Protein AF-0000000072196591 (afdb_homodimer)

Nearest PDB structures (foldseek):
  3t1b-assembly1_C  TM=6.528E-01  e=2.294E-26  Vibrio cholerae
  3t1b-assembly1_B  TM=6.126E-01  e=3.280E-25  Vibrio cholerae
  3t1b-assembly1_D  TM=6.191E-01  e=1.240E-24  Vibrio cholerae
  3hhg-assembly1_D  TM=6.140E-01  e=3.396E-20  Neisseria meningitidis serogroup B
  7d98-assembly1_Q  TM=4.377E-01  e=1.265E-16  Cupriavidus necator

pLDDT: mean 84.0, std 13.73, range [34.97, 97.5]

InterPro domains:
  IPR000847 LysR, HTH, N-terminal domain [PF00126] (5-63)
  IPR000847 LysR, HTH, N-terminal domain [PS50931] (1-59)
  IPR005119 LysR, substrate-binding [PF03466] (88-292)
  IPR036388 Winged helix-like DNA-binding domain superfamily [G3DSA:1.10.10.10] (1-88)
  IPR036390 Winged helix DNA-binding domain superfamily [SSF46785] (3-88)
  IPR058163 LysR-type transcriptional regulator, proteobacterial-type [PTHR30537] (1-292)

Radius of gyration: 26.69 Å; Cα contacts (8 Å, |Δi|>4): 1081; chains: 2; bounding box: 66×77×74 Å

Foldseek 3Di:
DPDLVLLQLLLLCVQQQDLVLSCVLVVHDSVVSVVSPVVVCVVVVHRQWDDDDPTIDGDPVVVVVNVVSLAVVQVVLVVVLVVVVVVVQDAEEFEEEEAQQCVPDQVVVLCVVLCVVRVRYHYHYHHPDDLVPVSDPGQKYKDWADDDRPQKDKDFLFWFKKFKKAAPVLCVVDPADADLVCLQVKAEAEEQVPAPAWWWKAAPVPGIDTDGHHDHPHYHNHQVVSLVCRLVNVIMYMDGPVVNVVVCVVPPRRMDGRHPRIITDIITIMMIGGPHHHRPSSVSSVVSSNVRDDPSRD/DPDLVLLQLLLLCVVVQDLVRSCVVVVHDSVVSVVSPVVVCVVVVHRQWDDDDPTIDGDPVVVVVNVVSVVVVVVVVQVVLVVCVVVVQRAEEFEEEEAQQCVPDQVVVLCVVLCVVRVRYHYHYHHPDDLVVPPDPGQKYKDWADDDDPQKDKDFLFWFKKFKKAAPVLCVVDPADADLVCLLVKAEAEEQVPAPAWWWKAAPVPGIDTDGHHDHPHYHNHQVVSLVCRLVNVIMYMDGPVVNVVVCVVPPRRMDGRHPRIITDIITIMMIGGPDDDRPSSVSSVVSSNVRDDPSRD

Solvent-accessible surface area (backbone atoms only — not comparable to full-atom values): 32063 Å² total; per-residue (Å²): 129,87,48,70,63,25,47,48,41,45,49,34,28,68,72,52,52,29,63,64,53,20,13,58,72,68,71,42,56,48,66,56,39,51,50,31,38,50,49,43,24,60,70,66,73,41,66,36,66,37,76,58,84,97,40,63,37,71,32,75,57,21,56,56,42,53,56,49,42,42,43,49,54,6,50,52,40,31,53,53,31,54,56,44,54,68,61,70,67,69,63,50,76,45,35,36,36,38,36,58,80,43,44,68,67,62,45,42,50,45,49,50,55,49,45,70,76,35,74,57,40,22,39,33,43,39,41,79,73,52,81,90,56,69,72,64,87,49,57,30,36,38,37,71,49,92,79,79,66,82,70,43,40,80,43,79,75,30,35,43,41,26,32,41,32,24,9,60,68,39,49,73,76,43,81,84,55,85,50,77,78,58,54,77,80,44,53,26,38,37,46,46,89,62,46,93,44,66,44,52,33,37,27,95,84,81,39,75,44,76,41,66,72,67,74,48,46,33,31,24,71,42,62,68,51,45,51,50,41,19,40,71,41,69,24,34,29,71,37,43,49,63,58,52,51,52,48,26,72,77,38,72,82,26,62,40,75,50,40,84,72,38,29,37,73,61,39,44,29,31,36,31,31,56,48,57,46,62,46,61,68,55,52,53,50,52,49,46,51,65,71,62,53,60,74,72,29,106,128,87,46,69,61,26,44,50,43,45,45,35,28,68,73,51,55,30,65,64,54,19,14,59,72,68,71,44,55,50,68,56,39,52,49,32,39,49,50,46,22,60,70,66,73,41,65,36,65,38,76,57,84,96,40,66,38,69,30,74,57,20,55,56,42,51,56,48,36,52,48,49,54,47,49,54,50,44,52,54,43,54,56,37,52,69,44,86,66,62,62,50,78,46,36,34,36,37,36,58,81,44,45,68,68,60,45,44,49,45,50,48,54,47,45,69,76,36,72,58,38,24,39,35,43,40,42,80,72,54,80,88,58,67,72,66,88,51,57,30,36,39,37,72,52,91,80,81,67,81,70,43,40,79,43,79,76,32,36,42,43,26,31,41,31,25,8,59,68,42,50,74,75,43,79,84,54,86,51,78,81,56,52,76,80,45,54,26,39,37,45,45,91,60,47,92,44,67,44,53,33,36,26,93,84,80,40,73,44,74,41,66,71,68,73,48,46,31,31,24,70,42,62,65,53,45,50,52,41,20,39,70,41,68,25,33,28,73,38,43,48,63,58,52,52,51,48,26,71,77,38,72,81,26,60,39,76,48,41,86,71,40,29,36,74,60,40,44,29,31,36,33,30,59,60,77,89,73,56,65,66,56,53,54,50,52,50,47,51,66,72,62,53,60,75,72,27,107

Structure (mmCIF, N/CA/C/O backbone):
data_AF-0000000072196591-model_v1
#
loop_
_entity.id
_entity.type
_entity.pdbx_description
1 polymer 'LysR family transcriptional regulator'
#
loop_
_atom_site.group_PDB
_atom_site.id
_atom_site.type_symbol
_atom_site.label_atom_id
_atom_site.label_alt_id
_atom_site.label_comp_id
_atom_site.label_asym_id
_atom_site.label_entity_id
_atom_site.label_seq_id
_atom_site.pdbx_PDB_ins_code
_atom_site.Cartn_x
_atom_site.Cartn_y
_atom_site.Cartn_z
_atom_site.occupancy
_atom_site.B_iso_or_equiv
_atom_site.auth_seq_id
_atom_site.auth_comp_id
_atom_site.auth_asym_id
_atom_site.auth_atom_id
_atom_site.pdbx_PDB_model_num
ATOM 1 N N . MET A 1 1 ? 6.707 43.156 -11.945 1 34.97 1 MET A N 1
ATOM 2 C CA . MET A 1 1 ? 6.258 41.781 -11.664 1 34.97 1 MET A CA 1
ATOM 3 C C . MET A 1 1 ? 5.406 41.75 -10.398 1 34.97 1 MET A C 1
ATOM 5 O O . MET A 1 1 ? 5.934 41.781 -9.281 1 34.97 1 MET A O 1
ATOM 9 N N . GLN A 1 2 ? 4.418 42.469 -10.32 1 46.88 2 GLN A N 1
ATOM 10 C CA . GLN A 1 2 ? 3.748 42.906 -9.102 1 46.88 2 GLN A CA 1
ATOM 11 C C . GLN A 1 2 ? 3.045 41.719 -8.422 1 46.88 2 GLN A C 1
ATOM 13 O O . GLN A 1 2 ? 2.83 41.75 -7.207 1 46.88 2 GLN A O 1
ATOM 18 N N . ASP A 1 3 ? 2.658 40.75 -9.055 1 58.03 3 ASP A N 1
ATOM 19 C CA . ASP A 1 3 ? 1.762 39.844 -8.359 1 58.03 3 ASP A CA 1
ATOM 20 C C . ASP A 1 3 ? 2.279 38.406 -8.422 1 58.03 3 ASP A C 1
ATOM 22 O O . ASP A 1 3 ? 2.465 37.844 -9.516 1 58.03 3 ASP A O 1
ATOM 26 N N . LEU A 1 4 ? 2.805 37.969 -7.355 1 68.25 4 LEU A N 1
ATOM 27 C CA . LEU A 1 4 ? 3.27 36.594 -7.23 1 68.25 4 LEU A CA 1
ATOM 28 C C . LEU A 1 4 ? 2.236 35.625 -7.785 1 68.25 4 LEU A C 1
ATOM 30 O O . LEU A 1 4 ? 2.584 34.531 -8.203 1 68.25 4 LEU A O 1
ATOM 34 N N . SER A 1 5 ? 1.119 36.156 -7.914 1 75 5 SER A N 1
ATOM 35 C CA . SER A 1 5 ? 0.05 35.312 -8.445 1 75 5 SER A CA 1
ATOM 36 C C . SER A 1 5 ? 0.283 34.969 -9.914 1 75 5 SER A C 1
ATOM 38 O O . SER A 1 5 ? -0.014 33.875 -10.359 1 75 5 SER A O 1
ATOM 40 N N . ALA A 1 6 ? 0.845 35.969 -10.633 1 80.5 6 ALA A N 1
ATOM 41 C CA . ALA A 1 6 ? 1.129 35.75 -12.047 1 80.5 6 ALA A CA 1
ATOM 42 C C . ALA A 1 6 ? 2.27 34.75 -12.227 1 80.5 6 ALA A C 1
ATOM 44 O O . ALA A 1 6 ? 2.234 33.906 -13.133 1 80.5 6 ALA A O 1
ATOM 45 N N . VAL A 1 7 ? 3.211 34.844 -11.344 1 80.5 7 VAL A N 1
ATOM 46 C CA . VAL A 1 7 ? 4.328 33.906 -11.391 1 80.5 7 VAL A CA 1
ATOM 47 C C . VAL A 1 7 ? 3.836 32.5 -11.055 1 80.5 7 VAL A C 1
ATOM 49 O O . VAL A 1 7 ? 4.246 31.531 -11.695 1 80.5 7 VAL A O 1
ATOM 52 N N . ARG A 1 8 ? 2.949 32.406 -10.133 1 81.44 8 ARG A N 1
ATOM 53 C CA . ARG A 1 8 ? 2.344 31.141 -9.758 1 81.44 8 ARG A CA 1
ATOM 54 C C . ARG A 1 8 ? 1.562 30.547 -10.93 1 81.44 8 ARG A C 1
ATOM 56 O O . ARG A 1 8 ? 1.607 29.328 -11.156 1 81.44 8 ARG A O 1
ATOM 63 N N . ALA A 1 9 ? 0.85 31.359 -11.562 1 83.44 9 ALA A N 1
ATOM 64 C CA . ALA A 1 9 ? 0.088 30.938 -12.734 1 83.44 9 ALA A CA 1
ATOM 65 C C . ALA A 1 9 ? 1.006 30.328 -13.797 1 83.44 9 ALA A C 1
ATOM 67 O O . ALA A 1 9 ? 0.709 29.281 -14.359 1 83.44 9 ALA A O 1
ATOM 68 N N . PHE A 1 10 ? 2.148 31.016 -14.055 1 86.12 10 PHE A N 1
ATOM 69 C CA . PHE A 1 10 ? 3.115 30.547 -15.039 1 86.12 10 PHE A CA 1
ATOM 70 C C . PHE A 1 10 ? 3.742 29.234 -14.594 1 86.12 10 PHE A C 1
ATOM 72 O O . PHE A 1 10 ? 3.885 28.297 -15.391 1 86.12 10 PHE A O 1
ATOM 79 N N . HIS A 1 11 ? 4.039 29.266 -13.422 1 82.62 11 HIS A N 1
ATOM 80 C CA . HIS A 1 11 ? 4.637 28.062 -12.875 1 82.62 11 HIS A CA 1
ATOM 81 C C . HIS A 1 11 ? 3.695 26.859 -13.016 1 82.62 11 HIS A C 1
ATOM 83 O O . HIS A 1 11 ? 4.121 25.766 -13.391 1 82.62 11 HIS A O 1
ATOM 89 N N . ALA A 1 12 ? 2.453 27.062 -12.68 1 81.94 12 ALA A N 1
ATOM 90 C CA . ALA A 1 12 ? 1.438 26.016 -12.828 1 81.94 12 ALA A CA 1
ATOM 91 C C . ALA A 1 12 ? 1.329 25.562 -14.281 1 81.94 12 ALA A C 1
ATOM 93 O O . ALA A 1 12 ? 1.189 24.359 -14.547 1 81.94 12 ALA A O 1
ATOM 94 N N . LEU A 1 13 ? 1.396 26.469 -15.133 1 85.06 13 LEU A N 1
ATOM 95 C CA . LEU A 1 13 ? 1.338 26.141 -16.547 1 85.06 13 LEU A CA 1
ATOM 96 C C . LEU A 1 13 ? 2.531 25.281 -16.969 1 85.06 13 LEU A C 1
ATOM 98 O O . LEU A 1 13 ? 2.387 24.359 -17.766 1 85.06 13 LEU A O 1
ATOM 102 N N . CYS A 1 14 ? 3.648 25.609 -16.484 1 79.69 14 CYS A N 1
ATOM 103 C CA . CYS A 1 14 ? 4.852 24.844 -16.797 1 79.69 14 CYS A CA 1
ATOM 104 C C . CYS A 1 14 ? 4.719 23.406 -16.312 1 79.69 14 CYS A C 1
ATOM 106 O O . CYS A 1 14 ? 5.188 22.484 -16.969 1 79.69 14 CYS A O 1
ATOM 108 N N . GLN A 1 15 ? 4.113 23.359 -15.266 1 74.81 15 GLN A N 1
ATOM 109 C CA . GLN A 1 15 ? 3.979 22.047 -14.625 1 74.81 15 GLN A CA 1
ATOM 110 C C . GLN A 1 15 ? 2.939 21.203 -15.344 1 74.81 15 GLN A C 1
ATOM 112 O O . GLN A 1 15 ? 3.133 19.984 -15.516 1 74.81 15 GLN A O 1
ATOM 117 N N . HIS A 1 16 ? 1.849 21.828 -15.719 1 73.94 16 HIS A N 1
ATOM 118 C CA . HIS A 1 16 ? 0.695 21.078 -16.203 1 73.94 16 HIS A CA 1
ATOM 119 C C . HIS A 1 16 ? 0.606 21.109 -17.719 1 73.94 16 HIS A C 1
ATOM 121 O O . HIS A 1 16 ? -0.128 20.312 -18.312 1 73.94 16 HIS A O 1
ATOM 127 N N . LYS A 1 17 ? 1.315 21.891 -18.328 1 73.75 17 LYS A N 1
ATOM 128 C CA . LYS A 1 17 ? 1.45 22.062 -19.781 1 73.75 17 LYS A CA 1
ATOM 129 C C . LYS A 1 17 ? 0.085 22.203 -20.453 1 73.75 17 LYS A C 1
ATOM 131 O O . LYS A 1 17 ? -0.077 21.875 -21.625 1 73.75 17 LYS A O 1
ATOM 136 N N . SER A 1 18 ? -0.97 22.438 -19.656 1 80.62 18 SER A N 1
ATOM 137 C CA . SER A 1 18 ? -2.322 22.75 -20.109 1 80.62 18 SER A CA 1
ATOM 138 C C . SER A 1 18 ? -2.93 23.891 -19.281 1 80.62 18 SER A C 1
ATOM 140 O O . SER A 1 18 ? -2.801 23.906 -18.062 1 80.62 18 SER A O 1
ATOM 142 N N . LEU A 1 19 ? -3.533 24.797 -20.016 1 84.56 19 LEU A N 1
ATOM 143 C CA . LEU A 1 19 ? -4.152 25.922 -19.344 1 84.56 19 LEU A CA 1
ATOM 144 C C . LEU A 1 19 ? -5.281 25.453 -18.422 1 84.56 19 LEU A C 1
ATOM 146 O O . LEU A 1 19 ? -5.426 25.938 -17.297 1 84.56 19 LEU A O 1
ATOM 150 N N . THR A 1 20 ? -5.953 24.484 -18.969 1 82.31 20 THR A N 1
ATOM 151 C CA . THR A 1 20 ? -7.086 23.969 -18.203 1 82.31 20 THR A CA 1
ATOM 152 C C . THR A 1 20 ? -6.609 23.234 -16.953 1 82.31 20 THR A C 1
ATOM 154 O O . THR A 1 20 ? -7.141 23.453 -15.867 1 82.31 20 THR A O 1
ATOM 157 N N . ALA A 1 21 ? -5.629 22.547 -17.156 1 80.62 21 ALA A N 1
ATOM 158 C CA . ALA A 1 21 ? -5.094 21.781 -16.047 1 80.62 21 ALA A CA 1
ATOM 159 C C . ALA A 1 21 ? -4.422 22.688 -15.016 1 80.62 21 ALA A C 1
ATOM 161 O O . ALA A 1 21 ? -4.559 22.484 -13.812 1 80.62 21 ALA A O 1
ATOM 162 N N . ALA A 1 22 ? -3.768 23.625 -15.508 1 83.75 22 ALA A N 1
ATOM 163 C CA . ALA A 1 22 ? -3.096 24.594 -14.641 1 83.75 22 ALA A CA 1
ATOM 164 C C . ALA A 1 22 ? -4.109 25.391 -13.828 1 83.75 22 ALA A C 1
ATOM 166 O O . ALA A 1 22 ? -3.926 25.609 -12.625 1 83.75 22 ALA A O 1
ATOM 167 N N . ALA A 1 23 ? -5.125 25.734 -14.43 1 86.12 23 ALA A N 1
ATOM 168 C CA . ALA A 1 23 ? -6.176 26.5 -13.758 1 86.12 23 ALA A CA 1
ATOM 169 C C . ALA A 1 23 ? -6.832 25.672 -12.648 1 86.12 23 ALA A C 1
ATOM 171 O O . ALA A 1 23 ? -7.055 26.172 -11.547 1 86.12 23 ALA A O 1
ATOM 172 N N . LYS A 1 24 ? -7.07 24.516 -13 1 78.19 24 LYS A N 1
ATOM 173 C CA . LYS A 1 24 ? -7.68 23.609 -12.039 1 78.19 24 LYS A CA 1
ATOM 174 C C . LYS A 1 24 ? -6.773 23.391 -10.828 1 78.19 24 LYS A C 1
ATOM 176 O O . LYS A 1 24 ? -7.242 23.391 -9.688 1 78.19 24 LYS A O 1
ATOM 181 N N . SER A 1 25 ? -5.57 23.438 -11.156 1 74.94 25 SER A N 1
ATOM 182 C CA . SER A 1 25 ? -4.609 23.188 -10.086 1 74.94 25 SER A CA 1
ATOM 183 C C . SER A 1 25 ? -4.52 24.391 -9.141 1 74.94 25 SER A C 1
ATOM 185 O O . SER A 1 25 ? -4.215 24.219 -7.953 1 74.94 25 SER A O 1
ATOM 187 N N . LEU A 1 26 ? -4.809 25.453 -9.578 1 73.88 26 LEU A N 1
ATOM 188 C CA . LEU A 1 26 ? -4.707 26.688 -8.789 1 73.88 26 LEU A CA 1
ATOM 189 C C . LEU A 1 26 ? -6.074 27.094 -8.258 1 73.88 26 LEU A C 1
ATOM 191 O O . LEU A 1 26 ? -6.191 28.094 -7.543 1 73.88 26 LEU A O 1
ATOM 195 N N . GLY A 1 27 ? -7.035 26.266 -8.625 1 74.62 27 GLY A N 1
ATOM 196 C CA . GLY A 1 27 ? -8.383 26.578 -8.18 1 74.62 27 GLY A CA 1
ATOM 197 C C . GLY A 1 27 ? -8.906 27.891 -8.727 1 74.62 27 GLY A C 1
ATOM 198 O O . GLY A 1 27 ? -9.578 28.641 -8.023 1 74.62 27 GLY A O 1
ATOM 199 N N . GLN A 1 28 ? -8.57 28.156 -9.906 1 78.62 28 GLN A N 1
ATOM 200 C CA . GLN A 1 28 ? -9.008 29.406 -10.516 1 78.62 28 GLN A CA 1
ATOM 201 C C . GLN A 1 28 ? -9.523 29.188 -11.93 1 78.62 28 GLN A C 1
ATOM 203 O O . GLN A 1 28 ? -9.18 28.188 -12.578 1 78.62 28 GLN A O 1
ATOM 208 N N . PRO A 1 29 ? -10.469 30.047 -12.305 1 81.19 29 PRO A N 1
ATOM 209 C CA . PRO A 1 29 ? -10.945 29.938 -13.688 1 81.19 29 PRO A CA 1
ATOM 210 C C . PRO A 1 29 ? -9.828 30.078 -14.711 1 81.19 29 PRO A C 1
ATOM 212 O O . PRO A 1 29 ? -8.875 30.828 -14.484 1 81.19 29 PRO A O 1
ATOM 215 N N . LYS A 1 30 ? -10.016 29.375 -15.82 1 88.62 30 LYS A N 1
ATOM 216 C CA . LYS A 1 30 ? -9.055 29.406 -16.922 1 88.62 30 LYS A CA 1
ATOM 217 C C . LYS A 1 30 ? -8.852 30.844 -17.422 1 88.62 30 LYS A C 1
ATOM 219 O O . LYS A 1 30 ? -7.734 31.219 -17.766 1 88.62 30 LYS A O 1
ATOM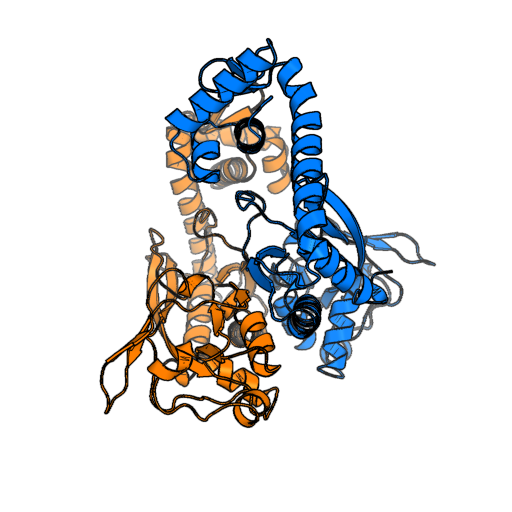 224 N N . SER A 1 31 ? -9.922 31.547 -17.375 1 88.94 31 SER A N 1
ATOM 225 C CA . SER A 1 31 ? -9.859 32.938 -17.844 1 88.94 31 SER A CA 1
ATOM 226 C C . SER A 1 31 ? -8.945 33.781 -16.969 1 88.94 31 SER A C 1
ATOM 228 O O . SER A 1 31 ? -8.195 34.625 -17.469 1 88.94 31 SER A O 1
ATOM 230 N N . THR A 1 32 ? -9.047 33.531 -15.734 1 84.06 32 THR A N 1
ATOM 231 C CA . THR A 1 32 ? -8.219 34.25 -14.773 1 84.06 32 THR A CA 1
ATOM 232 C C . THR A 1 32 ? -6.746 33.875 -14.938 1 84.06 32 THR A C 1
ATOM 234 O O . THR A 1 32 ? -5.871 34.75 -14.938 1 84.06 32 THR A O 1
ATOM 237 N N . LEU A 1 33 ? -6.555 32.625 -15.117 1 87.94 33 LEU A N 1
ATOM 238 C CA . LEU A 1 33 ? -5.184 32.156 -15.305 1 87.94 33 LEU A CA 1
ATOM 239 C C . LEU A 1 33 ? -4.578 32.75 -16.578 1 87.94 33 LEU A C 1
ATOM 241 O O . LEU A 1 33 ? -3.432 33.219 -16.562 1 87.94 33 LEU A O 1
ATOM 245 N N . SER A 1 34 ? -5.375 32.719 -17.594 1 88.25 34 SER A N 1
ATOM 246 C CA . SER A 1 34 ? -4.922 33.25 -18.875 1 88.25 34 SER A CA 1
ATOM 247 C C . SER A 1 34 ? -4.594 34.719 -18.781 1 88.25 34 SER A C 1
ATOM 249 O O . SER A 1 34 ? -3.58 35.188 -19.312 1 88.25 34 SER A O 1
ATOM 251 N N . ARG A 1 35 ? -5.363 35.406 -18.109 1 86.06 35 ARG A N 1
ATOM 252 C CA . ARG A 1 35 ? -5.152 36.844 -17.938 1 86.06 35 ARG A CA 1
ATOM 253 C C . ARG A 1 35 ? -3.875 37.094 -17.141 1 86.06 35 ARG A C 1
ATOM 255 O O . ARG A 1 35 ? -3.102 38 -17.484 1 86.06 35 ARG A O 1
ATOM 262 N N . ARG A 1 36 ? -3.705 36.312 -16.141 1 85.5 36 ARG A N 1
ATOM 263 C CA . ARG A 1 36 ? -2.514 36.469 -15.305 1 85.5 36 ARG A CA 1
ATOM 264 C C . ARG A 1 36 ? -1.25 36.156 -16.109 1 85.5 36 ARG A C 1
ATOM 266 O O . ARG A 1 36 ? -0.239 36.844 -15.953 1 85.5 36 ARG A O 1
ATOM 273 N N . LEU A 1 37 ? -1.387 35.219 -16.938 1 87.31 37 LEU A N 1
ATOM 274 C CA . LEU A 1 37 ? -0.254 34.844 -17.781 1 87.31 37 LEU A CA 1
ATOM 275 C C . LEU A 1 37 ? 0.065 35.969 -18.766 1 87.31 37 LEU A C 1
ATOM 277 O O . LEU A 1 37 ? 1.231 36.312 -18.969 1 87.31 37 LEU A O 1
ATOM 281 N N . SER A 1 38 ? -0.979 36.469 -19.312 1 87.69 38 SER A N 1
ATOM 282 C CA . SER A 1 38 ? -0.815 37.562 -20.266 1 87.69 38 SER A CA 1
ATOM 283 C C . SER A 1 38 ? -0.205 38.781 -19.594 1 87.69 38 SER A C 1
ATOM 285 O O . SER A 1 38 ? 0.669 39.438 -20.156 1 87.69 38 SER A O 1
ATOM 287 N N . GLN A 1 39 ? -0.671 39.031 -18.453 1 80.88 39 GLN A N 1
ATOM 288 C CA . GLN A 1 39 ? -0.137 40.156 -17.703 1 80.88 39 GLN A CA 1
ATOM 289 C C . GLN A 1 39 ? 1.342 39.969 -17.375 1 80.88 39 GLN A C 1
ATOM 291 O O . GLN A 1 39 ? 2.135 40.906 -17.469 1 80.88 39 GLN A O 1
ATOM 296 N N . LEU A 1 40 ? 1.663 38.781 -17.031 1 84.94 40 LEU A N 1
ATOM 297 C CA . LEU A 1 40 ? 3.053 38.438 -16.719 1 84.94 40 LEU A CA 1
ATOM 298 C C . LEU A 1 40 ? 3.941 38.688 -17.938 1 84.94 40 LEU A C 1
ATOM 300 O O . LEU A 1 40 ? 5.016 39.281 -17.828 1 84.94 40 LEU A O 1
ATOM 304 N N . GLU A 1 41 ? 3.465 38.219 -19.062 1 86.06 41 GLU A N 1
ATOM 305 C CA . GLU A 1 41 ? 4.219 38.406 -20.297 1 86.06 41 GLU A CA 1
ATOM 306 C C . GLU A 1 41 ? 4.359 39.875 -20.672 1 86.06 41 GLU A C 1
ATOM 308 O O . GLU A 1 41 ? 5.422 40.312 -21.125 1 86.06 41 GLU A O 1
ATOM 313 N N . GLU A 1 42 ? 3.328 40.625 -20.453 1 80.69 42 GLU A N 1
ATOM 314 C CA . GLU A 1 42 ? 3.35 42.062 -20.703 1 80.69 42 GLU A CA 1
ATOM 315 C C . GLU A 1 42 ? 4.352 42.781 -19.781 1 80.69 42 GLU A C 1
ATOM 317 O O . GLU A 1 42 ? 5.121 43.625 -20.234 1 80.69 42 GLU A O 1
ATOM 322 N N . ASP A 1 43 ? 4.332 42.438 -18.5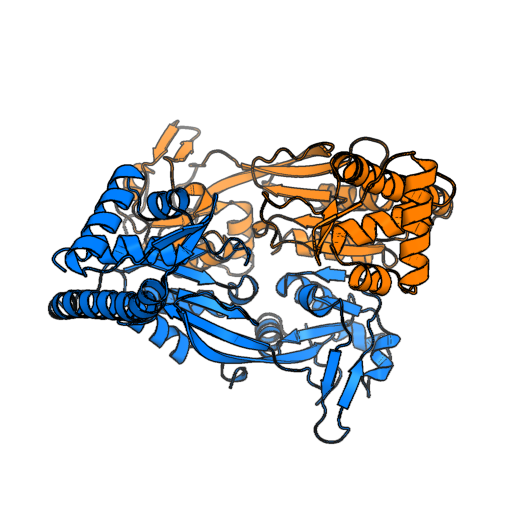62 1 77.38 43 ASP A N 1
ATOM 323 C CA . ASP A 1 43 ? 5.242 43.031 -17.594 1 77.38 43 ASP A CA 1
ATOM 324 C C . ASP A 1 43 ? 6.699 42.719 -17.938 1 77.38 43 ASP A C 1
ATOM 326 O O . ASP A 1 43 ? 7.578 43.562 -17.75 1 77.38 43 ASP A O 1
ATOM 330 N N . LEU A 1 44 ? 6.848 41.469 -18.453 1 78.75 44 LEU A N 1
ATOM 331 C CA . LEU A 1 44 ? 8.203 41.031 -18.75 1 78.75 44 LEU A CA 1
ATOM 332 C C . LEU A 1 44 ? 8.617 41.469 -20.156 1 78.75 44 LEU A C 1
ATOM 334 O O . LEU A 1 44 ? 9.797 41.438 -20.484 1 78.75 44 LEU A O 1
ATOM 338 N N . GLY A 1 45 ? 7.699 41.875 -20.938 1 78.88 45 GLY A N 1
ATOM 339 C CA . GLY A 1 45 ? 7.961 42.344 -22.297 1 78.88 45 GLY A CA 1
ATOM 340 C C . GLY A 1 45 ? 8.328 41.219 -23.234 1 78.88 45 GLY A C 1
ATOM 341 O O . GLY A 1 45 ? 8.945 41.438 -24.281 1 78.88 45 GLY A O 1
ATOM 342 N N . GLN A 1 46 ? 8.117 40 -22.734 1 81.38 46 GLN A N 1
ATOM 343 C CA . GLN A 1 46 ? 8.438 38.812 -23.531 1 81.38 46 GLN A CA 1
ATOM 344 C C . GLN A 1 46 ? 7.336 37.75 -23.422 1 81.38 46 GLN A C 1
ATOM 346 O O . GLN A 1 46 ? 6.762 37.562 -22.344 1 81.38 46 GLN A O 1
ATOM 351 N N . ALA A 1 47 ? 7.074 37.125 -24.562 1 86.88 47 ALA A N 1
ATOM 352 C CA . ALA A 1 47 ? 6.168 35.969 -24.516 1 86.88 47 ALA A CA 1
ATOM 353 C C . ALA A 1 47 ? 6.844 34.75 -23.875 1 86.88 47 ALA A C 1
ATOM 355 O O . ALA A 1 47 ? 8 34.469 -24.188 1 86.88 47 ALA A O 1
ATOM 356 N N . LEU A 1 48 ? 6.148 34.188 -22.938 1 88.25 48 LEU A N 1
ATOM 357 C CA . LEU A 1 48 ? 6.691 33.031 -22.234 1 88.25 48 LEU A CA 1
ATOM 358 C C . LEU A 1 48 ? 6.117 31.734 -22.812 1 88.25 48 LEU A C 1
ATOM 360 O O . LEU A 1 48 ? 6.727 30.656 -22.688 1 88.25 48 LEU A O 1
ATOM 364 N N . VAL A 1 49 ? 4.906 31.812 -23.422 1 86.81 49 VAL A N 1
ATOM 365 C CA . VAL A 1 49 ? 4.199 30.641 -23.922 1 86.81 49 VAL A CA 1
ATOM 366 C C . VAL A 1 49 ? 3.797 30.859 -25.375 1 86.81 49 VAL A C 1
ATOM 368 O O . VAL A 1 49 ? 3.512 31.984 -25.781 1 86.81 49 VAL A O 1
ATOM 371 N N . ALA A 1 50 ? 3.977 29.75 -26.141 1 84.06 50 ALA A N 1
ATOM 372 C CA . ALA A 1 50 ? 3.578 29.812 -27.547 1 84.06 50 ALA A CA 1
ATOM 373 C C . ALA A 1 50 ? 2.596 28.688 -27.875 1 84.06 50 ALA A C 1
ATOM 375 O O . ALA A 1 50 ? 2.627 27.625 -27.266 1 84.06 50 ALA A O 1
ATOM 376 N N . LYS A 1 51 ? 1.653 29.047 -28.625 1 75.44 51 LYS A N 1
ATOM 377 C CA . LYS A 1 51 ? 0.691 28.062 -29.109 1 75.44 51 LYS A CA 1
ATOM 378 C C . LYS A 1 51 ? 1.213 27.344 -30.344 1 75.44 51 LYS A C 1
ATOM 380 O O . LYS A 1 51 ? 1.644 27.984 -31.312 1 75.44 51 LYS A O 1
ATOM 385 N N . GLN A 1 52 ? 1.577 26.219 -30.188 1 70.19 52 GLN A N 1
ATOM 386 C CA . GLN A 1 52 ? 1.871 25.406 -31.359 1 70.19 52 GLN A CA 1
ATOM 387 C C . GLN A 1 52 ? 0.726 24.438 -31.672 1 70.19 52 GLN A C 1
ATOM 389 O O . GLN A 1 52 ? 0.671 23.344 -31.125 1 70.19 52 GLN A O 1
ATOM 394 N N . GLY A 1 53 ? -0.205 24.75 -32.5 1 65.38 53 GLY A N 1
ATOM 395 C CA . GLY A 1 53 ? -1.426 23.984 -32.719 1 65.38 53 GLY A CA 1
ATOM 396 C C . GLY A 1 53 ? -2.338 23.953 -31.516 1 65.38 53 GLY A C 1
ATOM 397 O O . GLY A 1 53 ? -2.746 25 -31 1 65.38 53 GLY A O 1
ATOM 398 N N . ASN A 1 54 ? -2.607 22.672 -30.953 1 65.62 54 ASN A N 1
ATOM 399 C CA . ASN A 1 54 ? -3.49 22.516 -29.797 1 65.62 54 ASN A CA 1
ATOM 400 C C . ASN A 1 54 ? -2.699 22.328 -28.516 1 65.62 54 ASN A C 1
ATOM 402 O O . ASN A 1 54 ? -3.271 22.016 -27.469 1 65.62 54 ASN A O 1
ATOM 406 N N . ARG A 1 55 ? -1.373 22.625 -28.688 1 70.38 55 ARG A N 1
ATOM 407 C CA . ARG A 1 55 ? -0.544 22.453 -27.5 1 70.38 55 ARG A CA 1
ATOM 408 C C . ARG A 1 55 ? 0.153 23.766 -27.125 1 70.38 55 ARG A C 1
ATOM 410 O O . ARG A 1 55 ? 0.613 24.5 -28 1 70.38 55 ARG A O 1
ATOM 417 N N . LEU A 1 56 ? 0.152 24.062 -25.781 1 76.19 56 LEU A N 1
ATOM 418 C CA . LEU A 1 56 ? 0.898 25.172 -25.219 1 76.19 56 LEU A CA 1
ATOM 419 C C . LEU A 1 56 ? 2.332 24.781 -24.906 1 76.19 56 LEU A C 1
ATOM 421 O O . LEU A 1 56 ? 2.561 23.766 -24.234 1 76.19 56 LEU A O 1
ATOM 425 N N . THR A 1 57 ? 3.266 25.453 -25.609 1 81.81 57 THR A N 1
ATOM 426 C CA . THR A 1 57 ? 4.68 25.203 -25.359 1 81.81 57 THR A CA 1
ATOM 427 C C . THR A 1 57 ? 5.367 26.453 -24.812 1 81.81 57 THR A C 1
ATOM 429 O O . THR A 1 57 ? 4.891 27.562 -25.016 1 81.81 57 THR A O 1
ATOM 432 N N . LEU A 1 58 ? 6.469 26.188 -24.078 1 84.19 58 LEU A N 1
ATOM 433 C CA . LEU A 1 58 ? 7.266 27.297 -23.578 1 84.19 58 LEU A CA 1
ATOM 434 C C . LEU A 1 58 ? 8.156 27.875 -24.672 1 84.19 58 LEU A C 1
ATOM 436 O O . LEU A 1 58 ? 8.703 27.125 -25.484 1 84.19 58 LEU A O 1
ATOM 440 N N . THR A 1 59 ? 8.211 29.219 -24.797 1 83.81 59 THR A N 1
ATOM 441 C CA . THR A 1 59 ? 9.227 29.891 -25.609 1 83.81 59 THR A CA 1
ATOM 442 C C . THR A 1 59 ? 10.602 29.75 -24.953 1 83.81 59 THR A C 1
ATOM 444 O O . THR A 1 59 ? 10.727 29.219 -23.859 1 83.81 59 THR A O 1
ATOM 447 N N . LYS A 1 60 ? 11.664 30.219 -25.656 1 78.81 60 LYS A N 1
ATOM 448 C CA . LYS A 1 60 ? 12.992 30.25 -25.062 1 78.81 60 LYS A CA 1
ATOM 449 C C . LYS A 1 60 ? 13 31.094 -23.781 1 78.81 60 LYS A C 1
ATOM 451 O O . LYS A 1 60 ? 13.617 30.703 -22.781 1 78.81 60 LYS A O 1
ATOM 456 N N . ALA A 1 61 ? 12.352 32.188 -23.844 1 80.44 61 ALA A N 1
ATOM 457 C CA . ALA A 1 61 ? 12.195 33.031 -22.672 1 80.44 61 ALA A CA 1
ATOM 458 C C . ALA A 1 61 ? 11.422 32.312 -21.562 1 80.44 61 ALA A C 1
ATOM 460 O O . ALA A 1 61 ? 11.75 32.438 -20.391 1 80.44 61 ALA A O 1
ATOM 461 N N . GLY A 1 62 ? 10.422 31.562 -21.984 1 83.94 62 GLY A N 1
ATOM 462 C CA . GLY A 1 62 ? 9.648 30.781 -21.031 1 83.94 62 GLY A CA 1
ATOM 463 C C . GLY A 1 62 ? 10.469 29.734 -20.312 1 83.94 62 GLY A C 1
ATOM 464 O O . GLY A 1 62 ? 10.312 29.531 -19.094 1 83.94 62 GLY A O 1
ATOM 465 N N . GLU A 1 63 ? 11.32 29.188 -21.031 1 79.69 63 GLU A N 1
ATOM 466 C CA . GLU A 1 63 ? 12.203 28.172 -20.453 1 79.69 63 GLU A CA 1
ATOM 467 C C . GLU A 1 63 ? 13.133 28.797 -19.406 1 79.69 63 GLU A C 1
ATOM 469 O O . GLU A 1 63 ? 13.336 28.234 -18.328 1 79.69 63 GLU A O 1
ATOM 474 N N . VAL A 1 64 ? 13.656 29.922 -19.766 1 74.44 64 VAL A N 1
ATOM 475 C CA . VAL A 1 64 ? 14.547 30.625 -18.859 1 74.44 64 VAL A CA 1
ATOM 476 C C . VAL A 1 64 ? 13.781 31.078 -17.625 1 74.44 64 VAL A C 1
ATOM 478 O O . VAL A 1 64 ? 14.234 30.875 -16.5 1 74.44 64 VAL A O 1
ATOM 481 N N . PHE A 1 65 ? 12.625 31.609 -17.859 1 80.62 65 PHE A N 1
ATOM 482 C CA . PHE A 1 65 ? 11.867 32.156 -16.75 1 80.62 65 PHE A CA 1
ATOM 483 C C . PHE A 1 65 ? 11.32 31.062 -15.859 1 80.62 65 PHE A C 1
ATOM 485 O O . PHE A 1 65 ? 11.086 31.266 -14.672 1 80.62 65 PHE A O 1
ATOM 492 N N . SER A 1 66 ? 11.133 29.906 -16.469 1 80.44 66 SER A N 1
ATOM 493 C CA . SER A 1 66 ? 10.656 28.781 -15.664 1 80.44 66 SER A CA 1
ATOM 494 C C . SER A 1 66 ? 11.594 28.5 -14.492 1 80.44 66 SER A C 1
ATOM 496 O O . SER A 1 66 ? 11.141 28.234 -13.383 1 80.44 66 SER A O 1
ATOM 498 N N . VAL A 1 67 ? 12.812 28.734 -14.695 1 68.94 67 VAL A N 1
ATOM 499 C CA . VAL A 1 67 ? 13.812 28.516 -13.656 1 68.94 67 VAL A CA 1
ATOM 500 C C . VAL A 1 67 ? 13.711 29.609 -12.594 1 68.94 67 VAL A C 1
ATOM 502 O O . VAL A 1 67 ? 13.695 29.312 -11.398 1 68.94 67 VAL A O 1
ATOM 505 N N . TYR A 1 68 ? 13.602 30.797 -13.094 1 67.94 68 TYR A N 1
ATOM 506 C CA . TYR A 1 68 ? 13.555 31.938 -12.18 1 67.94 68 TYR A CA 1
ATOM 507 C C . TYR A 1 68 ? 12.227 31.969 -11.43 1 67.94 68 TYR A C 1
ATOM 509 O O . TYR A 1 68 ? 12.18 32.375 -10.266 1 67.94 68 TYR A O 1
ATOM 517 N N . SER A 1 69 ? 11.164 31.594 -12.188 1 76.62 69 SER A N 1
ATOM 518 C CA . SER A 1 69 ? 9.859 31.578 -11.531 1 76.62 69 SER A CA 1
ATOM 519 C C . SER A 1 69 ? 9.867 30.641 -10.32 1 76.62 69 SER A C 1
ATOM 521 O O . SER A 1 69 ? 9.305 30.969 -9.273 1 76.62 69 SER A O 1
ATOM 523 N N . GLU A 1 70 ? 10.508 29.656 -10.5 1 70.56 70 GLU A N 1
ATOM 524 C CA . GLU A 1 70 ? 10.656 28.703 -9.406 1 70.56 70 GLU A CA 1
ATOM 525 C C . GLU A 1 70 ? 11.43 29.312 -8.242 1 70.56 70 GLU A C 1
ATOM 527 O O . GLU A 1 70 ? 11.031 29.172 -7.082 1 70.56 70 GLU A O 1
ATOM 532 N N . GLN A 1 71 ? 12.477 30.016 -8.531 1 63.75 71 GLN A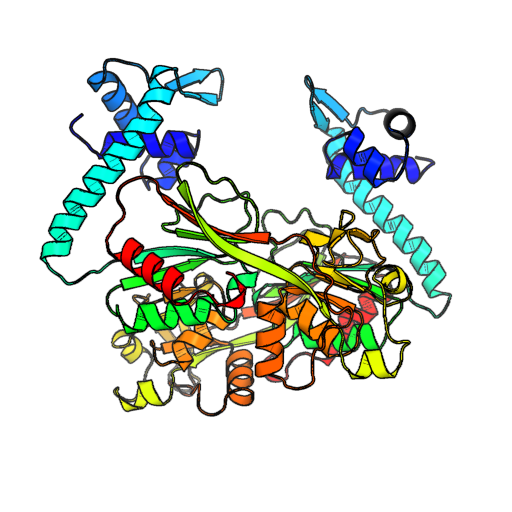 N 1
ATOM 533 C CA . GLN A 1 71 ? 13.305 30.672 -7.531 1 63.75 71 GLN A CA 1
ATOM 534 C C . GLN A 1 71 ? 12.539 31.781 -6.824 1 63.75 71 GLN A C 1
ATOM 536 O O . GLN A 1 71 ? 12.664 31.953 -5.609 1 63.75 71 GLN A O 1
ATOM 541 N N . LEU A 1 72 ? 11.805 32.531 -7.551 1 64.62 72 LEU A N 1
ATOM 542 C CA . LEU A 1 72 ? 11.031 33.656 -7.012 1 64.62 72 LEU A CA 1
ATOM 543 C C . LEU A 1 72 ? 9.961 33.156 -6.047 1 64.62 72 LEU A C 1
ATOM 545 O O . LEU A 1 72 ? 9.766 33.719 -4.973 1 64.62 72 LEU A O 1
ATOM 549 N N . LEU A 1 73 ? 9.359 32.188 -6.488 1 66.12 73 LEU A N 1
ATOM 550 C CA . LEU A 1 73 ? 8.312 31.625 -5.633 1 66.12 73 LEU A CA 1
ATOM 551 C C . LEU A 1 73 ? 8.906 31.016 -4.371 1 66.12 73 LEU A C 1
ATOM 553 O O . LEU A 1 73 ? 8.336 31.156 -3.283 1 66.12 73 LEU A O 1
ATOM 557 N N . ASP A 1 74 ? 10.07 30.594 -4.562 1 61.09 74 ASP A N 1
ATOM 558 C CA . ASP A 1 74 ? 10.805 30.062 -3.42 1 61.09 74 ASP A CA 1
ATOM 559 C C . ASP A 1 74 ? 11.188 31.172 -2.445 1 61.09 74 ASP A C 1
ATOM 561 O O . ASP A 1 74 ? 11 31.031 -1.234 1 61.09 74 ASP A O 1
ATOM 565 N N . LEU A 1 75 ? 11.656 32.281 -2.941 1 58.22 75 LEU A N 1
ATOM 566 C CA . LEU A 1 75 ? 12.07 33.406 -2.137 1 58.22 75 LEU A CA 1
ATOM 567 C C . LEU A 1 75 ? 10.867 34.062 -1.445 1 58.22 75 LEU A C 1
ATOM 569 O O . LEU A 1 75 ? 10.953 34.406 -0.271 1 58.22 75 LEU A O 1
ATOM 573 N N . ALA A 1 76 ? 9.812 34.188 -2.162 1 58.28 76 ALA A N 1
ATOM 574 C CA . ALA A 1 76 ? 8.602 34.75 -1.567 1 58.28 76 ALA A CA 1
ATOM 575 C C . ALA A 1 76 ? 8.086 33.875 -0.436 1 58.28 76 ALA A C 1
ATOM 577 O O . ALA A 1 76 ? 7.645 34.375 0.601 1 58.28 76 ALA A O 1
ATOM 578 N N . GLY A 1 77 ? 8.117 32.656 -0.688 1 55.09 77 GLY A N 1
ATOM 579 C CA . GLY A 1 77 ? 7.75 31.719 0.367 1 55.09 77 GLY A CA 1
ATOM 580 C C . GLY A 1 77 ? 8.641 31.812 1.591 1 55.09 77 GLY A C 1
ATOM 581 O O . GLY A 1 77 ? 8.148 31.844 2.721 1 55.09 77 GLY A O 1
ATOM 582 N N . ARG A 1 78 ? 9.945 32.062 1.338 1 54.03 78 ARG A N 1
ATOM 583 C CA . ARG A 1 78 ? 10.906 32.188 2.422 1 54.03 78 ARG A CA 1
ATOM 584 C C . ARG A 1 78 ? 10.656 33.469 3.213 1 54.03 78 ARG A C 1
ATOM 586 O O . ARG A 1 78 ? 10.789 33.5 4.438 1 54.03 78 ARG A O 1
ATOM 593 N N . G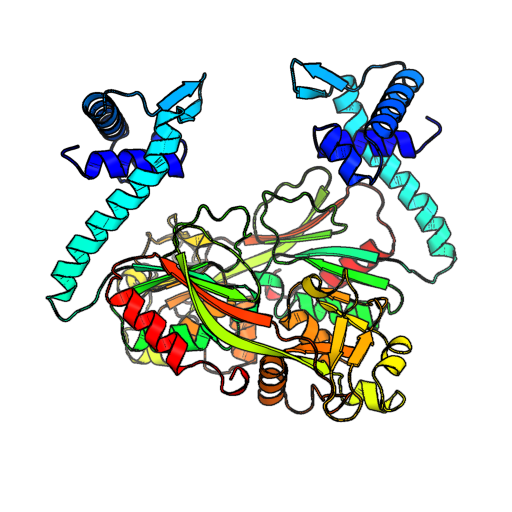LY A 1 79 ? 10.406 34.5 2.535 1 50.12 79 GLY A N 1
ATOM 594 C CA . GLY A 1 79 ? 10.102 35.75 3.223 1 50.12 79 GLY A CA 1
ATOM 595 C C . GLY A 1 79 ? 8.883 35.625 4.125 1 50.12 79 GLY A C 1
ATOM 596 O O . GLY A 1 79 ? 8.914 36.094 5.27 1 50.12 79 GLY A O 1
ATOM 597 N N . LYS A 1 80 ? 7.871 35.094 3.504 1 48 80 LYS A N 1
ATOM 598 C CA . LYS A 1 80 ? 6.676 34.906 4.328 1 48 80 LYS A CA 1
ATOM 599 C C . LYS A 1 80 ? 6.953 33.969 5.504 1 48 80 LYS A C 1
ATOM 601 O O . LYS A 1 80 ? 6.496 34.219 6.621 1 48 80 LYS A O 1
ATOM 606 N N . GLU A 1 81 ? 7.656 33.062 5.184 1 47.78 81 GLU A N 1
ATOM 607 C CA . GLU A 1 81 ? 8.031 32.062 6.203 1 47.78 81 GLU A CA 1
ATOM 608 C C . GLU A 1 81 ? 8.906 32.719 7.281 1 47.78 81 GLU A C 1
ATOM 610 O O . GLU A 1 81 ? 8.734 32.438 8.469 1 47.78 81 GLU A O 1
ATOM 615 N N . ALA A 1 82 ? 9.836 33.438 6.859 1 47.19 82 ALA A N 1
ATOM 616 C CA . ALA A 1 82 ? 10.672 34.188 7.801 1 47.19 82 ALA A CA 1
ATOM 617 C C . ALA A 1 82 ? 9.828 35.062 8.719 1 47.19 82 ALA A C 1
ATOM 619 O O . ALA A 1 82 ? 10.109 35.188 9.914 1 47.19 82 ALA A O 1
ATOM 620 N N . LEU A 1 83 ? 8.922 35.562 8.125 1 46 83 LEU A N 1
ATOM 621 C CA . LEU A 1 83 ? 8.055 36.375 8.961 1 46 83 LEU A CA 1
ATOM 622 C C . LEU A 1 83 ? 7.227 35.5 9.906 1 46 83 LEU A C 1
ATOM 624 O O . LEU A 1 83 ? 7.008 35.875 11.062 1 46 83 LEU A O 1
ATOM 628 N N . HIS A 1 84 ? 6.75 34.406 9.328 1 46 84 HIS A N 1
ATOM 629 C CA . HIS A 1 84 ? 6.004 33.469 10.172 1 46 84 HIS A CA 1
ATOM 630 C C . HIS A 1 84 ? 6.898 32.875 11.242 1 46 84 HIS A C 1
ATOM 632 O O . HIS A 1 84 ? 6.453 32.625 12.367 1 46 84 HIS A O 1
ATOM 638 N N . GLU A 1 85 ? 8.062 32.469 10.836 1 46.03 85 GLU A N 1
ATOM 639 C CA . GLU A 1 85 ? 9.039 31.984 11.797 1 46.03 85 GLU A CA 1
ATOM 640 C C . GLU A 1 85 ? 9.203 32.938 12.969 1 46.03 85 GLU A C 1
ATOM 642 O O . GLU A 1 85 ? 9.508 32.531 14.086 1 46.03 85 GLU A O 1
ATOM 647 N N . LEU A 1 86 ? 9.148 34.156 12.688 1 44.69 86 LEU A N 1
ATOM 648 C CA . LEU A 1 86 ? 9.234 35.062 13.812 1 44.69 86 LEU A CA 1
ATOM 649 C C . LEU A 1 86 ? 8.148 34.781 14.844 1 44.69 86 LEU A C 1
ATOM 651 O O . LEU A 1 86 ? 8.32 35.062 16.031 1 44.69 86 LEU A O 1
ATOM 655 N N . ASN A 1 87 ? 7.031 34.375 14.383 1 44.88 87 ASN A N 1
ATOM 656 C CA . ASN A 1 87 ? 6.059 34.094 15.438 1 44.88 87 ASN A CA 1
ATOM 657 C C . ASN A 1 87 ? 6.18 32.656 15.945 1 44.88 87 ASN A C 1
ATOM 659 O O . ASN A 1 87 ? 5.301 32.188 16.656 1 44.88 87 ASN A O 1
ATOM 663 N N . ASN A 1 88 ? 7.32 32.031 15.969 1 50.94 88 ASN A N 1
ATOM 664 C CA . ASN A 1 88 ? 7.773 30.781 16.531 1 50.94 88 ASN A CA 1
ATOM 665 C C . ASN A 1 88 ? 6.746 29.672 16.328 1 50.94 88 ASN A C 1
ATOM 667 O O . ASN A 1 88 ? 7.027 28.5 16.578 1 50.94 88 ASN A O 1
ATOM 671 N N . GLN A 1 89 ? 5.395 29.906 16.297 1 57.84 89 GLN A N 1
ATOM 672 C CA . GLN A 1 89 ? 4.414 28.828 16.234 1 57.84 89 GLN A CA 1
ATOM 673 C C . GLN A 1 89 ? 4.172 28.391 14.781 1 57.84 89 GLN A C 1
ATOM 675 O O . GLN A 1 89 ? 3.604 29.156 13.992 1 57.84 89 GLN A O 1
ATOM 680 N N . VAL A 1 90 ? 4.957 27.375 14.32 1 72.5 90 VAL A N 1
ATOM 681 C CA . VAL A 1 90 ? 4.82 26.844 12.969 1 72.5 90 VAL A CA 1
ATOM 682 C C . VAL A 1 90 ? 3.484 26.109 12.836 1 72.5 90 VAL A C 1
ATOM 684 O O . VAL A 1 90 ? 3.131 25.297 13.68 1 72.5 90 VAL A O 1
ATOM 687 N N . SER A 1 91 ? 2.598 26.641 12.047 1 77.44 91 SER A N 1
ATOM 688 C CA . SER A 1 91 ? 1.305 26.016 11.781 1 77.44 91 SER A CA 1
ATOM 689 C C . SER A 1 91 ? 1.084 25.828 10.281 1 77.44 91 SER A C 1
ATOM 691 O O . SER A 1 91 ? 1.926 26.219 9.469 1 77.44 91 SER A O 1
ATOM 693 N N . GLY A 1 92 ? 0.106 25.062 9.977 1 88.31 92 GLY A N 1
ATOM 694 C CA . GLY A 1 92 ? -0.24 24.828 8.578 1 88.31 92 GLY A CA 1
ATOM 695 C C . GLY A 1 92 ? -0.382 23.359 8.227 1 88.31 92 GLY A C 1
ATOM 696 O O . GLY A 1 92 ? -0.588 22.531 9.109 1 88.31 92 GLY A O 1
ATOM 697 N N . GLU A 1 93 ? -0.387 23.156 6.863 1 89.88 93 GLU A N 1
ATOM 698 C CA . GLU A 1 93 ? -0.587 21.797 6.367 1 89.88 93 GLU A CA 1
ATOM 699 C C . GLU A 1 93 ? 0.556 21.375 5.449 1 89.88 93 GLU A C 1
ATOM 701 O O . GLU A 1 93 ? 1.062 22.172 4.668 1 89.88 93 GLU A O 1
ATOM 706 N N . ILE A 1 94 ? 0.963 20.172 5.66 1 92.75 94 ILE A N 1
ATOM 707 C CA . ILE A 1 94 ? 1.963 19.594 4.766 1 92.75 94 ILE A CA 1
ATOM 708 C C . ILE A 1 94 ? 1.369 18.391 4.031 1 92.75 94 ILE A C 1
ATOM 710 O O . ILE A 1 94 ? 0.75 17.531 4.648 1 92.75 94 ILE A O 1
ATOM 714 N N . THR A 1 95 ? 1.533 18.391 2.695 1 91.62 95 THR A N 1
ATOM 715 C CA . THR A 1 95 ? 1.062 17.281 1.869 1 91.62 95 THR A CA 1
ATOM 716 C C . THR A 1 95 ? 2.225 16.391 1.439 1 91.62 95 THR A C 1
ATOM 718 O O . THR A 1 95 ? 3.172 16.859 0.804 1 91.62 95 THR A O 1
ATOM 721 N N . LEU A 1 96 ? 2.066 15.109 1.763 1 93.88 96 LEU A N 1
ATOM 722 C CA . LEU A 1 96 ? 3.121 14.141 1.482 1 93.88 96 LEU A CA 1
ATOM 723 C C . LEU A 1 96 ? 2.637 13.078 0.5 1 93.88 96 LEU A C 1
ATOM 725 O O . LEU A 1 96 ? 1.487 12.641 0.569 1 93.88 96 LEU A O 1
ATOM 729 N N . ILE A 1 97 ? 3.529 12.68 -0.375 1 91.44 97 ILE A N 1
ATOM 730 C CA . ILE A 1 97 ? 3.389 11.453 -1.149 1 91.44 97 ILE A CA 1
ATOM 731 C C . ILE A 1 97 ? 4.488 10.469 -0.76 1 91.44 97 ILE A C 1
ATOM 733 O O . ILE A 1 97 ? 5.676 10.805 -0.792 1 91.44 97 ILE A O 1
ATOM 737 N N . VAL A 1 98 ? 4.047 9.328 -0.396 1 93.25 98 VAL A N 1
ATOM 738 C CA . VAL A 1 98 ? 5.016 8.359 0.104 1 93.25 98 VAL A CA 1
ATOM 739 C C . VAL A 1 98 ? 4.84 7.031 -0.63 1 93.25 98 VAL A C 1
ATOM 741 O O . VAL A 1 98 ? 3.715 6.586 -0.858 1 93.25 98 VAL A O 1
ATOM 744 N N . HIS A 1 99 ? 5.98 6.496 -0.978 1 92 99 HIS A N 1
ATOM 745 C CA . HIS A 1 99 ? 5.957 5.16 -1.567 1 92 99 HIS A CA 1
ATOM 746 C C . HIS A 1 99 ? 5.219 4.176 -0.669 1 92 99 HIS A C 1
ATOM 748 O O . HIS A 1 99 ? 5.469 4.117 0.537 1 92 99 HIS A O 1
ATOM 754 N N . PRO A 1 100 ? 4.41 3.346 -1.266 1 88.75 100 PRO A N 1
ATOM 755 C CA . PRO A 1 100 ? 3.584 2.467 -0.435 1 88.75 100 PRO A CA 1
ATOM 756 C C . PRO A 1 100 ? 4.414 1.544 0.455 1 88.75 100 PRO A C 1
ATOM 758 O O . PRO A 1 100 ? 4.027 1.267 1.593 1 88.75 100 PRO A O 1
ATOM 761 N N . ASN A 1 101 ? 5.52 1.152 0.048 1 90.94 101 ASN A N 1
ATOM 762 C CA . ASN A 1 101 ? 6.316 0.183 0.796 1 90.94 101 ASN A CA 1
ATOM 763 C C . ASN A 1 101 ? 7.125 0.855 1.902 1 90.94 101 ASN A C 1
ATOM 765 O O . ASN A 1 101 ? 7.816 0.182 2.666 1 90.94 101 ASN A O 1
ATOM 769 N N . LEU A 1 102 ? 6.949 2.127 2.051 1 93.12 102 LEU A N 1
ATOM 770 C CA . LEU A 1 102 ? 7.617 2.854 3.123 1 93.12 102 LEU A CA 1
ATOM 771 C C . LEU A 1 102 ? 6.645 3.174 4.254 1 93.12 102 LEU A C 1
ATOM 773 O O . LEU A 1 102 ? 7.059 3.619 5.324 1 93.12 102 LEU A O 1
ATOM 777 N N . THR A 1 103 ? 5.387 2.973 4.004 1 90.94 103 THR A N 1
ATOM 778 C CA . THR A 1 103 ? 4.359 3.443 4.93 1 90.94 103 THR A CA 1
ATOM 779 C C . THR A 1 103 ? 4.438 2.691 6.254 1 90.94 103 THR A C 1
ATOM 781 O O . THR A 1 103 ? 4.383 3.301 7.324 1 90.94 103 THR A O 1
ATOM 784 N N . ARG A 1 104 ? 4.598 1.406 6.164 1 84.44 104 ARG A N 1
ATOM 785 C CA . ARG A 1 104 ? 4.652 0.606 7.383 1 84.44 104 ARG A CA 1
ATOM 786 C C . ARG A 1 104 ? 6.051 0.642 7.996 1 84.44 104 ARG A C 1
ATOM 788 O O . ARG A 1 104 ? 7.051 0.575 7.281 1 84.44 104 ARG A O 1
ATOM 795 N N . GLY A 1 105 ? 6.094 0.833 9.25 1 87.19 105 GLY A N 1
ATOM 796 C CA . GLY A 1 105 ? 7.352 0.846 9.977 1 87.19 105 GLY A CA 1
ATOM 797 C C . GLY A 1 105 ? 7.965 2.229 10.086 1 87.19 105 GLY A C 1
ATOM 798 O O . GLY A 1 105 ? 7.637 2.99 10.992 1 87.19 105 GLY A O 1
ATOM 799 N N . TRP A 1 106 ? 8.711 2.572 8.969 1 92.75 106 TRP A N 1
ATOM 800 C CA . TRP A 1 106 ? 9.539 3.764 9.102 1 92.75 106 TRP A CA 1
ATOM 801 C C . TRP A 1 106 ? 8.695 5.031 9.031 1 92.75 106 TRP A C 1
ATOM 803 O O . TRP A 1 106 ? 8.82 5.918 9.875 1 92.75 106 TRP A O 1
ATOM 813 N N . MET A 1 107 ? 7.809 5.195 8.062 1 95.62 107 MET A N 1
ATOM 814 C CA . MET A 1 107 ? 7.059 6.434 7.891 1 95.62 107 MET A CA 1
ATOM 815 C C . MET A 1 107 ? 6.094 6.656 9.055 1 95.62 107 MET A C 1
ATOM 817 O O . MET A 1 107 ? 5.859 7.797 9.461 1 95.62 107 MET A O 1
ATOM 821 N N . SER A 1 108 ? 5.543 5.609 9.547 1 94.19 108 SER A N 1
ATOM 822 C CA . SER A 1 108 ? 4.688 5.738 10.719 1 94.19 108 SER A CA 1
ATOM 823 C C . SER A 1 108 ? 5.449 6.332 11.898 1 94.19 108 SER A C 1
ATOM 825 O O . SER A 1 108 ? 4.918 7.164 12.633 1 94.19 108 SER A O 1
ATOM 827 N N . ARG A 1 109 ? 6.66 5.91 12.062 1 94.25 109 ARG A N 1
ATOM 828 C CA . ARG A 1 109 ? 7.504 6.445 13.133 1 94.25 109 ARG A CA 1
ATOM 829 C C . ARG A 1 109 ? 7.816 7.918 12.898 1 94.25 109 ARG A C 1
ATOM 831 O O . ARG A 1 109 ? 7.75 8.727 13.82 1 94.25 109 ARG A O 1
ATOM 838 N N . VAL A 1 110 ? 8.125 8.211 11.68 1 97.19 110 VAL A N 1
ATOM 839 C CA . VAL A 1 110 ? 8.398 9.594 11.305 1 97.19 110 VAL A CA 1
ATOM 840 C C . VAL A 1 110 ? 7.199 10.469 11.648 1 97.19 110 VAL A C 1
ATOM 842 O O . VAL A 1 110 ? 7.352 11.516 12.289 1 97.19 110 VAL A O 1
ATOM 845 N N . LEU A 1 111 ? 6.043 10.039 11.234 1 96.56 111 LEU A N 1
ATOM 846 C CA . LEU A 1 111 ? 4.816 10.797 11.453 1 96.56 111 LEU A CA 1
ATOM 847 C C . LEU A 1 111 ? 4.555 10.977 12.945 1 96.56 111 LEU A C 1
ATOM 849 O O . LEU A 1 111 ? 4.176 12.062 13.391 1 96.56 111 LEU A O 1
ATOM 853 N N . ASP A 1 112 ? 4.773 9.945 13.656 1 96.25 112 ASP A N 1
ATOM 854 C CA . ASP A 1 112 ? 4.535 9.992 15.094 1 96.25 112 ASP A CA 1
ATOM 855 C C . ASP A 1 112 ? 5.414 11.047 15.758 1 96.25 112 ASP A C 1
ATOM 857 O O . ASP A 1 112 ? 4.918 11.898 16.5 1 96.25 112 ASP A O 1
ATOM 861 N N . ILE A 1 113 ? 6.625 11.031 15.477 1 96.38 113 ILE A N 1
ATOM 862 C CA . ILE A 1 113 ? 7.586 11.969 16.062 1 96.38 113 ILE A CA 1
ATOM 863 C C . ILE A 1 113 ? 7.219 13.391 15.656 1 96.38 113 ILE A C 1
ATOM 865 O O . ILE A 1 113 ? 7.18 14.289 16.5 1 96.38 113 ILE A O 1
ATOM 869 N N . PHE A 1 114 ? 6.926 13.562 14.414 1 97.06 114 PHE A N 1
ATOM 870 C CA . PHE A 1 114 ? 6.633 14.898 13.898 1 97.06 114 PHE A CA 1
ATOM 871 C C . PHE A 1 114 ? 5.363 15.453 14.523 1 97.06 114 PHE A C 1
ATOM 873 O O . PHE A 1 114 ? 5.34 16.594 14.984 1 97.06 114 PHE A O 1
ATOM 880 N N . MET A 1 115 ? 4.344 14.617 14.57 1 95.75 115 MET A N 1
ATOM 881 C CA . MET A 1 115 ? 3.053 15.055 15.086 1 95.75 115 MET A CA 1
ATOM 882 C C . MET A 1 115 ? 3.133 15.344 16.578 1 95.75 115 MET A C 1
ATOM 884 O O . MET A 1 115 ? 2.449 16.234 17.094 1 95.75 115 MET A O 1
ATOM 888 N N . LYS A 1 116 ? 3.912 14.594 17.25 1 94.31 116 LYS A N 1
ATOM 889 C CA . LYS A 1 116 ? 4.113 14.82 18.688 1 94.31 116 LYS A CA 1
ATOM 890 C C . LYS A 1 116 ? 4.809 16.156 18.938 1 94.31 116 LYS A C 1
ATOM 892 O O . LYS A 1 116 ? 4.402 16.922 19.812 1 94.31 116 LYS A O 1
ATOM 897 N N . ASN A 1 117 ? 5.777 16.469 18.141 1 93 117 ASN A N 1
ATOM 898 C CA . ASN A 1 117 ? 6.617 17.656 18.328 1 93 117 ASN A CA 1
ATOM 899 C C . ASN A 1 117 ? 5.957 18.906 17.766 1 93 117 ASN A C 1
ATOM 901 O O . ASN A 1 117 ? 6.262 20.016 18.203 1 93 117 ASN A O 1
ATOM 905 N N . HIS A 1 118 ? 5.09 18.688 16.828 1 93.12 118 HIS A N 1
ATOM 906 C CA . HIS A 1 118 ? 4.461 19.828 16.156 1 93.12 118 HIS A CA 1
ATOM 907 C C . HIS A 1 118 ? 2.949 19.656 16.078 1 93.12 118 HIS A C 1
ATOM 909 O O . HIS A 1 118 ? 2.404 19.484 14.977 1 93.12 118 HIS A O 1
ATOM 915 N N . PRO A 1 119 ? 2.254 19.812 17.156 1 89.81 119 PRO A N 1
ATOM 916 C CA . PRO A 1 119 ? 0.822 19.516 17.219 1 89.81 119 PRO A CA 1
ATOM 917 C C . PRO A 1 119 ? -0.024 20.469 16.375 1 89.81 119 PRO A C 1
ATOM 919 O O . PRO A 1 119 ? -1.17 20.156 16.047 1 89.81 119 PRO A O 1
ATOM 922 N N . ASP A 1 120 ? 0.551 21.562 15.961 1 88.56 120 ASP A N 1
ATOM 923 C CA . ASP A 1 120 ? -0.232 22.578 15.258 1 88.56 120 ASP A CA 1
ATOM 924 C C . ASP A 1 120 ? -0.083 22.438 13.742 1 88.56 120 ASP A C 1
ATOM 926 O O . ASP A 1 120 ? -0.703 23.172 12.977 1 88.56 120 ASP A O 1
ATOM 930 N N . ILE A 1 121 ? 0.724 21.484 13.352 1 92.81 121 ILE A N 1
ATOM 931 C CA . ILE A 1 121 ? 0.884 21.219 11.93 1 92.81 121 ILE A CA 1
ATOM 932 C C . ILE A 1 121 ? 0 20.047 11.523 1 92.81 121 ILE A C 1
ATOM 934 O O . ILE A 1 121 ? 0.005 19 12.18 1 92.81 121 ILE A O 1
ATOM 938 N N . LYS A 1 122 ? -0.774 20.25 10.469 1 93.06 122 LYS A N 1
ATOM 939 C CA . LYS A 1 122 ? -1.602 19.188 9.906 1 93.06 122 LYS A CA 1
ATOM 940 C C . LYS A 1 122 ? -0.872 18.453 8.781 1 93.06 122 LYS A C 1
ATOM 942 O O . LYS A 1 122 ? -0.178 19.078 7.977 1 93.06 122 LYS A O 1
ATOM 947 N N . VAL A 1 123 ? -1.065 17.156 8.742 1 95.31 123 VAL A N 1
ATOM 948 C CA . VAL A 1 123 ? -0.363 16.359 7.742 1 95.31 123 VAL A CA 1
ATOM 949 C C . VAL A 1 123 ? -1.373 15.633 6.852 1 95.31 123 VAL A C 1
ATOM 951 O O . VAL A 1 123 ? -2.33 15.031 7.348 1 95.31 123 VAL A O 1
ATOM 954 N N . ARG A 1 124 ? -1.192 15.766 5.586 1 92.25 124 ARG A N 1
ATOM 955 C CA . ARG A 1 124 ? -1.909 14.977 4.586 1 92.25 124 ARG A CA 1
ATOM 956 C C . ARG A 1 124 ? -0.965 14.031 3.854 1 92.25 124 ARG A C 1
ATOM 958 O O . ARG A 1 124 ? -0.005 14.477 3.217 1 92.25 124 ARG A O 1
ATOM 965 N N . ILE A 1 125 ? -1.256 12.75 3.928 1 92.62 125 ILE A N 1
ATOM 966 C CA . ILE A 1 125 ? -0.312 11.789 3.363 1 92.62 125 ILE A CA 1
ATOM 967 C C . ILE A 1 125 ? -1.029 10.891 2.359 1 92.62 125 ILE A C 1
ATOM 969 O O . ILE A 1 125 ? -2.086 10.328 2.66 1 92.62 125 ILE A O 1
ATOM 973 N N . HIS A 1 126 ? -0.396 10.766 1.189 1 89.31 126 HIS A N 1
ATOM 974 C CA . HIS A 1 126 ? -0.859 9.891 0.118 1 89.31 126 HIS A CA 1
ATOM 975 C C . HIS A 1 126 ? 0.145 8.773 -0.154 1 89.31 126 HIS A C 1
ATOM 977 O O . HIS A 1 126 ? 1.332 9.039 -0.354 1 89.31 126 HIS A O 1
ATOM 983 N N . SER A 1 127 ? -0.385 7.562 -0.184 1 88.31 127 SER A N 1
ATOM 984 C CA . SER A 1 127 ? 0.496 6.434 -0.453 1 88.31 127 SER A CA 1
ATOM 985 C C . SER A 1 127 ? -0.035 5.578 -1.6 1 88.31 127 SER A C 1
ATOM 987 O O . SER A 1 127 ? 0.578 4.574 -1.97 1 88.31 127 SER A O 1
ATOM 989 N N . GLN A 1 128 ? -1.139 5.871 -2.055 1 77 128 GLN A N 1
ATOM 990 C CA . GLN A 1 128 ? -1.732 5.121 -3.154 1 77 128 GLN A CA 1
ATOM 991 C C . GLN A 1 128 ? -1.585 5.871 -4.477 1 77 128 GLN A C 1
ATOM 993 O O . GLN A 1 128 ? -2.549 5.996 -5.234 1 77 128 GLN A O 1
ATOM 998 N N . PHE A 1 129 ? -0.408 6.5 -4.629 1 61.06 129 PHE A N 1
ATOM 999 C CA . PHE A 1 129 ? -0.159 7.352 -5.789 1 61.06 129 PHE A CA 1
ATOM 1000 C C . PHE A 1 129 ? 0.532 6.566 -6.898 1 61.06 129 PHE A C 1
ATOM 1002 O O . PHE A 1 129 ? 1.319 5.66 -6.625 1 61.06 129 PHE A O 1
ATOM 1009 N N . HIS A 1 130 ? -0.133 6.672 -8.141 1 53.66 130 HIS A N 1
ATOM 1010 C CA . HIS A 1 130 ? 0.578 6.121 -9.289 1 53.66 130 HIS A CA 1
ATOM 1011 C C . HIS A 1 130 ? 1.393 7.195 -10 1 53.66 130 HIS A C 1
ATOM 1013 O O . HIS A 1 130 ? 0.98 8.352 -10.062 1 53.66 130 HIS A O 1
ATOM 1019 N N . HIS A 1 131 ? 2.701 6.949 -10.164 1 50.34 131 HIS A N 1
ATOM 1020 C CA . HIS A 1 131 ? 3.695 7.832 -10.766 1 50.34 131 HIS A CA 1
ATOM 1021 C C . HIS A 1 131 ? 3.061 8.75 -11.805 1 50.34 131 HIS A C 1
ATOM 1023 O O . HIS A 1 131 ? 3.365 9.945 -11.852 1 50.34 131 HIS A O 1
ATOM 1029 N N . GLY A 1 132 ? 2.229 8.148 -12.656 1 48.97 132 GLY A N 1
ATOM 1030 C CA . GLY A 1 132 ? 1.776 8.977 -13.766 1 48.97 132 GLY A CA 1
ATOM 1031 C C . GLY A 1 132 ? 0.833 10.086 -13.336 1 48.97 132 GLY A C 1
ATOM 1032 O O . GLY A 1 132 ? 0.558 11.008 -14.109 1 48.97 132 GLY A O 1
ATOM 1033 N N . GLU A 1 133 ? 0.35 9.938 -12.234 1 48.56 133 GLU A N 1
ATOM 1034 C CA . GLU A 1 133 ? -0.636 10.945 -11.852 1 48.56 133 GLU A CA 1
ATOM 1035 C C . GLU A 1 133 ? -0.039 11.961 -10.883 1 48.56 133 GLU A C 1
ATOM 1037 O O . GLU A 1 133 ? -0.742 12.492 -10.016 1 48.56 133 GLU A O 1
ATOM 1042 N N . TYR A 1 134 ? 1.206 12.156 -10.977 1 50.66 134 TYR A N 1
ATOM 1043 C CA . TYR A 1 134 ? 1.78 13.086 -10.008 1 50.66 134 TYR A CA 1
ATOM 1044 C C . TYR A 1 134 ? 1.095 14.445 -10.086 1 50.66 134 TYR A C 1
ATOM 1046 O O . TYR A 1 134 ? 1.706 15.43 -10.508 1 50.66 134 TYR A O 1
ATOM 1054 N N . THR A 1 135 ? -0.247 14.383 -10.352 1 53.53 135 THR A N 1
ATOM 1055 C CA . THR A 1 135 ? -0.907 15.68 -10.367 1 53.53 135 THR A CA 1
ATOM 1056 C C . THR A 1 135 ? -1.036 16.234 -8.945 1 53.53 135 THR A C 1
ATOM 1058 O O . THR A 1 135 ? -1.467 17.375 -8.758 1 53.53 135 THR A O 1
ATOM 1061 N N . ILE A 1 136 ? -0.623 15.469 -8 1 57.75 136 ILE A N 1
ATOM 1062 C CA . ILE A 1 136 ? -0.798 16.062 -6.68 1 57.75 136 ILE A CA 1
ATOM 1063 C C . ILE A 1 136 ? 0.391 16.969 -6.355 1 57.75 136 ILE A C 1
ATOM 1065 O O . ILE A 1 136 ? 1.545 16.562 -6.52 1 57.75 136 ILE A O 1
ATOM 1069 N N . ASP A 1 137 ? 0.148 18.203 -6.191 1 71.38 137 ASP A N 1
ATOM 1070 C CA . ASP A 1 137 ? 1.113 19.172 -5.672 1 71.38 137 ASP A CA 1
ATOM 1071 C C . ASP A 1 137 ? 1.523 18.812 -4.242 1 71.38 137 ASP A C 1
ATOM 1073 O O . ASP A 1 137 ? 0.892 19.266 -3.281 1 71.38 137 ASP A O 1
ATOM 1077 N N . ALA A 1 138 ? 2.514 18 -4.168 1 86.56 138 ALA A N 1
ATOM 1078 C CA . ALA A 1 138 ? 2.99 17.562 -2.861 1 86.56 138 ALA A CA 1
ATOM 1079 C C . ALA A 1 138 ? 4.121 18.453 -2.361 1 86.56 138 ALA A C 1
ATOM 1081 O O . ALA A 1 138 ? 4.941 18.922 -3.15 1 86.56 138 ALA A O 1
ATOM 1082 N N . ASP A 1 139 ? 4.027 18.703 -1.047 1 91.44 139 ASP A N 1
ATOM 1083 C CA . ASP A 1 139 ? 5.133 19.422 -0.423 1 91.44 139 ASP A CA 1
ATOM 1084 C C . ASP A 1 139 ? 6.383 18.547 -0.347 1 91.44 139 ASP A C 1
ATOM 1086 O O . ASP A 1 139 ? 7.504 19.062 -0.352 1 91.44 139 ASP A O 1
ATOM 1090 N N . LEU A 1 140 ? 6.141 17.312 -0.278 1 94.5 140 LEU A N 1
ATOM 1091 C CA . LEU A 1 140 ? 7.238 16.359 -0.108 1 94.5 140 LEU A CA 1
ATOM 1092 C C . LEU A 1 140 ? 6.871 14.992 -0.682 1 94.5 140 LEU A C 1
ATOM 1094 O O . LEU A 1 140 ? 5.77 14.492 -0.448 1 94.5 140 LEU A O 1
ATOM 1098 N N . ILE A 1 141 ? 7.793 14.461 -1.458 1 93 141 ILE A N 1
ATOM 1099 C CA . ILE A 1 141 ? 7.668 13.102 -1.976 1 93 141 ILE A CA 1
ATOM 1100 C C . ILE A 1 141 ? 8.781 12.227 -1.41 1 93 141 ILE A C 1
ATOM 1102 O O . ILE A 1 141 ? 9.953 12.617 -1.422 1 93 141 ILE A O 1
ATOM 1106 N N . VAL A 1 142 ? 8.438 11.141 -0.814 1 95.31 142 VAL A N 1
ATOM 1107 C CA . VAL A 1 142 ? 9.406 10.141 -0.379 1 95.31 142 VAL A CA 1
ATOM 1108 C C . VAL A 1 142 ? 9.219 8.852 -1.177 1 95.31 142 VAL A C 1
ATOM 1110 O O . VAL A 1 142 ? 8.164 8.219 -1.105 1 95.31 142 VAL A O 1
ATOM 1113 N N . TRP A 1 143 ? 10.297 8.523 -1.874 1 92.81 143 TRP A N 1
ATOM 1114 C CA . TRP A 1 143 ? 10.102 7.484 -2.883 1 92.81 143 TRP A CA 1
ATOM 1115 C C . TRP A 1 143 ? 11.289 6.535 -2.928 1 92.81 143 TRP A C 1
ATOM 1117 O O . TRP A 1 143 ? 12.43 6.953 -2.703 1 92.81 143 TRP A O 1
ATOM 1127 N N . VAL A 1 144 ? 10.922 5.355 -3.203 1 91.75 144 VAL A N 1
ATOM 1128 C CA . VAL A 1 144 ? 11.945 4.34 -3.459 1 91.75 144 VAL A CA 1
ATOM 1129 C C . VAL A 1 144 ? 12.078 4.113 -4.965 1 91.75 144 VAL A C 1
ATOM 1131 O O . VAL A 1 144 ? 11.094 3.863 -5.656 1 91.75 144 VAL A O 1
ATOM 1134 N N . GLY A 1 145 ? 13.297 4.137 -5.41 1 88.44 145 GLY A N 1
ATOM 1135 C CA . GLY A 1 145 ? 13.539 3.994 -6.836 1 88.44 145 GLY A CA 1
ATOM 1136 C C . GLY A 1 145 ? 13.648 5.324 -7.559 1 88.44 145 GLY A C 1
ATOM 1137 O O . GLY A 1 145 ? 13.805 6.371 -6.922 1 88.44 145 GLY A O 1
ATOM 1138 N N . GLU A 1 146 ? 13.562 5.238 -8.875 1 82 146 GLU A N 1
ATOM 1139 C CA . GLU A 1 146 ? 13.859 6.43 -9.664 1 82 146 GLU A CA 1
ATOM 1140 C C . GLU A 1 146 ? 12.578 7.074 -10.188 1 82 146 GLU A C 1
ATOM 1142 O O . GLU A 1 146 ? 11.75 6.398 -10.805 1 82 146 GLU A O 1
ATOM 1147 N N . ILE A 1 147 ? 12.375 8.266 -9.742 1 80.38 147 ILE A N 1
ATOM 1148 C CA . ILE A 1 147 ? 11.383 9.148 -10.352 1 80.38 147 ILE A CA 1
ATOM 1149 C C . ILE A 1 147 ? 11.992 10.523 -10.602 1 80.38 147 ILE A C 1
ATOM 1151 O O . ILE A 1 147 ? 13.047 10.852 -10.055 1 80.38 147 ILE A O 1
ATOM 1155 N N . THR A 1 148 ? 11.352 11.242 -11.547 1 78.5 148 THR A N 1
ATOM 1156 C CA . THR A 1 148 ? 11.867 12.562 -11.875 1 78.5 148 THR A CA 1
ATOM 1157 C C . THR A 1 148 ? 10.742 13.594 -11.906 1 78.5 148 THR A C 1
ATOM 1159 O O . THR A 1 148 ? 10.391 14.109 -12.969 1 78.5 148 THR A O 1
ATOM 1162 N N . PRO A 1 149 ? 10.328 13.82 -10.688 1 75 149 PRO A N 1
ATOM 1163 C CA . PRO A 1 149 ? 9.297 14.859 -10.688 1 75 149 PRO A CA 1
ATOM 1164 C C . PRO A 1 149 ? 9.859 16.234 -11.047 1 75 149 PRO A C 1
ATOM 1166 O O . PRO A 1 149 ? 10.922 16.625 -10.562 1 75 149 PRO A O 1
ATOM 1169 N N . MET A 1 150 ? 9.188 16.828 -11.82 1 74.44 150 MET A N 1
ATOM 1170 C CA . MET A 1 150 ? 9.648 18.141 -12.281 1 74.44 150 MET A CA 1
ATOM 1171 C C . MET A 1 150 ? 9.531 19.188 -11.18 1 74.44 150 MET A C 1
ATOM 1173 O O . MET A 1 150 ? 8.539 19.203 -10.438 1 74.44 150 MET A O 1
ATOM 1177 N N . GLY A 1 151 ? 10.523 20.047 -11.086 1 74.38 151 GLY A N 1
ATOM 1178 C CA . GLY A 1 151 ? 10.469 21.172 -10.164 1 74.38 151 GLY A CA 1
ATOM 1179 C C . GLY A 1 151 ? 10.844 20.781 -8.742 1 74.38 151 GLY A C 1
ATOM 1180 O O . GLY A 1 151 ? 10.656 21.578 -7.812 1 74.38 151 GLY A O 1
ATOM 1181 N N . TYR A 1 152 ? 11.305 19.609 -8.625 1 85.12 152 TYR A N 1
ATOM 1182 C CA . TYR A 1 152 ? 11.656 19.141 -7.285 1 85.12 152 TYR A CA 1
ATOM 1183 C C . TYR A 1 152 ? 13.156 18.922 -7.16 1 85.12 152 TYR A C 1
ATOM 1185 O O . TYR A 1 152 ? 13.82 18.531 -8.125 1 85.12 152 TYR A O 1
ATOM 1193 N N . HIS A 1 153 ? 13.625 19.25 -5.98 1 88.62 153 HIS A N 1
ATOM 1194 C CA . HIS A 1 153 ? 14.969 18.844 -5.582 1 88.62 153 HIS A CA 1
ATOM 1195 C C . HIS A 1 153 ? 14.977 17.422 -5.051 1 88.62 153 HIS A C 1
ATOM 1197 O O . HIS A 1 153 ? 14.086 17.016 -4.293 1 88.62 153 HIS A O 1
ATOM 1203 N N . LYS A 1 154 ? 16 16.734 -5.461 1 93 154 LYS A N 1
ATOM 1204 C CA . LYS A 1 154 ? 16.156 15.367 -5.004 1 93 154 LYS A CA 1
ATOM 1205 C C . LYS A 1 154 ? 17.219 15.273 -3.908 1 93 154 LYS A C 1
ATOM 1207 O O . LYS A 1 154 ? 18.312 15.812 -4.055 1 93 154 LYS A O 1
ATOM 1212 N N . GLU A 1 155 ? 16.891 14.625 -2.838 1 94.44 155 GLU A N 1
ATOM 1213 C CA . GLU A 1 155 ? 17.844 14.281 -1.785 1 94.44 155 GLU A CA 1
ATOM 1214 C C . GLU A 1 155 ? 17.797 12.789 -1.466 1 94.44 155 GLU A C 1
ATOM 1216 O O . GLU A 1 155 ? 16.734 12.242 -1.167 1 94.44 155 GLU A O 1
ATOM 1221 N N . GLN A 1 156 ? 18.953 12.203 -1.554 1 96.06 156 GLN A N 1
ATOM 1222 C CA . GLN A 1 156 ? 19.031 10.789 -1.202 1 96.06 156 GLN A CA 1
ATOM 1223 C C . GLN A 1 156 ? 19.062 10.602 0.312 1 96.06 156 GLN A C 1
ATOM 1225 O O . GLN A 1 156 ? 19.938 11.156 0.989 1 96.06 156 GLN A O 1
ATOM 1230 N N . LEU A 1 157 ? 18.141 9.844 0.833 1 96.5 157 LEU A N 1
ATOM 1231 C CA . LEU A 1 157 ? 18.062 9.547 2.258 1 96.5 157 LEU A CA 1
ATOM 1232 C C . LEU A 1 157 ? 18.859 8.289 2.594 1 96.5 157 LEU A C 1
ATOM 1234 O O . LEU A 1 157 ? 19.328 8.125 3.727 1 96.5 157 LEU A O 1
ATOM 1238 N N . GLY A 1 158 ? 18.969 7.398 1.646 1 95.62 158 GLY A N 1
ATOM 1239 C CA . GLY A 1 158 ? 19.719 6.164 1.853 1 95.62 158 GLY A CA 1
ATOM 1240 C C . GLY A 1 158 ? 19.5 5.148 0.749 1 95.62 158 GLY A C 1
ATOM 1241 O O . GLY A 1 158 ? 19.047 5.496 -0.345 1 95.62 158 GLY A O 1
ATOM 1242 N N . LEU A 1 159 ? 20.016 3.912 1.097 1 94.81 159 LEU A N 1
ATOM 1243 C CA . LEU A 1 159 ? 19.953 2.822 0.13 1 94.81 159 LEU A CA 1
ATOM 1244 C C . LEU A 1 159 ? 19.312 1.583 0.748 1 94.81 159 LEU A C 1
ATOM 1246 O O . LEU A 1 159 ? 19.594 1.246 1.901 1 94.81 159 LEU A O 1
ATOM 1250 N N . TRP A 1 160 ? 18.391 0.99 -0.072 1 93.75 160 TRP A N 1
ATOM 1251 C CA . TRP A 1 160 ? 17.859 -0.323 0.282 1 93.75 160 TRP A CA 1
ATOM 1252 C C . TRP A 1 160 ? 18.688 -1.435 -0.351 1 93.75 160 TRP A C 1
ATOM 1254 O O . TRP A 1 160 ? 18.719 -1.579 -1.575 1 93.75 160 TRP A O 1
ATOM 1264 N N . HIS A 1 161 ? 19.344 -2.168 0.525 1 91.88 161 HIS A N 1
ATOM 1265 C CA . HIS A 1 161 ? 20 -3.381 0.053 1 91.88 161 HIS A CA 1
ATOM 1266 C C . HIS A 1 161 ? 19.078 -4.586 0.158 1 91.88 161 HIS A C 1
ATOM 1268 O O . HIS A 1 161 ? 18.281 -4.688 1.099 1 91.88 161 HIS A O 1
ATOM 1274 N N . TYR A 1 162 ? 19.234 -5.465 -0.834 1 93 162 TYR A N 1
ATOM 1275 C CA . TYR A 1 162 ? 18.375 -6.648 -0.857 1 93 162 TYR A CA 1
ATOM 1276 C C . TYR A 1 162 ? 19.203 -7.918 -0.682 1 93 162 TYR A C 1
ATOM 1278 O O . TYR A 1 162 ? 20.297 -8.039 -1.235 1 93 162 TYR A O 1
ATOM 1286 N N . ALA A 1 163 ? 18.703 -8.82 0.064 1 94 163 ALA A N 1
ATOM 1287 C CA . ALA A 1 163 ? 19.266 -10.156 0.234 1 94 163 ALA A CA 1
ATOM 1288 C C . ALA A 1 163 ? 18.188 -11.227 0.13 1 94 163 ALA A C 1
ATOM 1290 O O . ALA A 1 163 ? 16.984 -10.914 0.209 1 94 163 ALA A O 1
ATOM 1291 N N . ALA A 1 164 ? 18.641 -12.391 -0.103 1 95.31 164 ALA A N 1
ATOM 1292 C CA . ALA A 1 164 ? 17.703 -13.508 -0.187 1 95.31 164 ALA A CA 1
ATOM 1293 C C . ALA A 1 164 ? 17.344 -14.023 1.202 1 95.31 164 ALA A C 1
ATOM 1295 O O . ALA A 1 164 ? 18.234 -14.258 2.033 1 95.31 164 ALA A O 1
ATOM 1296 N N . TYR A 1 165 ? 16.047 -14.195 1.421 1 96.88 165 TYR A N 1
ATOM 1297 C CA . TYR A 1 165 ? 15.555 -14.672 2.709 1 96.88 165 TYR A CA 1
ATOM 1298 C C . TYR A 1 165 ? 14.633 -15.875 2.531 1 96.88 165 TYR A C 1
ATOM 1300 O O . TYR A 1 165 ? 14.031 -16.047 1.472 1 96.88 165 TYR A O 1
ATOM 1308 N N . ALA A 1 166 ? 14.555 -16.656 3.523 1 97.5 166 ALA A N 1
ATOM 1309 C CA . ALA A 1 166 ? 13.641 -17.781 3.66 1 97.5 166 ALA A CA 1
ATOM 1310 C C . ALA A 1 166 ? 13.227 -17.984 5.113 1 97.5 166 ALA A C 1
ATOM 1312 O O . ALA A 1 166 ? 13.797 -17.359 6.02 1 97.5 166 ALA A O 1
ATOM 1313 N N . SER A 1 167 ? 12.219 -18.781 5.312 1 97.5 167 SER A N 1
ATOM 1314 C CA . SER A 1 167 ? 11.906 -19.203 6.676 1 97.5 167 SER A CA 1
ATOM 1315 C C . SER A 1 167 ? 12.828 -20.328 7.133 1 97.5 167 SER A C 1
ATOM 1317 O O . SER A 1 167 ? 13.297 -21.125 6.32 1 97.5 167 SER A O 1
ATOM 1319 N N . PRO A 1 168 ? 13.102 -20.391 8.43 1 96.62 168 PRO A N 1
ATOM 1320 C CA . PRO A 1 168 ? 13.867 -21.531 8.938 1 96.62 168 PRO A CA 1
ATOM 1321 C C . PRO A 1 168 ? 13.227 -22.875 8.578 1 96.62 168 PRO A C 1
ATOM 1323 O O . PRO A 1 168 ? 13.93 -23.828 8.25 1 96.62 168 PRO A O 1
ATOM 1326 N N . GLU A 1 169 ? 12.008 -22.906 8.617 1 94.94 169 GLU A N 1
ATOM 1327 C CA . GLU A 1 169 ? 11.281 -24.125 8.281 1 94.94 169 GLU A CA 1
ATOM 1328 C C . GLU A 1 169 ? 11.539 -24.531 6.832 1 94.94 169 GLU A C 1
ATOM 1330 O O . GLU A 1 169 ? 11.781 -25.703 6.539 1 94.94 169 GLU A O 1
ATOM 1335 N N . TYR A 1 170 ? 11.453 -23.625 5.973 1 95.88 170 TYR A N 1
ATOM 1336 C CA . TYR A 1 170 ? 11.711 -23.891 4.566 1 95.88 170 TYR A CA 1
ATOM 1337 C C . TYR A 1 170 ? 13.109 -24.469 4.371 1 95.88 170 TYR A C 1
ATOM 1339 O O . TYR A 1 170 ? 13.289 -25.469 3.662 1 95.88 170 TYR A O 1
ATOM 1347 N N . LEU A 1 171 ? 14.055 -23.844 4.973 1 94.56 171 LEU A N 1
ATOM 1348 C CA . LEU A 1 171 ? 15.445 -24.234 4.805 1 94.56 171 LEU A CA 1
ATOM 1349 C C . LEU A 1 171 ? 15.695 -25.625 5.41 1 94.56 171 LEU A C 1
ATOM 1351 O O . LEU A 1 171 ? 16.562 -26.359 4.934 1 94.56 171 LEU A O 1
ATOM 1355 N N . SER A 1 172 ? 14.977 -25.938 6.469 1 94.44 172 SER A N 1
ATOM 1356 C CA . SER A 1 172 ? 15.133 -27.234 7.105 1 94.44 172 SER A CA 1
ATOM 1357 C C . SER A 1 172 ? 14.648 -28.359 6.195 1 94.44 172 SER A C 1
ATOM 1359 O O . SER A 1 172 ? 15.062 -29.5 6.344 1 94.44 172 SER A O 1
ATOM 1361 N N . GLN A 1 173 ? 13.844 -28.047 5.27 1 93.06 173 GLN A N 1
ATOM 1362 C CA . GLN A 1 173 ? 13.242 -29.031 4.391 1 93.06 173 GLN A CA 1
ATOM 1363 C C . GLN A 1 173 ? 13.953 -29.078 3.037 1 93.06 173 GLN A C 1
ATOM 1365 O O . GLN A 1 173 ? 13.625 -29.906 2.184 1 93.06 173 GLN A O 1
ATOM 1370 N N . HIS A 1 174 ? 14.891 -28.188 2.883 1 92.31 174 HIS A N 1
ATOM 1371 C CA . HIS A 1 174 ? 15.578 -28.078 1.604 1 92.31 174 HIS A CA 1
ATOM 1372 C C . HIS A 1 174 ? 17.094 -28.031 1.796 1 92.31 174 HIS A C 1
ATOM 1374 O O . HIS A 1 174 ? 17.578 -27.906 2.922 1 92.31 174 HIS A O 1
ATOM 1380 N N . THR A 1 175 ? 17.766 -28.172 0.715 1 85.69 175 THR A N 1
ATOM 1381 C CA . THR A 1 175 ? 19.219 -28.125 0.756 1 85.69 175 THR A CA 1
ATOM 1382 C C . THR A 1 175 ? 19.703 -26.703 1.05 1 85.69 175 THR A C 1
ATOM 1384 O O . THR A 1 175 ? 19.141 -25.734 0.533 1 85.69 175 THR A O 1
ATOM 1387 N N . VAL A 1 176 ? 20.75 -26.625 1.855 1 85.19 176 VAL A N 1
ATOM 1388 C CA . VAL A 1 176 ? 21.344 -25.344 2.201 1 85.19 176 VAL A CA 1
ATOM 1389 C C . VAL A 1 176 ? 21.938 -24.703 0.957 1 85.19 176 VAL A C 1
ATOM 1391 O O . VAL A 1 176 ? 22.609 -25.375 0.168 1 85.19 176 VAL A O 1
ATOM 1394 N N . LEU A 1 177 ? 21.672 -23.484 0.809 1 92.31 177 LEU A N 1
ATOM 1395 C CA . LEU A 1 177 ? 22.172 -22.734 -0.345 1 92.31 177 LEU A CA 1
ATOM 1396 C C . LEU A 1 177 ? 23.562 -22.172 -0.074 1 92.31 177 LEU A C 1
ATOM 1398 O O . LEU A 1 177 ? 23.797 -21.594 0.994 1 92.31 177 LEU A O 1
ATOM 1402 N N . SER A 1 178 ? 24.453 -22.312 -1.014 1 89.5 178 SER A N 1
ATOM 1403 C CA . SER A 1 178 ? 25.797 -21.734 -0.882 1 89.5 178 SER A CA 1
ATOM 1404 C C . SER A 1 178 ? 26.062 -20.703 -1.963 1 89.5 178 SER A C 1
ATOM 1406 O O . SER A 1 178 ? 26.953 -19.859 -1.817 1 89.5 178 SER A O 1
ATOM 1408 N N . HIS A 1 179 ? 25.297 -20.812 -2.992 1 94.5 179 HIS A N 1
ATOM 1409 C CA . HIS A 1 179 ? 25.469 -19.906 -4.133 1 94.5 179 HIS A CA 1
ATOM 1410 C C . HIS A 1 179 ? 24.125 -19.578 -4.773 1 94.5 179 HIS A C 1
ATOM 1412 O O . HIS A 1 179 ? 23.234 -20.422 -4.832 1 94.5 179 HIS A O 1
ATOM 1418 N N . PRO A 1 180 ? 24.016 -18.344 -5.375 1 94.44 180 PRO A N 1
ATOM 1419 C CA . PRO A 1 180 ? 22.734 -17.906 -5.949 1 94.44 180 PRO A CA 1
ATOM 1420 C C . PRO A 1 180 ? 22.266 -18.797 -7.09 1 94.44 180 PRO A C 1
ATOM 1422 O O . PRO A 1 180 ? 21.078 -18.844 -7.387 1 94.44 180 PRO A O 1
ATOM 1425 N N . LYS A 1 181 ? 23.156 -19.469 -7.738 1 92.06 181 LYS A N 1
ATOM 1426 C CA . LYS A 1 181 ? 22.766 -20.344 -8.828 1 92.06 181 LYS A CA 1
ATOM 1427 C C . LYS A 1 181 ? 21.781 -21.422 -8.352 1 92.06 181 LYS A C 1
ATOM 1429 O O . LYS A 1 181 ? 20.984 -21.922 -9.141 1 92.06 181 LYS A O 1
ATOM 1434 N N . GLU A 1 182 ? 21.875 -21.781 -7.055 1 93.69 182 GLU A N 1
ATOM 1435 C CA . GLU A 1 182 ? 21.031 -22.828 -6.477 1 93.69 182 GLU A CA 1
ATOM 1436 C C . GLU A 1 182 ? 19.594 -22.344 -6.277 1 93.69 182 GLU A C 1
ATOM 1438 O O . GLU A 1 182 ? 18.688 -23.141 -6.043 1 93.69 182 GLU A O 1
ATOM 1443 N N . LEU A 1 183 ? 19.344 -21 -6.414 1 92.62 183 LEU A N 1
ATOM 1444 C CA . LEU A 1 183 ? 18.016 -20.438 -6.242 1 92.62 183 LEU A CA 1
ATOM 1445 C C . LEU A 1 183 ? 17.062 -20.969 -7.312 1 92.62 183 LEU A C 1
ATOM 1447 O O . LEU A 1 183 ? 15.844 -20.984 -7.109 1 92.62 183 LEU A O 1
ATOM 1451 N N . THR A 1 184 ? 17.578 -21.406 -8.422 1 87.5 184 THR A N 1
ATOM 1452 C CA . THR A 1 184 ? 16.766 -21.891 -9.531 1 87.5 184 THR A CA 1
ATOM 1453 C C . THR A 1 184 ? 16.016 -23.156 -9.141 1 87.5 184 THR A C 1
ATOM 1455 O O . THR A 1 184 ? 15.023 -23.516 -9.773 1 87.5 184 THR A O 1
ATOM 1458 N N . ASN A 1 185 ? 16.484 -23.812 -8.094 1 88.94 185 ASN A N 1
ATOM 1459 C CA . ASN A 1 185 ? 15.883 -25.078 -7.656 1 88.94 185 ASN A CA 1
ATOM 1460 C C . ASN A 1 185 ? 14.852 -24.859 -6.555 1 88.94 185 ASN A C 1
ATOM 1462 O O . ASN A 1 185 ? 14.336 -25.812 -5.98 1 88.94 185 ASN A O 1
ATOM 1466 N N . HIS A 1 186 ? 14.562 -23.625 -6.289 1 92.12 186 HIS A N 1
ATOM 1467 C CA . HIS A 1 186 ? 13.68 -23.297 -5.172 1 92.12 186 HIS A CA 1
ATOM 1468 C C . HIS A 1 186 ? 12.461 -22.516 -5.641 1 92.12 186 HIS A C 1
ATOM 1470 O O . HIS A 1 186 ? 12.5 -21.875 -6.695 1 92.12 186 HIS A O 1
ATOM 1476 N N . ALA A 1 187 ? 11.367 -22.656 -4.852 1 91.62 187 ALA A N 1
ATOM 1477 C CA . ALA A 1 187 ? 10.227 -21.781 -5.082 1 91.62 187 ALA A CA 1
ATOM 1478 C C . ALA A 1 187 ? 10.602 -20.328 -4.875 1 91.62 187 ALA A C 1
ATOM 1480 O O . ALA A 1 187 ? 11.258 -19.984 -3.887 1 91.62 187 ALA A O 1
ATOM 1481 N N . TRP A 1 188 ? 10.172 -19.547 -5.797 1 92.44 188 TRP A N 1
ATOM 1482 C CA . TRP A 1 188 ? 10.586 -18.141 -5.773 1 92.44 188 TRP A CA 1
ATOM 1483 C C . TRP A 1 188 ? 9.391 -17.219 -5.527 1 92.44 188 TRP A C 1
ATOM 1485 O O . TRP A 1 188 ? 8.328 -17.406 -6.125 1 92.44 188 TRP A O 1
ATOM 1495 N N . ILE A 1 189 ? 9.562 -16.344 -4.613 1 92.81 189 ILE A N 1
ATOM 1496 C CA . ILE A 1 189 ? 8.594 -15.297 -4.32 1 92.81 189 ILE A CA 1
ATOM 1497 C C . ILE A 1 189 ? 9.133 -13.945 -4.801 1 92.81 189 ILE A C 1
ATOM 1499 O O . ILE A 1 189 ? 10.148 -13.461 -4.297 1 92.81 189 ILE A O 1
ATOM 1503 N N . ASP A 1 190 ? 8.359 -13.32 -5.68 1 85.81 190 ASP A N 1
ATOM 1504 C CA . ASP A 1 190 ? 8.914 -12.172 -6.387 1 85.81 190 ASP A CA 1
ATOM 1505 C C . ASP A 1 190 ? 8.188 -10.883 -5.996 1 85.81 190 ASP A C 1
ATOM 1507 O O . ASP A 1 190 ? 7.027 -10.922 -5.586 1 85.81 190 ASP A O 1
ATOM 1511 N N . PHE A 1 191 ? 8.992 -9.836 -6.078 1 73.56 191 PHE A N 1
ATOM 1512 C CA . PHE A 1 191 ? 8.445 -8.484 -6.066 1 73.56 191 PHE A CA 1
ATOM 1513 C C . PHE A 1 191 ? 8.297 -7.945 -7.484 1 73.56 191 PHE A C 1
ATOM 1515 O O . PHE A 1 191 ? 9.25 -7.969 -8.266 1 73.56 191 PHE A O 1
ATOM 1522 N N . ILE A 1 192 ? 7.066 -7.66 -7.859 1 61.47 192 ILE A N 1
ATOM 1523 C CA . ILE A 1 192 ? 6.719 -7.344 -9.242 1 61.47 192 ILE A CA 1
ATOM 1524 C C . ILE A 1 192 ? 7.688 -6.305 -9.789 1 61.47 192 ILE A C 1
ATOM 1526 O O . ILE A 1 192 ? 8.148 -6.418 -10.93 1 61.47 192 ILE A O 1
ATOM 1530 N N . ALA A 1 193 ? 7.863 -5.25 -9.086 1 50.59 193 ALA A N 1
ATOM 1531 C CA . ALA A 1 193 ? 8.758 -4.215 -9.594 1 50.59 193 ALA A CA 1
ATOM 1532 C C . ALA A 1 193 ? 10.125 -4.797 -9.945 1 50.59 193 ALA A C 1
ATOM 1534 O O . ALA A 1 193 ? 10.844 -4.25 -10.789 1 50.59 193 ALA A O 1
ATOM 1535 N N . ALA A 1 194 ? 10.547 -5.895 -9.367 1 46.47 194 ALA A N 1
ATOM 1536 C CA . ALA A 1 194 ? 11.859 -6.52 -9.555 1 46.47 194 ALA A CA 1
ATOM 1537 C C . ALA A 1 194 ? 11.844 -7.473 -10.742 1 46.47 194 ALA A C 1
ATOM 1539 O O . ALA A 1 194 ? 12.898 -7.867 -11.242 1 46.47 194 ALA A O 1
ATOM 1540 N N . ARG A 1 195 ? 10.656 -7.996 -11.203 1 51.69 195 ARG A N 1
ATOM 1541 C CA . ARG A 1 195 ? 10.539 -9.227 -11.977 1 51.69 195 ARG A CA 1
ATOM 1542 C C . ARG A 1 195 ? 11.18 -9.078 -13.352 1 51.69 195 ARG A C 1
ATOM 1544 O O . ARG A 1 195 ? 11.734 -10.031 -13.891 1 51.69 195 ARG A O 1
ATOM 1551 N N . GLN A 1 196 ? 10.711 -8.062 -14.133 1 50.12 196 GLN A N 1
ATOM 1552 C CA . GLN A 1 196 ? 10.797 -8.469 -15.531 1 50.12 196 GLN A CA 1
ATOM 1553 C C . GLN A 1 196 ? 12.25 -8.695 -15.945 1 50.12 196 GLN A C 1
ATOM 1555 O O . GLN A 1 196 ? 12.508 -9.32 -16.984 1 50.12 196 GLN A O 1
ATOM 1560 N N . ASP A 1 197 ? 13.164 -8.367 -15.07 1 57.5 197 ASP A N 1
ATOM 1561 C CA . ASP A 1 197 ? 14.5 -8.461 -15.648 1 57.5 197 ASP A CA 1
ATOM 1562 C C . ASP A 1 197 ? 15.453 -9.195 -14.711 1 57.5 197 ASP A C 1
ATOM 1564 O O . ASP A 1 197 ? 15.156 -9.367 -13.523 1 57.5 197 ASP A O 1
ATOM 1568 N N . ALA A 1 198 ? 16.406 -9.883 -15.242 1 65.06 198 ALA A N 1
ATOM 1569 C CA . ALA A 1 198 ? 17.547 -10.422 -14.531 1 65.06 198 ALA A CA 1
ATOM 1570 C C . ALA A 1 198 ? 18.047 -9.461 -13.461 1 65.06 198 ALA A C 1
ATOM 1572 O O . ALA A 1 198 ? 17.891 -8.242 -13.594 1 65.06 198 ALA A O 1
ATOM 1573 N N . PHE A 1 199 ? 18.281 -10.109 -12.141 1 77.75 199 PHE A N 1
ATOM 1574 C CA . PHE A 1 199 ? 18.891 -9.305 -11.078 1 77.75 199 PHE A CA 1
ATOM 1575 C C . PHE A 1 199 ? 20.344 -9.703 -10.875 1 77.75 199 PHE A C 1
ATOM 1577 O O . PHE A 1 199 ? 20.703 -10.875 -11 1 77.75 199 PHE A O 1
ATOM 1584 N N . SER A 1 200 ? 21.047 -8.711 -10.664 1 87.81 200 SER A N 1
ATOM 1585 C CA . SER A 1 200 ? 22.438 -8.961 -10.32 1 87.81 200 SER A CA 1
ATOM 1586 C C . SER A 1 200 ? 22.641 -9.07 -8.812 1 87.81 200 SER A C 1
ATOM 1588 O O . SER A 1 200 ? 22.094 -8.266 -8.055 1 87.81 200 SER A O 1
ATOM 1590 N N . LEU A 1 201 ? 23.281 -10.102 -8.414 1 92.5 201 LEU A N 1
ATOM 1591 C CA . LEU A 1 201 ? 23.734 -10.266 -7.031 1 92.5 201 LEU A CA 1
ATOM 1592 C C . LEU A 1 201 ? 25.25 -10.117 -6.922 1 92.5 201 LEU A C 1
ATOM 1594 O O . LEU A 1 201 ? 25.984 -10.594 -7.789 1 92.5 201 LEU A O 1
ATOM 1598 N N . HIS A 1 202 ? 25.625 -9.453 -5.879 1 94.75 202 HIS A N 1
ATOM 1599 C CA . HIS A 1 202 ? 27.047 -9.156 -5.688 1 94.75 202 HIS A CA 1
ATOM 1600 C C . HIS A 1 202 ? 27.547 -9.719 -4.363 1 94.75 202 HIS A C 1
ATOM 1602 O O . HIS A 1 202 ? 26.844 -9.672 -3.354 1 94.75 202 HIS A O 1
ATOM 1608 N N . HIS A 1 203 ? 28.766 -10.242 -4.445 1 95.62 203 HIS A N 1
ATOM 1609 C CA . HIS A 1 203 ? 29.484 -10.742 -3.275 1 95.62 203 HIS A CA 1
ATOM 1610 C C . HIS A 1 203 ? 30.906 -10.188 -3.223 1 95.62 203 HIS A C 1
ATOM 1612 O O . HIS A 1 203 ? 31.594 -10.133 -4.246 1 95.62 203 HIS A O 1
ATOM 1618 N N . PRO A 1 204 ? 31.281 -9.859 -2.016 1 92.94 204 PRO A N 1
ATOM 1619 C CA . PRO A 1 204 ? 32.625 -9.281 -1.91 1 92.94 204 PRO A CA 1
ATOM 1620 C C . PRO A 1 204 ? 33.719 -10.258 -2.334 1 92.94 204 PRO A C 1
ATOM 1622 O O . PRO A 1 204 ? 34.75 -9.836 -2.861 1 92.94 204 PRO A O 1
ATOM 1625 N N . VAL A 1 205 ? 33.562 -11.5 -2.164 1 92.94 205 VAL A N 1
ATOM 1626 C CA . VAL A 1 205 ? 34.594 -12.5 -2.416 1 92.94 205 VAL A CA 1
ATOM 1627 C C . VAL A 1 205 ? 34.344 -13.188 -3.756 1 92.94 205 VAL A C 1
ATOM 1629 O O . VAL A 1 205 ? 35.25 -13.328 -4.574 1 92.94 205 VAL A O 1
ATOM 1632 N N . TYR A 1 206 ? 33.094 -13.5 -4.066 1 93.88 206 TYR A N 1
ATOM 1633 C CA . TYR A 1 206 ? 32.75 -14.359 -5.199 1 93.88 206 TYR A CA 1
ATOM 1634 C C . TYR A 1 206 ? 32.375 -13.523 -6.422 1 93.88 206 TYR A C 1
ATOM 1636 O O . TYR A 1 206 ? 32.156 -14.07 -7.5 1 93.88 206 TYR A O 1
ATOM 1644 N N . GLY A 1 207 ? 32.281 -12.18 -6.238 1 94 207 GLY A N 1
ATOM 1645 C CA . GLY A 1 207 ? 31.984 -11.305 -7.363 1 94 207 GLY A CA 1
ATOM 1646 C C . GLY A 1 207 ? 30.5 -11.195 -7.676 1 94 207 GLY A C 1
ATOM 1647 O O . GLY A 1 207 ? 29.672 -11.117 -6.766 1 94 207 GLY A O 1
ATOM 1648 N N . ASN A 1 208 ? 30.234 -11.125 -9.031 1 94.25 208 ASN A N 1
ATOM 1649 C CA . ASN A 1 208 ? 28.859 -10.891 -9.453 1 94.25 208 ASN A CA 1
ATOM 1650 C C . ASN A 1 208 ? 28.234 -12.148 -10.047 1 94.25 208 ASN A C 1
ATOM 1652 O O . ASN A 1 208 ? 28.922 -12.984 -10.625 1 94.25 208 ASN A O 1
ATOM 1656 N N . PHE A 1 209 ? 26.953 -12.227 -9.781 1 93.06 209 PHE A N 1
ATOM 1657 C CA . PHE A 1 209 ? 26.156 -13.289 -10.391 1 93.06 209 PHE A CA 1
ATOM 1658 C C . PHE A 1 209 ? 24.844 -12.734 -10.922 1 93.06 209 PHE A C 1
ATOM 1660 O O . PHE A 1 209 ? 24.125 -12.016 -10.219 1 93.06 209 PHE A O 1
ATOM 1667 N N . GLU A 1 210 ? 24.531 -13.109 -12.125 1 90.06 210 GLU A N 1
ATOM 1668 C CA . GLU A 1 210 ? 23.266 -12.719 -12.711 1 90.06 210 GLU A CA 1
ATOM 1669 C C . GLU A 1 210 ? 22.188 -13.789 -12.477 1 90.06 210 GLU A C 1
ATOM 1671 O O . GLU A 1 210 ? 22.25 -14.867 -13.062 1 90.06 210 GLU A O 1
ATOM 1676 N N . LEU A 1 211 ? 21.344 -13.445 -11.648 1 86.12 211 LEU A N 1
ATOM 1677 C CA . LEU A 1 211 ? 20.219 -14.344 -11.406 1 86.12 211 LEU A CA 1
ATOM 1678 C C . LEU A 1 211 ? 19.203 -14.258 -12.531 1 86.12 211 LEU A C 1
ATOM 1680 O O . LEU A 1 211 ? 18.641 -13.188 -12.773 1 86.12 211 LEU A O 1
ATOM 1684 N N . PRO A 1 212 ? 19.031 -15.32 -13.18 1 82.81 212 PRO A N 1
ATOM 1685 C CA . PRO A 1 212 ? 18.016 -15.273 -14.25 1 82.81 212 PRO A CA 1
ATOM 1686 C C . PRO A 1 212 ? 16.594 -15.109 -13.719 1 82.81 212 PRO A C 1
ATOM 1688 O O . PRO A 1 212 ? 16.359 -15.289 -12.516 1 82.81 212 PRO A O 1
ATOM 1691 N N . ALA A 1 213 ? 15.766 -14.75 -14.594 1 79 213 ALA A N 1
ATOM 1692 C CA . ALA A 1 213 ? 14.367 -14.656 -14.188 1 79 213 ALA A CA 1
ATOM 1693 C C . ALA A 1 213 ? 13.852 -16.016 -13.711 1 79 213 ALA A C 1
ATOM 1695 O O . ALA A 1 213 ? 13.945 -17.016 -14.438 1 79 213 ALA A O 1
ATOM 1696 N N . LEU A 1 214 ? 13.406 -16.016 -12.531 1 81.94 214 LEU A N 1
ATOM 1697 C CA . LEU A 1 214 ? 12.891 -17.25 -11.945 1 81.94 214 LEU A CA 1
ATOM 1698 C C . LEU A 1 214 ? 11.375 -17.328 -12.078 1 81.94 214 LEU A C 1
ATOM 1700 O O . LEU A 1 214 ? 10.703 -16.281 -12.125 1 81.94 214 LEU A O 1
ATOM 1704 N N . GLU A 1 215 ? 10.977 -18.516 -12.219 1 79.81 215 GLU A N 1
ATOM 1705 C CA . GLU A 1 215 ? 9.531 -18.719 -12.133 1 79.81 215 GLU A CA 1
ATOM 1706 C C . GLU A 1 215 ? 9.023 -18.469 -10.719 1 79.81 215 GLU A C 1
ATOM 1708 O O . GLU A 1 215 ? 9.484 -19.109 -9.766 1 79.81 215 GLU A O 1
ATOM 1713 N N . SER A 1 216 ? 8.07 -17.562 -10.633 1 89.25 216 SER A N 1
ATOM 1714 C CA . SER A 1 216 ? 7.621 -17.125 -9.312 1 89.25 216 SER A CA 1
ATOM 1715 C C . SER A 1 216 ? 6.301 -17.797 -8.93 1 89.25 216 SER A C 1
ATOM 1717 O O . SER A 1 216 ? 5.379 -17.875 -9.742 1 89.25 216 SER A O 1
ATOM 1719 N N . ARG A 1 217 ? 6.297 -18.234 -7.754 1 92.06 217 ARG A N 1
ATOM 1720 C CA . ARG A 1 217 ? 5.051 -18.734 -7.176 1 92.06 217 ARG A CA 1
ATOM 1721 C C . ARG A 1 217 ? 4.125 -17.578 -6.805 1 92.06 217 ARG A C 1
ATOM 1723 O O . ARG A 1 217 ? 2.9 -17.719 -6.844 1 92.06 217 ARG A O 1
ATOM 1730 N N . LEU A 1 218 ? 4.723 -16.531 -6.379 1 94.81 218 LEU A N 1
ATOM 1731 C CA . LEU A 1 218 ? 4.016 -15.312 -6.012 1 94.81 218 LEU A CA 1
ATOM 1732 C C . LEU A 1 218 ? 4.75 -14.078 -6.531 1 94.81 218 LEU A C 1
ATOM 1734 O O . LEU A 1 218 ? 5.957 -13.945 -6.332 1 94.81 218 LEU A O 1
ATOM 1738 N N . GLN A 1 219 ? 4.016 -13.297 -7.227 1 91.75 219 GLN A N 1
ATOM 1739 C CA . GLN A 1 219 ? 4.473 -11.961 -7.602 1 91.75 219 GLN A CA 1
ATOM 1740 C C . GLN A 1 219 ? 3.625 -10.883 -6.934 1 91.75 219 GLN A C 1
ATOM 1742 O O . GLN A 1 219 ? 2.402 -10.859 -7.094 1 91.75 219 GLN A O 1
ATOM 1747 N N . SER A 1 220 ? 4.297 -10.031 -6.156 1 91.62 220 SER A N 1
ATOM 1748 C CA . SER A 1 220 ? 3.572 -9 -5.414 1 91.62 220 SER A CA 1
ATOM 1749 C C . SER A 1 220 ? 4.246 -7.641 -5.551 1 91.62 220 SER A C 1
ATOM 1751 O O . SER A 1 220 ? 5.473 -7.559 -5.66 1 91.62 220 SER A O 1
ATOM 1753 N N . ASP A 1 221 ? 3.43 -6.602 -5.5 1 88.31 221 ASP A N 1
ATOM 1754 C CA . ASP A 1 221 ? 3.984 -5.25 -5.453 1 88.31 221 ASP A CA 1
ATOM 1755 C C . ASP A 1 221 ? 4.004 -4.711 -4.027 1 88.31 221 ASP A C 1
ATOM 1757 O O . ASP A 1 221 ? 4.242 -3.523 -3.807 1 88.31 221 ASP A O 1
ATOM 1761 N N . ASN A 1 222 ? 3.732 -5.539 -3.148 1 91.44 222 ASN A N 1
ATOM 1762 C CA . ASN A 1 222 ? 3.688 -5.227 -1.724 1 91.44 222 ASN A CA 1
ATOM 1763 C C . ASN A 1 222 ? 4.707 -6.047 -0.938 1 91.44 222 ASN A C 1
ATOM 1765 O O . ASN A 1 222 ? 4.57 -7.27 -0.824 1 91.44 222 ASN A O 1
ATOM 1769 N N . LEU A 1 223 ? 5.633 -5.359 -0.315 1 91.88 223 LEU A N 1
ATOM 1770 C CA . LEU A 1 223 ? 6.742 -6.035 0.349 1 91.88 223 LEU A CA 1
ATOM 1771 C C . LEU A 1 223 ? 6.262 -6.785 1.587 1 91.88 223 LEU A C 1
ATOM 1773 O O . LEU A 1 223 ? 6.816 -7.828 1.939 1 91.88 223 LEU A O 1
ATOM 1777 N N . THR A 1 224 ? 5.273 -6.258 2.199 1 90.62 224 THR A N 1
ATOM 1778 C CA . THR A 1 224 ? 4.77 -6.922 3.396 1 90.62 224 THR A CA 1
ATOM 1779 C C . THR A 1 224 ? 4.148 -8.273 3.049 1 90.62 224 THR A C 1
ATOM 1781 O O . THR A 1 224 ? 4.359 -9.258 3.756 1 90.62 224 THR A O 1
ATOM 1784 N N . MET A 1 225 ? 3.418 -8.266 1.999 1 92.56 225 MET A N 1
ATOM 1785 C CA . MET A 1 225 ? 2.828 -9.523 1.555 1 92.56 225 MET A CA 1
ATOM 1786 C C . MET A 1 225 ? 3.912 -10.516 1.134 1 92.56 225 MET A C 1
ATOM 1788 O O . MET A 1 225 ? 3.803 -11.711 1.402 1 92.56 225 MET A O 1
ATOM 1792 N N . GLN A 1 226 ? 4.875 -10.008 0.508 1 94.06 226 GLN A N 1
ATOM 1793 C CA . GLN A 1 226 ? 6.008 -10.844 0.127 1 94.06 226 GLN A CA 1
ATOM 1794 C C . GLN A 1 226 ? 6.695 -11.438 1.355 1 94.06 226 GLN A C 1
ATOM 1796 O O . GLN A 1 226 ? 6.938 -12.641 1.418 1 94.06 226 GLN A O 1
ATOM 1801 N N . ALA A 1 227 ? 6.992 -10.617 2.303 1 95.75 227 ALA A N 1
ATOM 1802 C CA . ALA A 1 227 ? 7.664 -11.055 3.523 1 95.75 227 ALA A CA 1
ATOM 1803 C C . ALA A 1 227 ? 6.832 -12.102 4.262 1 95.75 227 ALA A C 1
ATOM 1805 O O . ALA A 1 227 ? 7.375 -13.086 4.77 1 95.75 227 ALA A O 1
ATOM 1806 N N . ASP A 1 228 ? 5.57 -11.891 4.305 1 95.31 228 ASP A N 1
ATOM 1807 C CA . ASP A 1 228 ? 4.684 -12.836 4.969 1 95.31 228 ASP A CA 1
ATOM 1808 C C . ASP A 1 228 ? 4.754 -14.211 4.312 1 95.31 228 ASP A C 1
ATOM 1810 O O . ASP A 1 228 ? 4.867 -15.227 5 1 95.31 228 ASP A O 1
ATOM 1814 N N . ALA A 1 229 ? 4.688 -14.195 3.002 1 96.25 229 ALA A N 1
ATOM 1815 C CA . ALA A 1 229 ? 4.73 -15.453 2.27 1 96.25 229 ALA A CA 1
ATOM 1816 C C . ALA A 1 229 ? 6.043 -16.188 2.518 1 96.25 229 ALA A C 1
ATOM 1818 O O . ALA A 1 229 ? 6.055 -17.406 2.734 1 96.25 229 ALA A O 1
ATOM 1819 N N . ILE A 1 230 ? 7.137 -15.469 2.527 1 96.88 230 ILE A N 1
ATOM 1820 C CA . ILE A 1 230 ? 8.453 -16.047 2.758 1 96.88 230 ILE A CA 1
ATOM 1821 C C . ILE A 1 230 ? 8.539 -16.594 4.184 1 96.88 230 ILE A C 1
ATOM 1823 O O . ILE A 1 230 ? 8.969 -17.719 4.402 1 96.88 230 ILE A O 1
ATOM 1827 N N . ALA A 1 231 ? 8.109 -15.828 5.109 1 97 231 ALA A N 1
ATOM 1828 C CA . ALA A 1 231 ? 8.156 -16.188 6.523 1 97 231 ALA A CA 1
ATOM 1829 C C . ALA A 1 231 ? 7.324 -17.438 6.793 1 97 231 ALA A C 1
ATOM 1831 O O . ALA A 1 231 ? 7.641 -18.234 7.691 1 97 231 ALA A O 1
ATOM 1832 N N . LYS A 1 232 ? 6.312 -17.625 6.016 1 96.19 232 LYS A N 1
ATOM 1833 C CA . LYS A 1 232 ? 5.414 -18.766 6.203 1 96.19 232 LYS A CA 1
ATOM 1834 C C . LYS A 1 232 ? 5.902 -19.984 5.426 1 96.19 232 LYS A C 1
ATOM 1836 O O . LYS A 1 232 ? 5.199 -21 5.34 1 96.19 232 LYS A O 1
ATOM 1841 N N . GLY A 1 233 ? 6.957 -19.844 4.777 1 95.75 233 GLY A N 1
ATOM 1842 C CA . GLY A 1 233 ? 7.613 -20.984 4.164 1 95.75 233 GLY A CA 1
ATOM 1843 C C . GLY A 1 233 ? 7.141 -21.266 2.75 1 95.75 233 GLY A C 1
ATOM 1844 O O . GLY A 1 233 ? 7.18 -22.406 2.283 1 95.75 233 GLY A O 1
ATOM 1845 N N . ARG A 1 234 ? 6.719 -20.234 2.045 1 95.75 234 ARG A N 1
ATOM 1846 C CA . ARG A 1 234 ? 6.188 -20.453 0.703 1 95.75 234 ARG A CA 1
ATOM 1847 C C . ARG A 1 234 ? 7.293 -20.344 -0.344 1 95.75 234 ARG A C 1
ATOM 1849 O O . ARG A 1 234 ? 7.043 -20.531 -1.536 1 95.75 234 ARG A O 1
ATOM 1856 N N . GLY A 1 235 ? 8.461 -20.062 0.068 1 95.56 235 GLY A N 1
ATOM 1857 C CA . GLY A 1 235 ? 9.586 -19.984 -0.85 1 95.56 235 GLY A CA 1
ATOM 1858 C C . GLY A 1 235 ? 10.664 -19.016 -0.38 1 95.56 235 GLY A C 1
ATOM 1859 O O . GLY A 1 235 ? 10.719 -18.656 0.799 1 95.56 235 GLY A O 1
ATOM 1860 N N . ILE A 1 236 ? 11.57 -18.688 -1.305 1 95.75 236 ILE A N 1
ATOM 1861 C CA . ILE A 1 236 ? 12.672 -17.75 -1.104 1 95.75 236 ILE A CA 1
ATOM 1862 C C . ILE A 1 236 ? 12.43 -16.484 -1.925 1 95.75 236 ILE A C 1
ATOM 1864 O O . ILE A 1 236 ? 11.867 -16.547 -3.021 1 95.75 236 ILE A O 1
ATOM 1868 N N . GLY A 1 237 ? 12.812 -15.383 -1.419 1 94.94 237 GLY A N 1
ATOM 1869 C CA . GLY A 1 237 ? 12.711 -14.141 -2.162 1 94.94 237 GLY A CA 1
ATOM 1870 C C . GLY A 1 237 ? 13.648 -13.062 -1.658 1 94.94 237 GLY A C 1
ATOM 1871 O O . GLY A 1 237 ? 14.25 -13.211 -0.593 1 94.94 237 GLY A O 1
ATOM 1872 N N . LEU A 1 238 ? 13.805 -12.062 -2.445 1 93.5 238 LEU A N 1
ATOM 1873 C CA . LEU A 1 238 ? 14.625 -10.922 -2.053 1 93.5 238 LEU A CA 1
ATOM 1874 C C . LEU A 1 238 ? 13.812 -9.922 -1.24 1 93.5 238 LEU A C 1
ATOM 1876 O O . LEU A 1 238 ? 12.703 -9.547 -1.631 1 93.5 238 LEU A O 1
ATOM 1880 N N . LEU A 1 239 ? 14.367 -9.516 -0.131 1 95.06 239 LEU A N 1
ATOM 1881 C CA . LEU A 1 239 ? 13.781 -8.469 0.699 1 95.06 239 LEU A CA 1
ATOM 1882 C C . LEU A 1 239 ? 14.82 -7.402 1.039 1 95.06 239 LEU A C 1
ATOM 1884 O O . LEU A 1 239 ? 16 -7.707 1.191 1 95.06 239 LEU A O 1
ATOM 1888 N N . PRO A 1 240 ? 14.336 -6.145 1.101 1 94.25 240 PRO A N 1
ATOM 1889 C CA . PRO A 1 240 ? 15.242 -5.188 1.73 1 94.25 240 PRO A CA 1
ATOM 1890 C C . PRO A 1 240 ? 15.703 -5.629 3.119 1 94.25 240 PRO A C 1
ATOM 1892 O O . PRO A 1 240 ? 14.883 -6.062 3.934 1 94.25 240 PRO A O 1
ATOM 1895 N N . THR A 1 241 ? 16.984 -5.473 3.404 1 93.56 241 THR A N 1
ATOM 1896 C CA . THR A 1 241 ? 17.562 -5.977 4.648 1 93.56 241 THR A CA 1
ATOM 1897 C C . THR A 1 241 ? 16.938 -5.285 5.852 1 93.56 241 THR A C 1
ATOM 1899 O O . THR A 1 241 ? 16.656 -5.93 6.867 1 93.56 241 THR A O 1
ATOM 1902 N N . TRP A 1 242 ? 16.672 -4.004 5.738 1 92.88 242 TRP A N 1
ATOM 1903 C CA . TRP A 1 242 ? 16.078 -3.273 6.859 1 92.88 242 TRP A CA 1
ATOM 1904 C C . TRP A 1 242 ? 14.688 -3.791 7.176 1 92.88 242 TRP A C 1
ATOM 1906 O O . TRP A 1 242 ? 14.305 -3.896 8.344 1 92.88 242 TRP A O 1
ATOM 1916 N N . LEU A 1 243 ? 13.938 -4.078 6.148 1 93.81 243 LEU A N 1
ATOM 1917 C CA . LEU A 1 243 ? 12.578 -4.59 6.328 1 93.81 243 LEU A CA 1
ATOM 1918 C C . LEU A 1 243 ? 12.602 -5.98 6.949 1 93.81 243 LEU A C 1
ATOM 1920 O O . LEU A 1 243 ? 11.844 -6.266 7.879 1 93.81 243 LEU A O 1
ATOM 1924 N N . ALA A 1 244 ? 13.469 -6.82 6.43 1 95.25 244 ALA A N 1
ATOM 1925 C CA . ALA A 1 244 ? 13.602 -8.172 6.969 1 95.25 244 ALA A CA 1
ATOM 1926 C C . ALA A 1 244 ? 14.023 -8.141 8.438 1 95.25 244 ALA A C 1
ATOM 1928 O O . ALA A 1 244 ? 13.492 -8.898 9.25 1 95.25 244 ALA A O 1
ATOM 1929 N N . ASN A 1 245 ? 14.945 -7.262 8.742 1 93.44 245 ASN A N 1
ATOM 1930 C CA . ASN A 1 245 ? 15.398 -7.121 10.125 1 93.44 245 ASN A CA 1
ATOM 1931 C C . ASN A 1 245 ? 14.266 -6.652 11.039 1 93.44 245 ASN A C 1
ATOM 1933 O O . ASN A 1 245 ? 14.109 -7.16 12.148 1 93.44 245 ASN A O 1
ATOM 1937 N N . GLY A 1 246 ? 13.547 -5.68 10.547 1 91.75 246 GLY A N 1
ATOM 1938 C CA . GLY A 1 246 ? 12.391 -5.238 11.305 1 91.75 246 GLY A CA 1
ATOM 1939 C C . GLY A 1 246 ? 11.359 -6.332 11.523 1 91.75 246 GLY A C 1
ATOM 1940 O O . GLY A 1 246 ? 10.797 -6.461 12.609 1 91.75 246 GLY A O 1
ATOM 1941 N N . PHE A 1 247 ? 11.102 -7.051 10.477 1 93.06 247 PHE A N 1
ATOM 1942 C CA . PHE A 1 247 ? 10.18 -8.172 10.547 1 93.06 247 PHE A CA 1
ATOM 1943 C C . PHE A 1 247 ? 10.641 -9.188 11.586 1 93.06 247 PHE A C 1
ATOM 1945 O O . PHE A 1 247 ? 9.844 -9.648 12.414 1 93.06 247 PHE A O 1
ATOM 1952 N N . GLU A 1 248 ? 11.867 -9.477 11.625 1 93.81 248 GLU A N 1
ATOM 1953 C CA . GLU A 1 248 ? 12.43 -10.453 12.555 1 93.81 248 GLU A CA 1
ATOM 1954 C C . GLU A 1 248 ? 12.359 -9.953 13.992 1 93.81 248 GLU A C 1
ATOM 1956 O O . GLU A 1 248 ? 12.148 -10.742 14.922 1 93.81 248 GLU A O 1
ATOM 1961 N N . ARG A 1 249 ? 12.578 -8.75 14.133 1 91.12 249 ARG A N 1
ATOM 1962 C CA . ARG A 1 249 ? 12.453 -8.172 15.469 1 91.12 249 ARG A CA 1
ATOM 1963 C C . ARG A 1 249 ? 11.031 -8.305 15.992 1 91.12 249 ARG A C 1
ATOM 1965 O O . ARG A 1 249 ? 10.82 -8.617 17.172 1 91.12 249 ARG A O 1
ATOM 1972 N N . ALA A 1 250 ? 10.125 -8.109 15.125 1 87.56 250 ALA A N 1
ATOM 1973 C CA . ALA A 1 250 ? 8.719 -8.172 15.516 1 87.56 250 ALA A CA 1
ATOM 1974 C C . ALA A 1 250 ? 8.242 -9.625 15.633 1 87.56 250 ALA A C 1
ATOM 1976 O O . ALA A 1 250 ? 7.348 -9.922 16.422 1 87.56 250 ALA A O 1
ATOM 1977 N N . HIS A 1 251 ? 8.836 -10.484 14.781 1 91.25 251 HIS A N 1
ATOM 1978 C CA . HIS A 1 251 ? 8.492 -11.906 14.75 1 91.25 251 HIS A CA 1
ATOM 1979 C C . HIS A 1 251 ? 9.75 -12.773 14.734 1 91.25 251 HIS A C 1
ATOM 1981 O O . HIS A 1 251 ? 10.07 -13.391 13.719 1 91.25 251 HIS A O 1
ATOM 1987 N N . PRO A 1 252 ? 10.266 -13.008 15.883 1 94.19 252 PRO A N 1
ATOM 1988 C CA . PRO A 1 252 ? 11.539 -13.719 15.93 1 94.19 252 PRO A CA 1
ATOM 1989 C C . PRO A 1 252 ? 11.445 -15.141 15.375 1 94.19 252 PRO A C 1
ATOM 1991 O O . PRO A 1 252 ? 10.461 -15.836 15.633 1 94.19 252 PRO A O 1
ATOM 1994 N N . GLY A 1 253 ? 12.398 -15.453 14.578 1 95.62 253 GLY A N 1
ATOM 1995 C CA . GLY A 1 253 ? 12.477 -16.797 14.031 1 95.62 253 GLY A CA 1
ATOM 1996 C C . GLY A 1 253 ? 11.648 -16.984 12.773 1 95.62 253 GLY A C 1
ATOM 1997 O O . GLY A 1 253 ? 11.273 -18.094 12.43 1 95.62 253 GLY A O 1
ATOM 1998 N N . SER A 1 254 ? 11.375 -15.914 12.117 1 96.19 254 SER A N 1
ATOM 1999 C CA . SER A 1 254 ? 10.484 -15.984 10.969 1 96.19 254 SER A CA 1
ATOM 2000 C C . SER A 1 254 ? 11.266 -15.906 9.656 1 96.19 254 SER A C 1
ATOM 2002 O O . SER A 1 254 ? 10.867 -16.516 8.656 1 96.19 254 SER A O 1
ATOM 2004 N N . LEU A 1 255 ? 12.32 -15.141 9.641 1 97.19 255 LEU A N 1
ATOM 2005 C CA . LEU A 1 255 ? 13.109 -14.906 8.43 1 97.19 255 LEU A CA 1
ATOM 2006 C C . LEU A 1 255 ? 14.594 -15.094 8.711 1 97.19 255 LEU A C 1
ATOM 2008 O O . LEU A 1 255 ? 15.094 -14.672 9.758 1 97.19 255 LEU A O 1
ATOM 2012 N N . VAL A 1 256 ? 15.289 -15.703 7.805 1 96.5 256 VAL A N 1
ATOM 2013 C CA . VAL A 1 256 ? 16.734 -15.836 7.887 1 96.5 256 VAL A CA 1
ATOM 2014 C C . VAL A 1 256 ? 17.359 -15.609 6.508 1 96.5 256 VAL A C 1
ATOM 2016 O O . VAL A 1 256 ? 16.812 -16.062 5.496 1 96.5 256 VAL A O 1
ATOM 2019 N N . PRO A 1 257 ? 18.422 -14.875 6.473 1 95.69 257 PRO A N 1
ATOM 2020 C CA . PRO A 1 257 ? 19.141 -14.805 5.195 1 95.69 257 PRO A CA 1
ATOM 2021 C C . PRO A 1 257 ? 19.672 -16.156 4.746 1 95.69 257 PRO A C 1
ATOM 2023 O O . PRO A 1 257 ? 20.156 -16.938 5.566 1 95.69 257 PRO A O 1
ATOM 2026 N N . CYS A 1 258 ? 19.562 -16.422 3.484 1 94.88 258 CYS A N 1
ATOM 2027 C CA . CYS A 1 258 ? 19.938 -17.781 3.084 1 94.88 258 CYS A CA 1
ATOM 2028 C C . CYS A 1 258 ? 21.156 -17.766 2.154 1 94.88 258 CYS A C 1
ATOM 2030 O O . CYS A 1 258 ? 21.688 -18.812 1.803 1 94.88 258 CYS A O 1
ATOM 2032 N N . LEU A 1 259 ? 21.609 -16.703 1.745 1 94.56 259 LEU A N 1
ATOM 2033 C CA . LEU A 1 259 ? 22.828 -16.531 0.954 1 94.56 259 LEU A CA 1
ATOM 2034 C C . LEU A 1 259 ? 23.703 -15.422 1.523 1 94.56 259 LEU A C 1
ATOM 2036 O O . LEU A 1 259 ? 23.672 -14.289 1.026 1 94.56 259 LEU A O 1
ATOM 2040 N N . GLU A 1 260 ? 24.406 -15.805 2.496 1 91.06 260 GLU A N 1
ATOM 2041 C CA . GLU A 1 260 ? 25.203 -14.828 3.242 1 91.06 260 GLU A CA 1
ATOM 2042 C C . GLU A 1 260 ? 26.188 -14.094 2.328 1 91.06 260 GLU A C 1
ATOM 2044 O O . GLU A 1 260 ? 26.875 -14.719 1.522 1 91.06 260 GLU A O 1
ATOM 2049 N N . GLY A 1 261 ? 26.156 -12.797 2.459 1 92.94 261 GLY A N 1
ATOM 2050 C CA . GLY A 1 261 ? 27.125 -11.969 1.749 1 92.94 261 GLY A CA 1
ATOM 2051 C C . GLY A 1 261 ? 26.625 -11.523 0.384 1 92.94 261 GLY A C 1
ATOM 2052 O O . GLY A 1 261 ? 27.203 -10.602 -0.214 1 92.94 261 GLY A O 1
ATOM 2053 N N . TRP A 1 262 ? 25.703 -12.211 -0.153 1 94.81 262 TRP A N 1
ATOM 2054 C CA . TRP A 1 262 ? 25.172 -11.852 -1.469 1 94.81 262 TRP A CA 1
ATOM 2055 C C . TRP A 1 262 ? 24.109 -10.766 -1.355 1 94.81 262 TRP A C 1
ATOM 2057 O O . TRP A 1 262 ? 23.141 -10.922 -0.625 1 94.81 262 TRP A O 1
ATOM 2067 N N . LEU A 1 263 ? 24.297 -9.656 -2.098 1 93.44 263 LEU A N 1
ATOM 2068 C CA . LEU A 1 263 ? 23.359 -8.531 -2.092 1 93.44 263 LEU A CA 1
ATOM 2069 C C . LEU A 1 263 ? 23.016 -8.102 -3.514 1 93.44 263 LEU A C 1
ATOM 2071 O O . LEU A 1 263 ? 23.844 -8.242 -4.426 1 93.44 263 LEU A O 1
ATOM 2075 N N . SER A 1 264 ? 21.781 -7.66 -3.701 1 88.19 264 SER A N 1
ATOM 2076 C CA . SER A 1 264 ? 21.422 -7.059 -4.98 1 88.19 264 SER A CA 1
ATOM 2077 C C . SER A 1 264 ? 21.875 -5.609 -5.062 1 88.19 264 SER A C 1
ATOM 2079 O O . SER A 1 264 ? 22.359 -5.047 -4.074 1 88.19 264 SER A O 1
ATOM 2081 N N . ASP A 1 265 ? 21.719 -5.098 -6.348 1 87.25 265 ASP A N 1
ATOM 2082 C CA . ASP A 1 265 ? 21.906 -3.654 -6.461 1 87.25 265 ASP A CA 1
ATOM 2083 C C . ASP A 1 265 ? 20.922 -2.906 -5.555 1 87.25 265 ASP A C 1
ATOM 2085 O O . ASP A 1 265 ? 19.766 -3.287 -5.445 1 87.25 265 ASP A O 1
ATOM 2089 N N . PRO A 1 266 ? 21.516 -1.933 -4.93 1 90.19 266 PRO A N 1
ATOM 2090 C CA . PRO A 1 266 ? 20.641 -1.208 -4 1 90.19 266 PRO A CA 1
ATOM 2091 C C . PRO A 1 266 ? 19.641 -0.304 -4.719 1 90.19 266 PRO A C 1
ATOM 2093 O O . PRO A 1 266 ? 19.875 0.091 -5.863 1 90.19 266 PRO A O 1
ATOM 2096 N N . ALA A 1 267 ? 18.516 -0.131 -4.164 1 91.5 267 ALA A N 1
ATOM 2097 C CA . ALA A 1 267 ? 17.562 0.891 -4.59 1 91.5 267 ALA A CA 1
ATOM 2098 C C . ALA A 1 267 ? 17.703 2.152 -3.742 1 91.5 267 ALA A C 1
ATOM 2100 O O . ALA A 1 267 ? 17.812 2.076 -2.516 1 91.5 267 ALA A O 1
ATOM 2101 N N . SER A 1 268 ? 17.625 3.271 -4.391 1 94.56 268 SER A N 1
ATOM 2102 C CA . SER A 1 268 ? 17.781 4.527 -3.664 1 94.56 268 SER A CA 1
ATOM 2103 C C . SER A 1 268 ? 16.469 4.953 -3.016 1 94.56 268 SER A C 1
ATOM 2105 O O . SER A 1 268 ? 15.398 4.809 -3.613 1 94.56 268 SER A O 1
ATOM 2107 N N . VAL A 1 269 ? 16.562 5.344 -1.832 1 95.56 269 VAL A N 1
ATOM 2108 C CA . VAL A 1 269 ? 15.469 6.012 -1.136 1 95.56 269 VAL A CA 1
ATOM 2109 C C . VAL A 1 269 ? 15.703 7.523 -1.145 1 95.56 269 VAL A C 1
ATOM 2111 O O . VAL A 1 269 ? 16.719 8 -0.636 1 95.56 269 VAL A O 1
ATOM 2114 N N . ASN A 1 270 ? 14.695 8.172 -1.725 1 95.5 270 ASN A N 1
ATOM 2115 C CA . ASN A 1 270 ? 14.883 9.602 -1.925 1 95.5 270 ASN A CA 1
ATOM 2116 C C . ASN A 1 270 ? 13.703 10.406 -1.383 1 95.5 270 ASN A C 1
ATOM 2118 O O . ASN A 1 270 ? 12.594 9.875 -1.251 1 95.5 270 ASN A O 1
ATOM 2122 N N . CYS A 1 271 ? 13.961 11.562 -1.052 1 96.06 271 CYS A N 1
ATOM 2123 C CA . CYS A 1 271 ? 12.883 12.531 -0.875 1 96.06 271 CYS A CA 1
ATOM 2124 C C . CYS A 1 271 ? 13.016 13.672 -1.878 1 96.06 271 CYS A C 1
ATOM 2126 O O . CYS A 1 271 ? 14.117 14 -2.312 1 96.06 271 CYS A O 1
ATOM 2128 N N . PHE A 1 272 ? 11.898 14.164 -2.32 1 92.5 272 PHE A N 1
ATOM 2129 C CA . PHE A 1 272 ? 11.781 15.25 -3.291 1 92.5 272 PHE A CA 1
ATOM 2130 C C . PHE A 1 272 ? 10.953 16.406 -2.723 1 92.5 272 PHE A C 1
ATOM 2132 O O . PHE A 1 272 ? 9.859 16.188 -2.197 1 92.5 272 PHE A O 1
ATOM 2139 N N . TYR A 1 273 ? 11.461 17.484 -2.734 1 91.5 273 TYR A N 1
ATOM 2140 C CA . TYR A 1 273 ? 10.734 18.672 -2.297 1 91.5 273 TYR A CA 1
ATOM 2141 C C . TYR A 1 273 ? 10.984 19.844 -3.246 1 91.5 273 TYR A C 1
ATOM 2143 O O . TYR A 1 273 ? 11.992 19.875 -3.947 1 91.5 273 TYR A O 1
ATOM 2151 N N . PRO A 1 274 ? 9.984 20.609 -3.334 1 84.19 274 PRO A N 1
ATOM 2152 C CA . PRO A 1 274 ? 10.062 21.672 -4.332 1 84.19 274 PRO A CA 1
ATOM 2153 C C . PRO A 1 274 ? 11.352 22.484 -4.223 1 84.19 274 PRO A C 1
ATOM 2155 O O . PRO A 1 274 ? 11.875 22.672 -3.123 1 84.19 274 PRO A O 1
ATOM 2158 N N . MET A 1 275 ? 11.734 22.828 -5.387 1 79.69 275 MET A N 1
ATOM 2159 C CA . MET A 1 275 ? 12.93 23.672 -5.43 1 79.69 275 MET A CA 1
ATOM 2160 C C . MET A 1 275 ? 12.648 25.047 -4.855 1 79.69 275 MET A C 1
ATOM 2162 O O . MET A 1 275 ? 11.492 25.5 -4.828 1 79.69 275 MET A O 1
ATOM 2166 N N . GLY A 1 276 ? 13.633 25.562 -4.242 1 73 276 GLY A N 1
ATOM 2167 C CA . GLY A 1 276 ? 13.484 26.922 -3.709 1 73 276 GLY A CA 1
ATOM 2168 C C . GLY A 1 276 ? 13.32 26.953 -2.203 1 73 276 GLY A C 1
ATOM 2169 O O . GLY A 1 276 ? 13.875 26.109 -1.493 1 73 276 GLY A O 1
ATOM 2170 N N . ARG A 1 277 ? 12.797 28 -1.653 1 66.56 277 ARG A N 1
ATOM 2171 C CA . ARG A 1 277 ? 12.602 28.125 -0.212 1 66.56 277 ARG A CA 1
ATOM 2172 C C . ARG A 1 277 ? 11.461 27.234 0.265 1 66.56 277 ARG A C 1
ATOM 2174 O O . ARG A 1 277 ? 10.414 27.156 -0.378 1 66.56 277 ARG A O 1
ATOM 2181 N N . HIS A 1 278 ? 11.773 26.672 1.343 1 80.56 278 HIS A N 1
ATOM 2182 C CA . HIS A 1 278 ? 10.82 25.75 1.961 1 80.56 278 HIS A CA 1
ATOM 2183 C C . HIS A 1 278 ? 10.195 26.359 3.209 1 80.56 278 HIS A C 1
ATOM 2185 O O . HIS A 1 278 ? 10.891 27 4.008 1 80.56 278 HIS A O 1
ATOM 2191 N N . PRO A 1 279 ? 8.898 26.234 3.303 1 81.94 279 PRO A N 1
ATOM 2192 C CA . PRO A 1 279 ? 8.328 26.609 4.602 1 81.94 279 PRO A CA 1
ATOM 2193 C C . PRO A 1 279 ? 8.961 25.844 5.762 1 81.94 279 PRO A C 1
ATOM 2195 O O . PRO A 1 279 ? 9.469 24.734 5.566 1 81.94 279 PRO A O 1
ATOM 2198 N N . LEU A 1 280 ? 8.961 26.453 6.871 1 83.88 280 LEU A N 1
ATOM 2199 C CA . LEU A 1 280 ? 9.586 25.859 8.047 1 83.88 280 LEU A CA 1
ATOM 2200 C C . LEU A 1 280 ? 9 24.484 8.344 1 83.88 280 LEU A C 1
ATOM 2202 O O . LEU A 1 280 ? 9.719 23.562 8.734 1 83.88 280 LEU A O 1
ATOM 2206 N N . ARG A 1 281 ? 7.691 24.375 8.211 1 90.69 281 ARG A N 1
ATOM 2207 C CA . ARG A 1 281 ? 7.043 23.094 8.484 1 90.69 281 ARG A CA 1
ATOM 2208 C C . ARG A 1 281 ? 7.648 21.969 7.633 1 90.69 281 ARG A C 1
ATOM 2210 O O . ARG A 1 281 ? 7.801 20.844 8.102 1 90.69 281 ARG A O 1
ATOM 2217 N N . LEU A 1 282 ? 7.996 22.266 6.426 1 93.94 282 LEU A N 1
ATOM 2218 C CA . LEU A 1 282 ? 8.617 21.281 5.543 1 93.94 282 LEU A CA 1
ATOM 2219 C C . LEU A 1 282 ? 10.031 20.969 5.996 1 93.94 282 LEU A C 1
ATOM 2221 O O . LEU A 1 282 ? 10.43 19.797 6.035 1 93.94 282 LEU A O 1
ATOM 2225 N N . LYS A 1 283 ? 10.789 22.016 6.293 1 91.56 283 LYS A N 1
ATOM 2226 C CA . LYS A 1 283 ? 12.141 21.812 6.793 1 91.56 283 LYS A CA 1
ATOM 2227 C C . LYS A 1 283 ? 12.148 20.922 8.039 1 91.56 283 LYS A C 1
ATOM 2229 O O . LYS A 1 283 ? 12.977 20.031 8.164 1 91.56 283 LYS A O 1
ATOM 2234 N N . LEU A 1 284 ? 11.242 21.25 8.906 1 92.56 284 LEU A N 1
ATOM 2235 C CA . LEU A 1 284 ? 11.141 20.469 10.133 1 92.56 284 LEU A CA 1
ATOM 2236 C C . LEU A 1 284 ? 10.82 19.016 9.836 1 92.56 284 LEU A C 1
ATOM 2238 O O . LEU A 1 284 ? 11.367 18.109 10.477 1 92.56 284 LEU A O 1
ATOM 2242 N N . PHE A 1 285 ? 9.938 18.781 8.875 1 96.81 285 PHE A N 1
ATOM 2243 C CA . PHE A 1 285 ? 9.609 17.406 8.516 1 96.81 285 PHE A CA 1
ATOM 2244 C C . PHE A 1 285 ? 10.812 16.688 7.918 1 96.81 285 PHE A C 1
ATOM 2246 O O . PHE A 1 285 ? 11.102 15.539 8.266 1 96.81 285 PHE A O 1
ATOM 2253 N N . ILE A 1 286 ? 11.508 17.359 7.035 1 96.19 286 ILE A N 1
ATOM 2254 C CA . ILE A 1 286 ? 12.688 16.781 6.395 1 96.19 286 ILE A CA 1
ATOM 2255 C C . ILE A 1 286 ? 13.742 16.453 7.449 1 96.19 286 ILE A C 1
ATOM 2257 O O . ILE A 1 286 ? 14.422 15.43 7.355 1 96.19 286 ILE A O 1
ATOM 2261 N N . ASP A 1 287 ? 13.859 17.281 8.43 1 94.44 287 ASP A N 1
ATOM 2262 C CA . ASP A 1 287 ? 14.789 17.031 9.523 1 94.44 287 ASP A CA 1
ATOM 2263 C C . ASP A 1 287 ? 14.438 15.734 10.25 1 94.44 287 ASP A C 1
ATOM 2265 O O . ASP A 1 287 ? 15.32 14.938 10.586 1 94.44 287 ASP A O 1
ATOM 2269 N N . VAL A 1 288 ? 13.203 15.508 10.508 1 96.75 288 VAL A N 1
ATOM 2270 C CA . VAL A 1 288 ? 12.781 14.273 11.172 1 96.75 288 VAL A CA 1
ATOM 2271 C C . VAL A 1 288 ? 13.109 13.07 10.289 1 96.75 288 VAL A C 1
ATOM 2273 O O . VAL A 1 288 ? 13.539 12.031 10.789 1 96.75 288 VAL A O 1
ATOM 2276 N N . LEU A 1 289 ? 12.891 13.211 8.961 1 97.06 289 LEU A N 1
ATOM 2277 C CA . LEU A 1 289 ? 13.258 12.141 8.039 1 97.06 289 LEU A CA 1
ATOM 2278 C C . LEU A 1 289 ? 14.727 11.766 8.195 1 97.06 289 LEU A C 1
ATOM 2280 O O . LEU A 1 289 ? 15.055 10.586 8.344 1 97.06 289 LEU A O 1
ATOM 2284 N N . ARG A 1 290 ? 15.5 12.781 8.219 1 95.12 290 ARG A N 1
ATOM 2285 C CA . ARG A 1 290 ? 16.938 12.594 8.289 1 95.12 290 ARG A CA 1
ATOM 2286 C C . ARG A 1 290 ? 17.344 11.922 9.602 1 95.12 290 ARG A C 1
ATOM 2288 O O . ARG A 1 290 ? 18.172 11.008 9.609 1 95.12 290 ARG A O 1
ATOM 2295 N N . GLU A 1 291 ? 16.734 12.297 10.609 1 94.5 291 GLU A N 1
ATOM 2296 C CA . GLU A 1 291 ? 17.094 11.844 11.945 1 94.5 291 GLU A CA 1
ATOM 2297 C C . GLU A 1 291 ? 16.656 10.406 12.188 1 94.5 291 GLU A C 1
ATOM 2299 O O . GLU A 1 291 ? 17.266 9.688 12.977 1 94.5 291 GLU A O 1
ATOM 2304 N N . THR A 1 292 ? 15.617 10 11.539 1 94.81 292 THR A N 1
ATOM 2305 C CA . THR A 1 292 ? 15 8.711 11.859 1 94.81 292 THR A CA 1
ATOM 2306 C C . THR A 1 292 ? 15.422 7.645 10.859 1 94.81 292 THR A C 1
ATOM 2308 O O . THR A 1 292 ? 15.062 6.473 11 1 94.81 292 THR A O 1
ATOM 2311 N N . ARG A 1 293 ? 16.125 8.008 9.828 1 93.56 293 ARG A N 1
ATOM 2312 C CA . ARG A 1 293 ? 16.547 7.023 8.836 1 93.56 293 ARG A CA 1
ATOM 2313 C C . ARG A 1 293 ? 17.219 5.836 9.5 1 93.56 293 ARG A C 1
ATOM 2315 O O . ARG A 1 293 ? 18.062 6.012 10.391 1 93.56 293 ARG A O 1
ATOM 2322 N N . PRO A 1 294 ? 16.828 4.637 9.086 1 91.81 294 PRO A N 1
ATOM 2323 C CA . PRO A 1 294 ? 17.5 3.463 9.656 1 91.81 294 PRO A CA 1
ATOM 2324 C C . PRO A 1 294 ? 18.984 3.43 9.352 1 91.81 294 PRO A C 1
ATOM 2326 O O . PRO A 1 294 ? 19.406 3.844 8.266 1 91.81 294 PRO A O 1
ATOM 2329 N N . ALA A 1 295 ? 19.75 2.916 10.297 1 88.56 295 ALA A N 1
ATOM 2330 C CA . ALA A 1 295 ? 21.188 2.799 10.133 1 88.56 295 ALA A CA 1
ATOM 2331 C C . ALA A 1 295 ? 21.547 1.919 8.938 1 88.56 295 ALA A C 1
ATOM 2333 O O . ALA A 1 295 ? 22.547 2.152 8.258 1 88.56 295 ALA A O 1
ATOM 2334 N N . GLU A 1 296 ? 20.688 1.01 8.617 1 88.38 296 GLU A N 1
ATOM 2335 C CA . GLU A 1 296 ? 20.922 0.033 7.555 1 88.38 296 GLU A CA 1
ATOM 2336 C C . GLU A 1 296 ? 20.891 0.696 6.18 1 88.38 296 GLU A C 1
ATOM 2338 O O . GLU A 1 296 ? 21.312 0.096 5.191 1 88.38 296 GLU A O 1
ATOM 2343 N N . TRP A 1 297 ? 20.359 1.885 6.152 1 92.12 297 TRP A N 1
ATOM 2344 C CA . TRP A 1 297 ? 20.234 2.572 4.871 1 92.12 297 TRP A CA 1
ATOM 2345 C C . TRP A 1 297 ? 21.547 3.268 4.508 1 92.12 297 TRP A C 1
ATOM 2347 O O . TRP A 1 297 ? 21.734 3.715 3.375 1 92.12 297 TRP A O 1
ATOM 2357 N N . LYS A 1 298 ? 22.453 3.432 5.414 1 82.69 298 LYS A N 1
ATOM 2358 C CA . LYS A 1 298 ? 23.688 4.18 5.238 1 82.69 298 LYS A CA 1
ATOM 2359 C C . LYS A 1 298 ? 24.797 3.287 4.676 1 82.69 298 LYS A C 1
ATOM 2361 O O . LYS A 1 298 ? 24.875 2.104 5.012 1 82.69 298 LYS A O 1
ATOM 2366 N N . MET B 1 1 ? -8.594 -16.375 -38.594 1 35.47 1 MET B N 1
ATOM 2367 C CA . MET B 1 1 ? -7.715 -15.977 -37.5 1 35.47 1 MET B CA 1
ATOM 2368 C C . MET B 1 1 ? -6.953 -17.172 -36.938 1 35.47 1 MET B C 1
ATOM 2370 O O . MET B 1 1 ? -7.516 -17.984 -36.219 1 35.47 1 MET B O 1
ATOM 2374 N N . GLN B 1 2 ? -6.258 -17.859 -37.719 1 46.34 2 GLN B N 1
ATOM 2375 C CA . GLN B 1 2 ? -5.805 -19.234 -37.531 1 46.34 2 GLN B CA 1
ATOM 2376 C C . GLN B 1 2 ? -4.801 -19.312 -36.375 1 46.34 2 GLN B C 1
ATOM 2378 O O . GLN B 1 2 ? -4.637 -20.375 -35.75 1 46.34 2 GLN B O 1
ATOM 2383 N N . ASP B 1 3 ? -4.113 -18.375 -36.031 1 58.75 3 ASP B N 1
ATOM 2384 C CA . ASP B 1 3 ? -2.998 -18.641 -35.125 1 58.75 3 ASP B CA 1
ATOM 2385 C C . ASP B 1 3 ? -3.033 -17.703 -33.906 1 58.75 3 ASP B C 1
ATOM 2387 O O . ASP B 1 3 ? -2.961 -16.484 -34.062 1 58.75 3 ASP B O 1
ATOM 2391 N N . LEU B 1 4 ? -3.479 -18.297 -32.844 1 70.38 4 LEU B N 1
ATOM 2392 C CA . LEU B 1 4 ? -3.484 -17.562 -31.594 1 70.38 4 LEU B CA 1
ATOM 2393 C C . LEU B 1 4 ? -2.17 -16.828 -31.391 1 70.38 4 LEU B C 1
ATOM 2395 O O . LEU B 1 4 ? -2.123 -15.82 -30.656 1 70.38 4 LEU B O 1
ATOM 2399 N N . SER B 1 5 ? -1.271 -17.25 -32.125 1 75.94 5 SER B N 1
ATOM 2400 C CA . SER B 1 5 ? 0.038 -16.609 -32.031 1 75.94 5 SER B CA 1
ATOM 2401 C C . SER B 1 5 ? -0.004 -15.18 -32.562 1 75.94 5 SER B C 1
ATOM 2403 O O . SER B 1 5 ? 0.664 -14.297 -32 1 75.94 5 SER B O 1
ATOM 2405 N N . ALA B 1 6 ? -0.84 -15 -33.594 1 81.31 6 ALA B N 1
ATOM 2406 C CA . ALA B 1 6 ? -0.97 -13.656 -34.156 1 81.31 6 ALA B CA 1
ATOM 2407 C C . ALA B 1 6 ? -1.716 -12.727 -33.188 1 81.31 6 ALA B C 1
ATOM 2409 O O . ALA B 1 6 ? -1.369 -11.555 -33.062 1 81.31 6 ALA B O 1
ATOM 2410 N N . VAL B 1 7 ? -2.691 -13.312 -32.562 1 80.88 7 VAL B N 1
ATOM 2411 C CA . VAL B 1 7 ? -3.443 -12.531 -31.578 1 80.88 7 VAL B CA 1
ATOM 2412 C C . VAL B 1 7 ? -2.541 -12.18 -30.391 1 80.88 7 VAL B C 1
ATOM 2414 O O . VAL B 1 7 ? -2.586 -11.055 -29.891 1 80.88 7 VAL B O 1
ATOM 2417 N N . ARG B 1 8 ? -1.712 -13.086 -29.984 1 81.38 8 ARG B N 1
ATOM 2418 C CA . ARG B 1 8 ? -0.746 -12.852 -28.922 1 81.38 8 ARG B CA 1
ATOM 2419 C C . ARG B 1 8 ? 0.239 -11.758 -29.297 1 81.38 8 ARG B C 1
ATOM 2421 O O . ARG B 1 8 ? 0.599 -10.922 -28.469 1 81.38 8 ARG B O 1
ATOM 2428 N N . ALA B 1 9 ? 0.661 -11.805 -30.5 1 84.06 9 ALA B N 1
ATOM 2429 C CA . ALA B 1 9 ? 1.578 -10.789 -31.016 1 84.06 9 ALA B CA 1
ATOM 2430 C C . ALA B 1 9 ? 0.958 -9.398 -30.922 1 84.06 9 ALA B C 1
ATOM 2432 O O . ALA B 1 9 ? 1.605 -8.445 -30.484 1 84.06 9 ALA B O 1
ATOM 2433 N N . PHE B 1 10 ? -0.35 -9.32 -31.312 1 86.44 10 PHE B N 1
ATOM 2434 C CA . PHE B 1 10 ? -1.066 -8.047 -31.266 1 86.44 10 PHE B CA 1
ATOM 2435 C C . PHE B 1 10 ? -1.258 -7.59 -29.828 1 86.44 10 PHE B C 1
ATOM 2437 O O . PHE B 1 10 ? -1.051 -6.414 -29.5 1 86.44 10 PHE B O 1
ATOM 2444 N N . HIS B 1 11 ? -1.58 -8.5 -29.125 1 82.88 11 HIS B N 1
ATOM 2445 C CA . HIS B 1 11 ? -1.789 -8.18 -27.719 1 82.88 11 HIS B CA 1
ATOM 2446 C C . HIS B 1 11 ? -0.51 -7.656 -27.078 1 82.88 11 HIS B C 1
ATOM 2448 O O . HIS B 1 11 ? -0.543 -6.68 -26.312 1 82.88 11 HIS B O 1
ATOM 2454 N N . ALA B 1 12 ? 0.596 -8.305 -27.312 1 82 12 ALA B N 1
ATOM 2455 C CA . ALA B 1 12 ? 1.896 -7.863 -26.812 1 82 12 ALA B CA 1
ATOM 2456 C C . ALA B 1 12 ? 2.223 -6.453 -27.297 1 82 12 ALA B C 1
ATOM 2458 O O . ALA B 1 12 ? 2.752 -5.641 -26.531 1 82 12 ALA B O 1
ATOM 2459 N N . LEU B 1 13 ? 1.864 -6.23 -28.5 1 85.5 13 LEU B N 1
ATOM 2460 C CA . LEU B 1 13 ? 2.102 -4.906 -29.062 1 85.5 13 LEU B CA 1
ATOM 2461 C C . LEU B 1 13 ? 1.273 -3.852 -28.328 1 85.5 13 LEU B C 1
ATOM 2463 O O . LEU B 1 13 ? 1.754 -2.746 -28.078 1 85.5 13 LEU B O 1
ATOM 2467 N N . CYS B 1 14 ? 0.102 -4.191 -28.047 1 79.56 14 CYS B N 1
ATOM 2468 C CA . CYS B 1 14 ? -0.774 -3.271 -27.328 1 79.56 14 CYS B CA 1
ATOM 2469 C C . CYS B 1 14 ? -0.217 -2.955 -25.938 1 79.56 14 CYS B C 1
ATOM 2471 O O . CYS B 1 14 ? -0.327 -1.824 -25.469 1 79.56 14 CYS B O 1
ATOM 2473 N N . GLN B 1 15 ? 0.334 -3.926 -25.422 1 74.62 15 GLN B N 1
ATOM 2474 C CA . GLN B 1 15 ? 0.844 -3.803 -24.062 1 74.62 15 GLN B CA 1
ATOM 2475 C C . GLN B 1 15 ? 2.135 -2.992 -24.031 1 74.62 15 GLN B C 1
ATOM 2477 O O . GLN B 1 15 ? 2.34 -2.176 -23.141 1 74.62 15 GLN B O 1
ATOM 2482 N N . HIS B 1 16 ? 2.996 -3.225 -25 1 74.62 16 HIS B N 1
ATOM 2483 C CA . HIS B 1 16 ? 4.352 -2.693 -24.938 1 74.62 16 HIS B CA 1
ATOM 2484 C C . HIS B 1 16 ? 4.516 -1.482 -25.844 1 74.62 16 HIS B C 1
ATOM 2486 O O . HIS B 1 16 ? 5.492 -0.738 -25.734 1 74.62 16 HIS B O 1
ATOM 2492 N N . LYS B 1 17 ? 3.613 -1.248 -26.672 1 73.88 17 LYS B N 1
ATOM 2493 C CA . LYS B 1 17 ? 3.506 -0.113 -27.578 1 73.88 17 LYS B CA 1
ATOM 2494 C C . LYS B 1 17 ? 4.781 0.061 -28.391 1 73.88 17 LYS B C 1
ATOM 2496 O O . LYS B 1 17 ? 5.102 1.17 -28.828 1 73.88 17 LYS B O 1
ATOM 2501 N N . SER B 1 18 ? 5.637 -0.925 -28.422 1 81.56 18 SER B N 1
ATOM 2502 C CA . SER B 1 18 ? 6.84 -1.018 -29.234 1 81.56 18 SER B CA 1
ATOM 2503 C C . SER B 1 18 ? 7.008 -2.418 -29.828 1 81.56 18 SER B C 1
ATOM 2505 O O . SER B 1 18 ? 6.828 -3.414 -29.125 1 81.56 18 SER B O 1
ATOM 2507 N N . LEU B 1 19 ? 7.324 -2.436 -31.109 1 85.19 19 LEU B N 1
ATOM 2508 C CA . LEU B 1 19 ? 7.512 -3.719 -31.766 1 85.19 19 LEU B CA 1
ATOM 2509 C C . LEU B 1 19 ? 8.68 -4.484 -31.156 1 85.19 19 LEU B C 1
ATOM 2511 O O . LEU B 1 19 ? 8.594 -5.699 -30.969 1 85.19 19 LEU B O 1
ATOM 2515 N N . THR B 1 20 ? 9.664 -3.695 -30.859 1 83.06 20 THR B N 1
ATOM 2516 C CA . THR B 1 20 ? 10.852 -4.316 -30.281 1 83.06 20 THR B CA 1
ATOM 2517 C C . THR B 1 20 ? 10.562 -4.863 -28.891 1 83.06 20 THR B C 1
ATOM 2519 O O . THR B 1 20 ? 10.93 -5.996 -28.578 1 83.06 20 THR B O 1
ATOM 2522 N N . ALA B 1 21 ? 9.898 -4.109 -28.172 1 80.56 21 ALA B N 1
ATOM 2523 C CA . ALA B 1 21 ? 9.578 -4.523 -26.812 1 80.56 21 ALA B CA 1
ATOM 2524 C C . ALA B 1 21 ? 8.586 -5.684 -26.812 1 80.56 21 ALA B C 1
ATOM 2526 O O . ALA B 1 21 ? 8.711 -6.613 -26.016 1 80.56 21 ALA B O 1
ATOM 2527 N N . ALA B 1 22 ? 7.711 -5.602 -27.656 1 84.75 22 ALA B N 1
ATOM 2528 C CA . ALA B 1 22 ? 6.719 -6.664 -27.781 1 84.75 22 ALA B CA 1
ATOM 2529 C C . ALA B 1 22 ? 7.371 -7.977 -28.203 1 84.75 22 ALA B C 1
ATOM 2531 O O . ALA B 1 22 ? 7.07 -9.039 -27.656 1 84.75 22 ALA B O 1
ATOM 2532 N N . ALA B 1 23 ? 8.227 -7.879 -29.109 1 86.19 23 ALA B N 1
ATOM 2533 C CA . ALA B 1 23 ? 8.938 -9.062 -29.594 1 86.19 23 ALA B CA 1
ATOM 2534 C C . ALA B 1 23 ? 9.773 -9.688 -28.469 1 86.19 23 ALA B C 1
ATOM 2536 O O . ALA B 1 23 ? 9.766 -10.914 -28.297 1 86.19 23 ALA B O 1
ATOM 2537 N N . LYS B 1 24 ? 10.391 -8.852 -27.781 1 79 24 LYS B N 1
ATOM 2538 C CA . LYS B 1 24 ? 11.203 -9.32 -26.672 1 79 24 LYS B CA 1
ATOM 2539 C C . LYS B 1 24 ? 10.352 -10.016 -25.609 1 79 24 LYS B C 1
ATOM 2541 O O . LYS B 1 24 ? 10.727 -11.062 -25.078 1 79 24 LYS B O 1
ATOM 2546 N N . SER B 1 25 ? 9.211 -9.523 -25.5 1 76.19 25 SER B N 1
ATOM 2547 C CA . SER B 1 25 ? 8.32 -10.07 -24.484 1 76.19 25 SER B CA 1
ATOM 2548 C C . SER B 1 25 ? 7.805 -11.445 -24.891 1 76.19 25 SER B C 1
ATOM 2550 O O . SER B 1 25 ? 7.504 -12.281 -24.031 1 76.19 25 SER B O 1
ATOM 2552 N N . LEU B 1 26 ? 7.773 -11.688 -26.094 1 75.75 26 LEU B N 1
ATOM 2553 C CA . LEU B 1 26 ? 7.25 -12.945 -26.609 1 75.75 26 LEU B CA 1
ATOM 2554 C C . LEU B 1 26 ? 8.383 -13.898 -26.953 1 75.75 26 LEU B C 1
ATOM 2556 O O . LEU B 1 26 ? 8.141 -15.039 -27.375 1 75.75 26 LEU B O 1
ATOM 2560 N N . GLY B 1 27 ? 9.562 -13.375 -26.797 1 76.75 27 GLY B N 1
ATOM 2561 C CA . GLY B 1 27 ? 10.719 -14.203 -27.125 1 76.75 27 GLY B CA 1
ATOM 2562 C C . GLY B 1 27 ? 10.82 -14.539 -28.594 1 76.75 27 GLY B C 1
ATOM 2563 O O . GLY B 1 27 ? 11.172 -15.664 -28.953 1 76.75 27 GLY B O 1
ATOM 2564 N N . GLN B 1 28 ? 10.477 -13.656 -29.406 1 81.19 28 GLN B N 1
ATOM 2565 C CA . GLN B 1 28 ? 10.523 -13.898 -30.844 1 81.19 28 GLN B CA 1
ATOM 2566 C C . GLN B 1 28 ? 11.164 -12.727 -31.578 1 81.19 28 GLN B C 1
ATOM 2568 O O . GLN B 1 28 ? 11.195 -11.609 -31.062 1 81.19 28 GLN B O 1
ATOM 2573 N N . PRO B 1 29 ? 11.789 -13.047 -32.656 1 81.75 29 PRO B N 1
ATOM 2574 C CA . PRO B 1 29 ? 12.344 -11.961 -33.469 1 81.75 29 PRO B CA 1
ATOM 2575 C C . PRO B 1 29 ? 11.289 -10.945 -33.906 1 81.75 29 PRO B C 1
ATOM 2577 O O . PRO B 1 29 ? 10.141 -11.312 -34.156 1 81.75 29 PRO B O 1
ATOM 2580 N N . LYS B 1 30 ? 11.75 -9.703 -34 1 89.19 30 LYS B N 1
ATOM 2581 C CA . LYS B 1 30 ? 10.883 -8.609 -34.406 1 89.19 30 LYS B CA 1
ATOM 2582 C C . LYS B 1 30 ? 10.258 -8.891 -35.781 1 89.19 30 LYS B C 1
ATOM 2584 O O . LYS B 1 30 ? 9.094 -8.562 -36 1 89.19 30 LYS B O 1
ATOM 2589 N N . SER B 1 31 ? 11.039 -9.516 -36.594 1 89.25 31 SER B N 1
ATOM 2590 C CA . SER B 1 31 ? 10.562 -9.836 -37.938 1 89.25 31 SER B CA 1
ATOM 2591 C C . SER B 1 31 ? 9.383 -10.805 -37.875 1 89.25 31 SER B C 1
ATOM 2593 O O . SER B 1 31 ? 8.43 -10.672 -38.656 1 89.25 31 SER B O 1
ATOM 2595 N N . THR B 1 32 ? 9.492 -11.703 -37 1 85.31 32 THR B N 1
ATOM 2596 C CA . THR B 1 32 ? 8.43 -12.688 -36.844 1 85.31 32 THR B CA 1
ATOM 2597 C C . THR B 1 32 ? 7.164 -12.031 -36.281 1 85.31 32 THR B C 1
ATOM 2599 O O . THR B 1 32 ? 6.059 -12.297 -36.75 1 85.31 32 THR B O 1
ATOM 2602 N N . LEU B 1 33 ? 7.371 -11.172 -35.312 1 89 33 LEU B N 1
ATOM 2603 C CA . LEU B 1 33 ? 6.23 -10.477 -34.75 1 89 33 LEU B CA 1
ATOM 2604 C C . LEU B 1 33 ? 5.531 -9.602 -35.781 1 89 33 LEU B C 1
ATOM 2606 O O . LEU B 1 33 ? 4.301 -9.594 -35.844 1 89 33 LEU B O 1
ATOM 2610 N N . SER B 1 34 ? 6.355 -8.898 -36.531 1 88.75 34 SER B N 1
ATOM 2611 C CA . SER B 1 34 ? 5.82 -8.023 -37.562 1 88.75 34 SER B CA 1
ATOM 2612 C C . SER B 1 34 ? 5.027 -8.812 -38.594 1 88.75 34 SER B C 1
ATOM 2614 O O . SER B 1 34 ? 3.949 -8.391 -39 1 88.75 34 SER B O 1
ATOM 2616 N N . ARG B 1 35 ? 5.508 -9.891 -38.938 1 86.81 35 ARG B N 1
ATOM 2617 C CA . ARG B 1 35 ? 4.84 -10.75 -39.906 1 86.81 35 ARG B CA 1
ATOM 2618 C C . ARG B 1 35 ? 3.506 -11.258 -39.375 1 86.81 35 ARG B C 1
ATOM 2620 O O . ARG B 1 35 ? 2.506 -11.281 -40.094 1 86.81 35 ARG B O 1
ATOM 2627 N N . ARG B 1 36 ? 3.568 -11.664 -38.156 1 86 36 ARG B N 1
ATOM 2628 C CA . ARG B 1 36 ? 2.355 -12.156 -37.5 1 86 36 ARG B CA 1
ATOM 2629 C C . ARG B 1 36 ? 1.291 -11.07 -37.438 1 86 36 ARG B C 1
ATOM 2631 O O . ARG B 1 36 ? 0.106 -11.336 -37.656 1 86 36 ARG B O 1
ATOM 2638 N N . LEU B 1 37 ? 1.738 -9.906 -37.156 1 87.75 37 LEU B N 1
ATOM 2639 C CA . LEU B 1 37 ? 0.822 -8.773 -37.094 1 87.75 37 LEU B CA 1
ATOM 2640 C C . LEU B 1 37 ? 0.212 -8.469 -38.438 1 87.75 37 LEU B C 1
ATOM 2642 O O . LEU B 1 37 ? -0.994 -8.234 -38.562 1 87.75 37 LEU B O 1
ATOM 2646 N N . SER B 1 38 ? 1.089 -8.484 -39.406 1 87.69 38 SER B N 1
ATOM 2647 C CA . SER B 1 38 ? 0.625 -8.25 -40.781 1 87.69 38 SER B CA 1
ATOM 2648 C C . SER B 1 38 ? -0.379 -9.32 -41.219 1 87.69 38 SER B C 1
ATOM 2650 O O . SER B 1 38 ? -1.39 -9.008 -41.844 1 87.69 38 SER B O 1
ATOM 2652 N N . GLN B 1 39 ? -0.058 -10.492 -40.875 1 81.62 39 GLN B N 1
ATOM 2653 C CA . GLN B 1 39 ? -0.96 -11.594 -41.188 1 81.62 39 GLN B CA 1
ATOM 2654 C C . GLN B 1 39 ? -2.311 -11.414 -40.5 1 81.62 39 GLN B C 1
ATOM 2656 O O . GLN B 1 39 ? -3.357 -11.672 -41.125 1 81.62 39 GLN B O 1
ATOM 2661 N N . LEU B 1 40 ? -2.254 -11.023 -39.312 1 85.19 40 LEU B N 1
ATOM 2662 C CA . LEU B 1 40 ? -3.48 -10.797 -38.562 1 85.19 40 LEU B CA 1
ATOM 2663 C C . LEU B 1 40 ? -4.332 -9.719 -39.219 1 85.19 40 LEU B C 1
ATOM 2665 O O . LEU B 1 40 ? -5.543 -9.883 -39.375 1 85.19 40 LEU B O 1
ATOM 2669 N N . GLU B 1 41 ? -3.686 -8.656 -39.625 1 86.19 41 GLU B N 1
ATOM 2670 C CA . GLU B 1 41 ? -4.391 -7.555 -40.281 1 86.19 41 GLU B CA 1
ATOM 2671 C C . GLU B 1 41 ? -4.977 -7.996 -41.594 1 86.19 41 GLU B C 1
ATOM 2673 O O . GLU B 1 41 ? -6.098 -7.613 -41.969 1 86.19 41 GLU B O 1
ATOM 2678 N N . GLU B 1 42 ? -4.234 -8.797 -42.312 1 80.56 42 GLU B N 1
ATOM 2679 C CA . GLU B 1 42 ? -4.703 -9.344 -43.594 1 80.56 42 GLU B CA 1
ATOM 2680 C C . GLU B 1 42 ? -5.918 -10.242 -43.375 1 80.56 42 GLU B C 1
ATOM 2682 O O . GLU B 1 42 ? -6.898 -10.141 -44.125 1 80.56 42 GLU B O 1
ATOM 2687 N N . ASP B 1 43 ? -5.832 -11.07 -42.438 1 78.06 43 ASP B N 1
ATOM 2688 C CA . ASP B 1 43 ? -6.934 -11.977 -42.125 1 78.06 43 ASP B CA 1
ATOM 2689 C C . ASP B 1 43 ? -8.195 -11.211 -41.719 1 78.06 43 ASP B C 1
ATOM 2691 O O . ASP B 1 43 ? -9.305 -11.609 -42.062 1 78.06 43 ASP B O 1
ATOM 2695 N N . LEU B 1 44 ? -7.949 -10.102 -41.031 1 79.25 44 LEU B N 1
ATOM 2696 C CA . LEU B 1 44 ? -9.07 -9.312 -40.531 1 79.25 44 LEU B CA 1
ATOM 2697 C C . LEU B 1 44 ? -9.539 -8.312 -41.562 1 79.25 44 LEU B C 1
ATOM 2699 O O . LEU B 1 44 ? -10.633 -7.754 -41.469 1 79.25 44 LEU B O 1
ATOM 2703 N N . GLY B 1 45 ? -8.766 -8.102 -42.562 1 79.5 45 GLY B N 1
ATOM 2704 C CA . GLY B 1 45 ? -9.094 -7.176 -43.625 1 79.5 45 GLY B CA 1
ATOM 2705 C C . GLY B 1 45 ? -9.039 -5.723 -43.219 1 79.5 45 GLY B C 1
ATOM 2706 O O . GLY B 1 45 ? -9.656 -4.859 -43.844 1 79.5 45 GLY B O 1
ATOM 2707 N N . GLN B 1 46 ? -8.453 -5.535 -42 1 82 46 GLN B N 1
ATOM 2708 C CA . GLN B 1 46 ? -8.344 -4.191 -41.438 1 82 46 GLN B CA 1
ATOM 2709 C C . GLN B 1 46 ? -6.973 -3.971 -40.812 1 82 46 GLN B C 1
ATOM 2711 O O . GLN B 1 46 ? -6.418 -4.875 -40.188 1 82 46 GLN B O 1
ATOM 2716 N N . ALA B 1 47 ? -6.473 -2.75 -40.969 1 87.88 47 ALA B N 1
ATOM 2717 C CA . ALA B 1 47 ? -5.246 -2.383 -40.281 1 87.88 47 ALA B CA 1
ATOM 2718 C C . ALA B 1 47 ? -5.527 -2.125 -38.781 1 87.88 47 ALA B C 1
ATOM 2720 O O . ALA B 1 47 ? -6.508 -1.465 -38.438 1 87.88 47 ALA B O 1
ATOM 2721 N N . LEU B 1 48 ? -4.738 -2.791 -38 1 88.81 48 LEU B N 1
ATOM 2722 C CA . LEU B 1 48 ? -4.914 -2.631 -36.562 1 88.81 48 LEU B CA 1
ATOM 2723 C C . LEU B 1 48 ? -3.928 -1.61 -36 1 88.81 48 LEU B C 1
ATOM 2725 O O . LEU B 1 48 ? -4.168 -1.022 -34.938 1 88.81 48 LEU B O 1
ATOM 2729 N N . VAL B 1 49 ? -2.793 -1.437 -36.656 1 87.25 49 VAL B N 1
ATOM 2730 C CA . VAL B 1 49 ? -1.724 -0.557 -36.219 1 87.25 49 VAL B CA 1
ATOM 2731 C C . VAL B 1 49 ? -1.344 0.42 -37.312 1 87.25 49 VAL B C 1
ATOM 2733 O O . VAL B 1 49 ? -1.403 0.079 -38.5 1 87.25 49 VAL B O 1
ATOM 2736 N N . ALA B 1 50 ? -1.122 1.658 -36.844 1 84.38 50 ALA B N 1
ATOM 2737 C CA . ALA B 1 50 ? -0.691 2.678 -37.781 1 84.38 50 ALA B CA 1
ATOM 2738 C C . ALA B 1 50 ? 0.613 3.332 -37.344 1 84.38 50 ALA B C 1
ATOM 2740 O O . ALA B 1 50 ? 0.9 3.402 -36.156 1 84.38 50 ALA B O 1
ATOM 2741 N N . LYS B 1 51 ? 1.416 3.553 -38.281 1 74.88 51 LYS B N 1
ATOM 2742 C CA . LYS B 1 51 ? 2.666 4.258 -38 1 74.88 51 LYS B CA 1
ATOM 2743 C C . LYS B 1 51 ? 2.463 5.77 -38.031 1 74.88 51 LYS B C 1
ATOM 2745 O O . LYS B 1 51 ? 1.906 6.309 -39 1 74.88 51 LYS B O 1
ATOM 2750 N N . GLN B 1 52 ? 2.463 6.305 -36.969 1 70.5 52 GLN B N 1
ATOM 2751 C CA . GLN B 1 52 ? 2.496 7.762 -36.938 1 70.5 52 GLN B CA 1
ATOM 2752 C C . GLN B 1 52 ? 3.898 8.273 -36.625 1 70.5 52 GLN B C 1
ATOM 2754 O O . GLN B 1 52 ? 4.27 8.414 -35.469 1 70.5 52 GLN B O 1
ATOM 2759 N N . GLY B 1 53 ? 4.73 8.562 -37.562 1 65.69 53 GLY B N 1
ATOM 2760 C CA . GLY B 1 53 ? 6.141 8.875 -37.406 1 65.69 53 GLY B CA 1
ATOM 2761 C C . GLY B 1 53 ? 6.957 7.707 -36.906 1 65.69 53 GLY B C 1
ATOM 2762 O O . GLY B 1 53 ? 6.984 6.645 -37.5 1 65.69 53 GLY B O 1
ATOM 2763 N N . ASN B 1 54 ? 7.605 7.887 -35.656 1 65.06 54 ASN B N 1
ATOM 2764 C CA . ASN B 1 54 ? 8.43 6.828 -35.094 1 65.06 54 ASN B CA 1
ATOM 2765 C C . ASN B 1 54 ? 7.672 6.051 -34 1 65.06 54 ASN B C 1
ATOM 2767 O O . ASN B 1 54 ? 8.266 5.254 -33.281 1 65.06 54 ASN B O 1
ATOM 2771 N N . ARG B 1 55 ? 6.328 6.359 -34.031 1 71.38 55 ARG B N 1
ATOM 2772 C CA . ARG B 1 55 ? 5.547 5.656 -33 1 71.38 55 ARG B CA 1
ATOM 2773 C C . ARG B 1 55 ? 4.445 4.82 -33.656 1 71.38 55 ARG B C 1
ATOM 2775 O O . ARG B 1 55 ? 3.812 5.254 -34.625 1 71.38 55 ARG B O 1
ATOM 2782 N N . LEU B 1 56 ? 4.324 3.557 -33.094 1 76.06 56 LEU B N 1
ATOM 2783 C CA . LEU B 1 56 ? 3.232 2.672 -33.469 1 76.06 56 LEU B CA 1
ATOM 2784 C C . LEU B 1 56 ? 1.99 2.943 -32.656 1 76.06 56 LEU B C 1
ATOM 2786 O O . LEU B 1 56 ? 2.064 2.982 -31.406 1 76.06 56 LEU B O 1
ATOM 2790 N N . THR B 1 57 ? 0.963 3.387 -33.344 1 82.38 57 THR B N 1
ATOM 2791 C CA . THR B 1 57 ? -0.3 3.625 -32.656 1 82.38 57 THR B CA 1
ATOM 2792 C C . THR B 1 57 ? -1.377 2.666 -33.156 1 82.38 57 THR B C 1
ATOM 2794 O O . THR B 1 57 ? -1.277 2.139 -34.281 1 82.38 57 THR B O 1
ATOM 2797 N N . LEU B 1 58 ? -2.352 2.441 -32.281 1 83.38 58 LEU B N 1
ATOM 2798 C CA . LEU B 1 58 ? -3.49 1.619 -32.688 1 83.38 58 LEU B CA 1
ATOM 2799 C C . LEU B 1 58 ? -4.457 2.414 -33.562 1 83.38 58 LEU B C 1
ATOM 2801 O O . LEU B 1 58 ? -4.695 3.598 -33.312 1 83.38 58 LEU B O 1
ATOM 2805 N N . THR B 1 59 ? -4.945 1.802 -34.688 1 83.88 59 THR B N 1
ATOM 2806 C CA . THR B 1 59 ? -6.082 2.342 -35.406 1 83.88 59 THR B CA 1
ATOM 2807 C C . THR B 1 59 ? -7.371 2.189 -34.625 1 83.88 59 THR B C 1
ATOM 2809 O O . THR B 1 59 ? -7.367 1.6 -33.531 1 83.88 59 THR B O 1
ATOM 2812 N N . LYS B 1 60 ? -8.453 2.775 -35.094 1 78.88 60 LYS B N 1
ATOM 2813 C CA . LYS B 1 60 ? -9.75 2.568 -34.469 1 78.88 60 LYS B CA 1
ATOM 2814 C C . LYS B 1 60 ? -10.094 1.083 -34.375 1 78.88 60 LYS B C 1
ATOM 2816 O O . LYS B 1 60 ? -10.594 0.609 -33.375 1 78.88 60 LYS B O 1
ATOM 2821 N N . ALA B 1 61 ? -9.82 0.449 -35.438 1 80.19 61 ALA B N 1
ATOM 2822 C CA . ALA B 1 61 ? -10.016 -0.999 -35.469 1 80.19 61 ALA B CA 1
ATOM 2823 C C . ALA B 1 61 ? -9.102 -1.692 -34.469 1 80.19 61 ALA B C 1
ATOM 2825 O O . ALA B 1 61 ? -9.508 -2.66 -33.812 1 80.19 61 ALA B O 1
ATOM 2826 N N . GLY B 1 62 ? -7.922 -1.169 -34.344 1 84 62 GLY B N 1
ATOM 2827 C CA . GLY B 1 62 ? -6.98 -1.711 -33.375 1 84 62 GLY B CA 1
ATOM 2828 C C . GLY B 1 62 ? -7.445 -1.562 -31.953 1 84 62 GLY B C 1
ATOM 2829 O O . GLY B 1 62 ? -7.293 -2.48 -31.141 1 84 62 GLY B O 1
ATOM 2830 N N . GLU B 1 63 ? -8.023 -0.514 -31.734 1 79.69 63 GLU B N 1
ATOM 2831 C CA . GLU B 1 63 ? -8.555 -0.265 -30.391 1 79.69 63 GLU B CA 1
ATOM 2832 C C . GLU B 1 63 ? -9.688 -1.232 -30.062 1 79.69 63 GLU B C 1
ATOM 2834 O O . GLU B 1 63 ? -9.742 -1.772 -28.953 1 79.69 63 GLU B O 1
ATOM 2839 N N . VAL B 1 64 ? -10.492 -1.416 -31.031 1 74.75 64 VAL B N 1
ATOM 2840 C CA . VAL B 1 64 ? -11.609 -2.334 -30.859 1 74.75 64 VAL B CA 1
ATOM 2841 C C . VAL B 1 64 ? -11.086 -3.758 -30.688 1 74.75 64 VAL B C 1
ATOM 2843 O O . VAL B 1 64 ? -11.5 -4.473 -29.766 1 74.75 64 VAL B O 1
ATOM 2846 N N . PHE B 1 65 ? -10.164 -4.09 -31.516 1 80.5 65 PHE B N 1
ATOM 2847 C CA . PHE B 1 65 ? -9.688 -5.469 -31.5 1 80.5 65 PHE B CA 1
ATOM 2848 C C . PHE B 1 65 ? -8.844 -5.734 -30.266 1 80.5 65 PHE B C 1
ATOM 2850 O O . PHE B 1 65 ? -8.734 -6.879 -29.812 1 80.5 65 PHE B O 1
ATOM 2857 N N . SER B 1 66 ? -8.258 -4.68 -29.75 1 79.75 66 SER B N 1
ATOM 2858 C CA . SER B 1 66 ? -7.469 -4.855 -28.547 1 79.75 66 SER B CA 1
ATOM 2859 C C . SER B 1 66 ? -8.305 -5.457 -27.422 1 79.75 66 SER B C 1
ATOM 2861 O O . SER B 1 66 ? -7.84 -6.332 -26.688 1 79.75 66 SER B O 1
ATOM 2863 N N . VAL B 1 67 ? -9.492 -5.129 -27.438 1 68.25 67 VAL B N 1
ATOM 2864 C CA . VAL B 1 67 ? -10.406 -5.641 -26.422 1 68.25 67 VAL B CA 1
ATOM 2865 C C . VAL B 1 67 ? -10.711 -7.113 -26.688 1 68.25 67 VAL B C 1
ATOM 2867 O O . VAL B 1 67 ? -10.641 -7.945 -25.781 1 68.25 67 VAL B O 1
ATOM 2870 N N . TYR B 1 68 ? -10.922 -7.387 -27.922 1 67.19 68 TYR B N 1
ATOM 2871 C CA . TYR B 1 68 ? -11.281 -8.75 -28.297 1 67.19 68 TYR B CA 1
ATOM 2872 C C . TYR B 1 68 ? -10.062 -9.672 -28.234 1 67.19 68 TYR B C 1
ATOM 2874 O O . TYR B 1 68 ? -10.188 -10.844 -27.891 1 67.19 68 TYR B O 1
ATOM 2882 N N . SER B 1 69 ? -8.906 -9.062 -28.641 1 75.62 69 SER B N 1
ATOM 2883 C CA . SER B 1 69 ? -7.695 -9.867 -28.578 1 75.62 69 SER B CA 1
ATOM 2884 C C . SER B 1 69 ? -7.438 -10.359 -27.156 1 75.62 69 SER B C 1
ATOM 2886 O O . SER B 1 69 ? -7.059 -11.516 -26.938 1 75.62 69 SER B O 1
ATOM 2888 N N . GLU B 1 70 ? -7.664 -9.539 -26.312 1 69.19 70 GLU B N 1
ATOM 2889 C CA . GLU B 1 70 ? -7.52 -9.906 -24.906 1 69.19 70 GLU B CA 1
ATOM 2890 C C . GLU B 1 70 ? -8.508 -11 -24.516 1 69.19 70 GLU B C 1
ATOM 2892 O O . GLU B 1 70 ? -8.141 -11.961 -23.844 1 69.19 70 GLU B O 1
ATOM 2897 N N . GLN B 1 71 ? -9.672 -10.891 -24.969 1 63.28 71 GLN B N 1
ATOM 2898 C CA . GLN B 1 71 ? -10.719 -11.875 -24.688 1 63.28 71 GLN B CA 1
ATOM 2899 C C . GLN B 1 71 ? -10.398 -13.219 -25.328 1 63.28 71 GLN B C 1
ATOM 2901 O O . GLN B 1 71 ? -10.609 -14.273 -24.719 1 63.28 71 GLN B O 1
ATOM 2906 N N . LEU B 1 72 ? -9.906 -13.164 -26.5 1 64.5 72 LEU B N 1
ATOM 2907 C CA . LEU B 1 72 ? -9.555 -14.375 -27.25 1 64.5 72 LEU B CA 1
ATOM 2908 C C . LEU B 1 72 ? -8.43 -15.125 -26.547 1 64.5 72 LEU B C 1
ATOM 2910 O O . LEU B 1 72 ? -8.484 -16.359 -26.406 1 64.5 72 LEU B O 1
ATOM 2914 N N . LEU B 1 73 ? -7.508 -14.398 -26.156 1 66.62 73 LEU B N 1
ATOM 2915 C CA . LEU B 1 73 ? -6.379 -15.039 -25.484 1 66.62 73 LEU B CA 1
ATOM 2916 C C . LEU B 1 73 ? -6.805 -15.609 -24.141 1 66.62 73 LEU B C 1
ATOM 2918 O O . LEU B 1 73 ? -6.359 -16.688 -23.75 1 66.62 73 LEU B O 1
ATOM 2922 N N . ASP B 1 74 ? -7.668 -14.938 -23.672 1 61.16 74 ASP B N 1
ATOM 2923 C CA . ASP B 1 74 ? -8.234 -15.406 -22.422 1 61.16 74 ASP B CA 1
ATOM 2924 C C . ASP B 1 74 ? -9.023 -16.703 -22.609 1 61.16 74 ASP B C 1
ATOM 2926 O O . ASP B 1 74 ? -8.859 -17.656 -21.844 1 61.16 74 ASP B O 1
ATOM 2930 N N . LEU B 1 75 ? -9.766 -16.75 -23.672 1 58.5 75 LEU B N 1
ATOM 2931 C CA . LEU B 1 75 ? -10.57 -17.922 -24 1 58.5 75 LEU B CA 1
ATOM 2932 C C . LEU B 1 75 ? -9.68 -19.109 -24.328 1 58.5 75 LEU B C 1
ATOM 2934 O O . LEU B 1 75 ? -9.953 -20.234 -23.906 1 58.5 75 LEU B O 1
ATOM 2938 N N . ALA B 1 76 ? -8.688 -18.891 -25.078 1 59.72 76 ALA B N 1
ATOM 2939 C CA . ALA B 1 76 ? -7.746 -19.969 -25.406 1 59.72 76 ALA B CA 1
ATOM 2940 C C . ALA B 1 76 ? -7.078 -20.516 -24.156 1 59.72 76 ALA B C 1
ATOM 2942 O O . ALA B 1 76 ? -6.891 -21.719 -24.016 1 59.72 76 ALA B O 1
ATOM 2943 N N . GLY B 1 77 ? -6.715 -19.641 -23.312 1 58.06 77 GLY B N 1
ATOM 2944 C CA . GLY B 1 77 ? -6.16 -20.078 -22.047 1 58.06 77 GLY B CA 1
ATOM 2945 C C . GLY B 1 77 ? -7.129 -20.891 -21.219 1 58.06 77 GLY B C 1
ATOM 2946 O O . GLY B 1 77 ? -6.766 -21.938 -20.672 1 58.06 77 GLY B O 1
ATOM 2947 N N . ARG B 1 78 ? -8.312 -20.438 -21.312 1 56.75 78 ARG B N 1
ATOM 2948 C CA . ARG B 1 78 ? -9.375 -21.125 -20.578 1 56.75 78 ARG B CA 1
ATOM 2949 C C . ARG B 1 78 ? -9.609 -22.531 -21.125 1 56.75 78 ARG B C 1
ATOM 2951 O O . ARG B 1 78 ? -9.859 -23.469 -20.375 1 56.75 78 ARG B O 1
ATOM 2958 N N . GLY B 1 79 ? -9.617 -22.656 -22.375 1 52.56 79 GLY B N 1
ATOM 2959 C CA . GLY B 1 79 ? -9.742 -23.969 -22.984 1 52.56 79 GLY B CA 1
ATOM 2960 C C . GLY B 1 79 ? -8.656 -24.938 -22.562 1 52.56 79 GLY B C 1
ATOM 2961 O O . GLY B 1 79 ? -8.938 -26.094 -22.234 1 52.56 79 GLY B O 1
ATOM 2962 N N . LYS B 1 80 ? -7.488 -24.438 -22.641 1 51.88 80 LYS B N 1
ATOM 2963 C CA . LYS B 1 80 ? -6.387 -25.281 -22.188 1 51.88 80 LYS B CA 1
ATOM 2964 C C . LYS B 1 80 ? -6.559 -25.656 -20.719 1 51.88 80 LYS B C 1
ATOM 2966 O O . LYS B 1 80 ? -6.297 -26.797 -20.328 1 51.88 80 LYS B O 1
ATOM 2971 N N . GLU B 1 81 ? -6.992 -24.734 -20.047 1 51.81 81 GLU B N 1
ATOM 2972 C CA . GLU B 1 81 ? -7.215 -24.953 -18.625 1 51.81 81 GLU B CA 1
ATOM 2973 C C . GLU B 1 81 ? -8.352 -25.953 -18.391 1 51.81 81 GLU B C 1
ATOM 2975 O O . GLU B 1 81 ? -8.266 -26.797 -17.516 1 51.81 81 GLU B O 1
ATOM 2980 N N . ALA B 1 82 ? -9.344 -25.797 -19.125 1 50.41 82 ALA B N 1
ATOM 2981 C CA . ALA B 1 82 ? -10.445 -26.734 -19.047 1 50.41 82 ALA B CA 1
ATOM 2982 C C . ALA B 1 82 ? -9.969 -28.172 -19.297 1 50.41 82 ALA B C 1
ATOM 2984 O O . ALA B 1 82 ? -10.414 -29.109 -18.641 1 50.41 82 ALA B O 1
ATOM 2985 N N . LEU B 1 83 ? -9.141 -28.234 -20.172 1 49.53 83 LEU B N 1
ATOM 2986 C CA . LEU B 1 83 ? -8.594 -29.562 -20.438 1 49.53 83 LEU B CA 1
ATOM 2987 C C . LEU B 1 83 ? -7.727 -30.031 -19.281 1 49.53 83 LEU B C 1
ATOM 2989 O O . LEU B 1 83 ? -7.746 -31.219 -18.922 1 49.53 83 LEU B O 1
ATOM 2993 N N . HIS B 1 84 ? -6.953 -29.078 -18.781 1 50.28 84 HIS B N 1
ATOM 2994 C CA . HIS B 1 84 ? -6.141 -29.422 -17.609 1 50.28 84 HIS B CA 1
ATOM 2995 C C . HIS B 1 84 ? -7.016 -29.75 -16.406 1 50.28 84 HIS B C 1
ATOM 2997 O O . HIS B 1 84 ? -6.645 -30.594 -15.586 1 50.28 84 HIS B O 1
ATOM 3003 N N . GLU B 1 85 ? -8.016 -28.969 -16.312 1 48.56 85 GLU B N 1
ATOM 3004 C CA . GLU B 1 85 ? -8.969 -29.281 -15.25 1 48.56 85 GLU B CA 1
ATOM 3005 C C . GLU B 1 85 ? -9.422 -30.734 -15.312 1 48.56 85 GLU B C 1
ATOM 3007 O O . GLU B 1 85 ? -9.75 -31.328 -14.289 1 48.56 85 GLU B O 1
ATOM 3012 N N . LEU B 1 86 ? -9.531 -31.188 -16.469 1 47.06 86 LEU B N 1
ATOM 3013 C CA . LEU B 1 86 ? -9.812 -32.625 -16.547 1 47.06 86 LEU B CA 1
ATOM 3014 C C . LEU B 1 86 ? -8.719 -33.438 -15.852 1 47.06 86 LEU B C 1
ATOM 3016 O O . LEU B 1 86 ? -8.992 -34.5 -15.312 1 47.06 86 LEU B O 1
ATOM 3020 N N . ASN B 1 87 ? -7.48 -32.938 -15.969 1 45.66 87 ASN B N 1
ATOM 3021 C CA . ASN B 1 87 ? -6.465 -33.562 -15.133 1 45.66 87 ASN B CA 1
ATOM 3022 C C . ASN B 1 87 ? -6.414 -32.938 -13.742 1 45.66 87 ASN B C 1
ATOM 3024 O O . ASN B 1 87 ? -6.59 -31.719 -13.602 1 45.66 87 ASN B O 1
ATOM 3028 N N . ASN B 1 88 ? -6.84 -33.469 -12.641 1 51.5 88 ASN B N 1
ATOM 3029 C CA . ASN B 1 88 ? -7.02 -33.094 -11.242 1 51.5 88 ASN B CA 1
ATOM 3030 C C . ASN B 1 88 ? -5.996 -32.031 -10.812 1 51.5 88 ASN B C 1
ATOM 3032 O O . ASN B 1 88 ? -6.086 -31.5 -9.711 1 51.5 88 ASN B O 1
ATOM 3036 N N . GLN B 1 89 ? -4.902 -31.859 -11.508 1 59.47 89 GLN B N 1
ATOM 3037 C CA . GLN B 1 89 ? -3.887 -30.938 -11 1 59.47 89 GLN B CA 1
ATOM 3038 C C . GLN B 1 89 ? -4.082 -29.547 -11.578 1 59.47 89 GLN B C 1
ATOM 3040 O O . GLN B 1 89 ? -3.895 -29.328 -12.781 1 59.47 89 GLN B O 1
ATOM 3045 N N . VAL B 1 90 ? -4.883 -28.703 -10.875 1 71.94 90 VAL B N 1
ATOM 3046 C CA . VAL B 1 90 ? -5.145 -27.312 -11.273 1 71.94 90 VAL B CA 1
ATOM 3047 C C . VAL B 1 90 ? -3.844 -26.516 -11.273 1 71.94 90 VAL B C 1
ATOM 3049 O O . VAL B 1 90 ? -3.088 -26.547 -10.305 1 71.94 90 VAL B O 1
ATOM 3052 N N . SER B 1 91 ? -3.375 -26.109 -12.445 1 77.75 91 SER B N 1
ATOM 3053 C CA . SER B 1 91 ? -2.178 -25.297 -12.578 1 77.75 91 SER B CA 1
ATOM 3054 C C . SER B 1 91 ? -2.48 -24 -13.32 1 77.75 91 SER B C 1
ATOM 3056 O O . SER B 1 91 ? -3.617 -23.766 -13.734 1 77.75 91 SER B O 1
ATOM 3058 N N . GLY B 1 92 ? -1.538 -23.094 -13.281 1 87.88 92 GLY B N 1
ATOM 3059 C CA . GLY B 1 92 ? -1.685 -21.844 -13.992 1 87.88 92 GLY B CA 1
ATOM 3060 C C . GLY B 1 92 ? -1.423 -20.625 -13.125 1 87.88 92 GLY B C 1
ATOM 3061 O O . GLY B 1 92 ? -0.77 -20.719 -12.086 1 87.88 92 GLY B O 1
ATOM 3062 N N . GLU B 1 93 ? -1.872 -19.469 -13.703 1 89.25 93 GLU B N 1
ATOM 3063 C CA . GLU B 1 93 ? -1.628 -18.203 -13.016 1 89.25 93 GLU B CA 1
ATOM 3064 C C . GLU B 1 93 ? -2.93 -17.438 -12.781 1 89.25 93 GLU B C 1
ATOM 3066 O O . GLU B 1 93 ? -3.824 -17.453 -13.633 1 89.25 93 GLU B O 1
ATOM 3071 N N . ILE B 1 94 ? -3.02 -16.906 -11.602 1 92.38 94 ILE B N 1
ATOM 3072 C CA . ILE B 1 94 ? -4.152 -16.031 -11.289 1 92.38 94 ILE B CA 1
ATOM 3073 C C . ILE B 1 94 ? -3.654 -14.625 -11 1 92.38 94 ILE B C 1
ATOM 3075 O O . ILE B 1 94 ? -2.713 -14.438 -10.227 1 92.38 94 ILE B O 1
ATOM 3079 N N . THR B 1 95 ? -4.266 -13.633 -11.68 1 91.19 95 THR B N 1
ATOM 3080 C CA . THR B 1 95 ? -3.934 -12.234 -11.461 1 91.19 95 THR B CA 1
ATOM 3081 C C . THR B 1 95 ? -4.996 -11.555 -10.602 1 91.19 95 THR B C 1
ATOM 3083 O O . THR B 1 95 ? -6.176 -11.531 -10.969 1 91.19 95 THR B O 1
ATOM 3086 N N . LEU B 1 96 ? -4.508 -10.961 -9.508 1 93.94 96 LEU B N 1
ATOM 3087 C CA . LEU B 1 96 ? -5.406 -10.32 -8.547 1 93.94 96 LEU B CA 1
ATOM 3088 C C . LEU B 1 96 ? -5.125 -8.828 -8.453 1 93.94 96 LEU B C 1
ATOM 3090 O O . LEU B 1 96 ? -3.967 -8.406 -8.492 1 93.94 96 LEU B O 1
ATOM 3094 N N . ILE B 1 97 ? -6.188 -8.062 -8.328 1 91.5 97 ILE B N 1
ATOM 3095 C CA . ILE B 1 97 ? -6.121 -6.684 -7.867 1 91.5 97 ILE B CA 1
ATOM 3096 C C . ILE B 1 97 ? -6.812 -6.555 -6.512 1 91.5 97 ILE B C 1
ATOM 3098 O O . ILE B 1 97 ? -7.969 -6.957 -6.359 1 91.5 97 ILE B O 1
ATOM 3102 N N . VAL B 1 98 ? -6.07 -6.031 -5.609 1 93.38 98 VAL B N 1
ATOM 3103 C CA . VAL B 1 98 ? -6.609 -5.969 -4.254 1 93.38 98 VAL B CA 1
ATOM 3104 C C . VAL B 1 98 ? -6.477 -4.547 -3.709 1 93.38 98 VAL B C 1
ATOM 3106 O O . VAL B 1 98 ? -5.445 -3.898 -3.898 1 93.38 98 VAL B O 1
ATOM 3109 N N . HIS B 1 99 ? -7.539 -4.141 -3.086 1 92.06 99 HIS B N 1
ATOM 3110 C CA . HIS B 1 99 ? -7.496 -2.854 -2.404 1 92.06 99 HIS B CA 1
ATOM 3111 C C . HIS B 1 99 ? -6.324 -2.789 -1.428 1 92.06 99 HIS B C 1
ATOM 3113 O O . HIS B 1 99 ? -6.121 -3.711 -0.635 1 92.06 99 HIS B O 1
ATOM 3119 N N . PRO B 1 100 ? -5.645 -1.685 -1.415 1 88.81 100 PRO B N 1
ATOM 3120 C CA . PRO B 1 100 ? -4.438 -1.619 -0.591 1 88.81 100 PRO B CA 1
ATOM 3121 C C . PRO B 1 100 ? -4.719 -1.859 0.891 1 88.81 100 PRO B C 1
ATOM 3123 O O . PRO B 1 100 ? -3.91 -2.484 1.583 1 88.81 100 PRO B O 1
ATOM 3126 N N . ASN B 1 101 ? -5.809 -1.481 1.374 1 90.94 101 ASN B N 1
ATOM 3127 C CA . ASN B 1 101 ? -6.102 -1.577 2.801 1 90.94 101 ASN B CA 1
ATOM 3128 C C . ASN B 1 101 ? -6.562 -2.98 3.186 1 90.94 101 ASN B C 1
ATOM 3130 O O . ASN B 1 101 ? -6.805 -3.258 4.359 1 90.94 101 ASN B O 1
ATOM 3134 N N . LEU B 1 102 ? -6.566 -3.863 2.234 1 93.12 102 LEU B N 1
ATOM 3135 C CA . LEU B 1 102 ? -6.922 -5.25 2.51 1 93.12 102 LEU B CA 1
ATOM 3136 C C . LEU B 1 102 ? -5.68 -6.133 2.537 1 93.12 102 LEU B C 1
ATOM 3138 O O . LEU B 1 102 ? -5.75 -7.301 2.932 1 93.12 102 LEU B O 1
ATOM 3142 N N . THR B 1 103 ? -4.578 -5.598 2.102 1 90.94 103 THR B N 1
ATOM 3143 C CA . THR B 1 103 ? -3.389 -6.41 1.88 1 90.94 103 THR B CA 1
ATOM 3144 C C . THR B 1 103 ? -2.855 -6.961 3.199 1 90.94 103 THR B C 1
ATOM 3146 O O . THR B 1 103 ? -2.523 -8.148 3.295 1 90.94 103 THR B O 1
ATOM 3149 N N . ARG B 1 104 ? -2.809 -6.113 4.191 1 84.56 104 ARG B N 1
ATOM 3150 C CA . ARG B 1 104 ? -2.283 -6.547 5.48 1 84.56 104 ARG B CA 1
ATOM 3151 C C . ARG B 1 104 ? -3.348 -7.281 6.289 1 84.56 104 ARG B C 1
ATOM 3153 O O . ARG B 1 104 ? -4.512 -6.879 6.301 1 84.56 104 ARG B O 1
ATOM 3160 N N . GLY B 1 105 ? -2.977 -8.359 6.84 1 87.25 105 GLY B N 1
ATOM 3161 C CA . GLY B 1 105 ? -3.869 -9.141 7.684 1 87.25 105 GLY B CA 1
ATOM 3162 C C . GLY B 1 105 ? -4.637 -10.203 6.922 1 87.25 105 GLY B C 1
ATOM 3163 O O . GLY B 1 105 ? -4.148 -11.32 6.738 1 87.25 105 GLY B O 1
ATOM 3164 N N . TRP B 1 106 ? -5.77 -9.695 6.312 1 92.81 106 TRP B N 1
ATOM 3165 C CA . TRP B 1 106 ? -6.695 -10.695 5.781 1 92.81 106 TRP B CA 1
ATOM 3166 C C . TRP B 1 106 ? -6.172 -11.289 4.477 1 92.81 106 TRP B C 1
ATOM 3168 O O . TRP B 1 106 ? -6.141 -12.508 4.309 1 92.81 106 TRP B O 1
ATOM 3178 N N . MET B 1 107 ? -5.742 -10.5 3.506 1 95.69 107 MET B N 1
ATOM 3179 C CA . MET B 1 107 ? -5.332 -11.023 2.203 1 95.69 107 MET B CA 1
ATOM 3180 C C . MET B 1 107 ? -4.074 -11.875 2.326 1 95.69 107 MET B C 1
ATOM 3182 O O . MET B 1 107 ? -3.91 -12.852 1.601 1 95.69 107 MET B O 1
ATOM 3186 N N . SER B 1 108 ? -3.203 -11.477 3.191 1 94.12 108 SER B N 1
ATOM 3187 C CA . SER B 1 108 ? -2.02 -12.297 3.428 1 94.12 108 SER B CA 1
ATOM 3188 C C . SER B 1 108 ? -2.402 -13.695 3.893 1 94.12 108 SER B C 1
ATOM 3190 O O . SER B 1 108 ? -1.795 -14.688 3.473 1 94.12 108 SER B O 1
ATOM 3192 N N . ARG B 1 109 ? -3.381 -13.781 4.742 1 94.25 109 ARG B N 1
ATOM 3193 C CA . ARG B 1 109 ? -3.863 -15.07 5.219 1 94.25 109 ARG B CA 1
ATOM 3194 C C . ARG B 1 109 ? -4.492 -15.875 4.086 1 94.25 109 ARG B C 1
ATOM 3196 O O . ARG B 1 109 ? -4.242 -17.078 3.955 1 94.25 109 ARG B O 1
ATOM 3203 N N . VAL B 1 110 ? -5.277 -15.18 3.309 1 97.31 110 VAL B N 1
ATOM 3204 C CA . VAL B 1 110 ? -5.906 -15.82 2.154 1 97.31 110 VAL B CA 1
ATOM 3205 C C . VAL B 1 110 ? -4.836 -16.422 1.248 1 97.31 110 VAL B C 1
ATOM 3207 O O . VAL B 1 110 ? -4.926 -17.594 0.864 1 97.31 110 VAL B O 1
ATOM 3210 N N . LEU B 1 111 ? -3.84 -15.641 0.93 1 96.56 111 LEU B N 1
ATOM 3211 C CA . LEU B 1 111 ? -2.766 -16.078 0.043 1 96.56 111 LEU B CA 1
ATOM 3212 C C . LEU B 1 111 ? -2.027 -17.266 0.627 1 96.56 111 LEU B C 1
ATOM 3214 O O . LEU B 1 111 ? -1.713 -18.219 -0.091 1 96.56 111 LEU B O 1
ATOM 3218 N N . ASP B 1 112 ? -1.79 -17.188 1.874 1 96.25 112 ASP B N 1
ATOM 3219 C CA . ASP B 1 112 ? -1.067 -18.266 2.539 1 96.25 112 ASP B CA 1
ATOM 3220 C C . ASP B 1 112 ? -1.82 -19.578 2.416 1 96.25 112 ASP B C 1
ATOM 3222 O O . ASP B 1 112 ? -1.247 -20.594 2 1 96.25 112 ASP B O 1
ATOM 3226 N N . ILE B 1 113 ? -3.039 -19.578 2.715 1 96.56 113 ILE B N 1
ATOM 3227 C CA . ILE B 1 113 ? -3.877 -20.766 2.662 1 96.56 113 ILE B CA 1
ATOM 3228 C C . ILE B 1 113 ? -3.934 -21.297 1.23 1 96.56 113 ILE B C 1
ATOM 3230 O O . ILE B 1 113 ? -3.748 -22.5 0.996 1 96.56 113 ILE B O 1
ATOM 3234 N N . PHE B 1 114 ? -4.152 -20.422 0.313 1 97.19 114 PHE B N 1
ATOM 3235 C CA . PHE B 1 114 ? -4.301 -20.812 -1.082 1 97.19 114 PHE B CA 1
ATOM 3236 C C . PHE B 1 114 ? -3.008 -21.406 -1.617 1 97.19 114 PHE B C 1
ATOM 3238 O O . PHE B 1 114 ? -3.023 -22.469 -2.242 1 97.19 114 PHE B O 1
ATOM 3245 N N . MET B 1 115 ? -1.904 -20.734 -1.326 1 95.75 115 MET B N 1
ATOM 3246 C CA . MET B 1 115 ? -0.612 -21.188 -1.842 1 95.75 115 MET B CA 1
ATOM 3247 C C . MET B 1 115 ? -0.201 -22.516 -1.213 1 95.75 115 MET B C 1
ATOM 3249 O O . MET B 1 115 ? 0.452 -23.328 -1.857 1 95.75 115 MET B O 1
ATOM 3253 N N . LYS B 1 116 ? -0.546 -22.688 0.003 1 94.31 116 LYS B N 1
ATOM 3254 C CA . LYS B 1 116 ? -0.264 -23.953 0.68 1 94.31 116 LYS B CA 1
ATOM 3255 C C . LYS B 1 116 ? -1.047 -25.094 0.049 1 94.31 116 LYS B C 1
ATOM 3257 O O . LYS B 1 116 ? -0.494 -26.172 -0.193 1 94.31 116 LYS B O 1
ATOM 3262 N N . ASN B 1 117 ? -2.287 -24.875 -0.278 1 93.19 117 ASN B N 1
ATOM 3263 C CA . ASN B 1 117 ? -3.193 -25.906 -0.768 1 93.19 117 ASN B CA 1
ATOM 3264 C C . ASN B 1 117 ? -3.006 -26.156 -2.262 1 93.19 117 ASN B C 1
ATOM 3266 O O . ASN B 1 117 ? -3.324 -27.25 -2.76 1 93.19 117 ASN B O 1
ATOM 3270 N N . HIS B 1 118 ? -2.518 -25.156 -2.924 1 93.25 118 HIS B N 1
ATOM 3271 C CA . HIS B 1 118 ? -2.373 -25.25 -4.371 1 93.25 118 HIS B CA 1
ATOM 3272 C C . HIS B 1 118 ? -0.985 -24.812 -4.82 1 93.25 118 HIS B C 1
ATOM 3274 O O . HIS B 1 118 ? -0.843 -23.781 -5.488 1 93.25 118 HIS B O 1
ATOM 3280 N N . PRO B 1 119 ? 0.005 -25.609 -4.598 1 89.81 119 PRO B N 1
ATOM 3281 C CA . PRO B 1 119 ? 1.398 -25.234 -4.84 1 89.81 119 PRO B CA 1
ATOM 3282 C C . PRO B 1 119 ? 1.707 -25.031 -6.324 1 89.81 119 PRO B C 1
ATOM 3284 O O . PRO B 1 119 ? 2.697 -24.391 -6.672 1 89.81 119 PRO B O 1
ATOM 3287 N N . ASP B 1 120 ? 0.831 -25.5 -7.188 1 88.69 120 ASP B N 1
ATOM 3288 C CA . ASP B 1 120 ? 1.121 -25.469 -8.617 1 88.69 120 ASP B CA 1
ATOM 3289 C C . ASP B 1 120 ? 0.471 -24.25 -9.273 1 88.69 120 ASP B C 1
ATOM 3291 O O . ASP B 1 120 ? 0.642 -24.016 -10.477 1 88.69 120 ASP B O 1
ATOM 3295 N N . ILE B 1 121 ? -0.252 -23.516 -8.5 1 92.56 121 ILE B N 1
ATOM 3296 C CA . ILE B 1 121 ? -0.862 -22.297 -9.016 1 92.56 121 ILE B CA 1
ATOM 3297 C C . ILE B 1 121 ? 0.011 -21.094 -8.664 1 92.56 121 ILE B C 1
ATOM 3299 O O . ILE B 1 121 ? 0.431 -20.938 -7.516 1 92.56 121 ILE B O 1
ATOM 3303 N N . LYS B 1 122 ? 0.307 -20.297 -9.664 1 93.12 122 LYS B N 1
ATOM 3304 C CA . LYS B 1 122 ? 1.053 -19.047 -9.461 1 93.12 122 LYS B CA 1
ATOM 3305 C C . LYS B 1 122 ? 0.11 -17.875 -9.266 1 93.12 122 LYS B C 1
ATOM 3307 O O . LYS B 1 122 ? -0.926 -17.781 -9.93 1 93.12 122 LYS B O 1
ATOM 3312 N N . VAL B 1 123 ? 0.508 -16.969 -8.359 1 95.25 123 VAL B N 1
ATOM 3313 C CA . VAL B 1 123 ? -0.354 -15.836 -8.047 1 95.25 123 VAL B CA 1
ATOM 3314 C C . VAL B 1 123 ? 0.381 -14.531 -8.352 1 95.25 123 VAL B C 1
ATOM 3316 O O . VAL B 1 123 ? 1.54 -14.367 -7.961 1 95.25 123 VAL B O 1
ATOM 3319 N N . ARG B 1 124 ? -0.257 -13.695 -9.078 1 92.25 124 ARG B N 1
ATOM 3320 C CA . ARG B 1 124 ? 0.18 -12.32 -9.281 1 92.25 124 ARG B CA 1
ATOM 3321 C C . ARG B 1 124 ? -0.782 -11.336 -8.625 1 92.25 124 ARG B C 1
ATOM 3323 O O . ARG B 1 124 ? -1.968 -11.297 -8.961 1 92.25 124 ARG B O 1
ATOM 3330 N N . ILE B 1 125 ? -0.265 -10.531 -7.719 1 92.69 125 ILE B N 1
ATOM 3331 C CA . ILE B 1 125 ? -1.163 -9.672 -6.961 1 92.69 125 ILE B CA 1
ATOM 3332 C C . ILE B 1 125 ? -0.706 -8.219 -7.082 1 92.69 125 ILE B C 1
ATOM 3334 O O . ILE B 1 125 ? 0.469 -7.91 -6.863 1 92.69 125 ILE B O 1
ATOM 3338 N N . HIS B 1 126 ? -1.68 -7.367 -7.402 1 89.25 126 HIS B N 1
ATOM 3339 C CA . HIS B 1 126 ? -1.479 -5.922 -7.488 1 89.25 126 HIS B CA 1
ATOM 3340 C C . HIS B 1 126 ? -2.299 -5.188 -6.434 1 89.25 126 HIS B C 1
ATOM 3342 O O . HIS B 1 126 ? -3.506 -5.41 -6.316 1 89.25 126 HIS B O 1
ATOM 3348 N N . SER B 1 127 ? -1.6 -4.32 -5.723 1 88.38 127 SER B N 1
ATOM 3349 C CA . SER B 1 127 ? -2.303 -3.55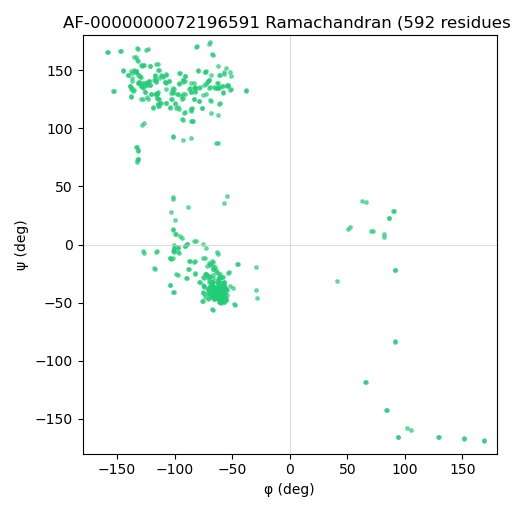3 -4.703 1 88.38 127 SER B CA 1
ATOM 3350 C C . SER B 1 127 ? -2.074 -2.055 -4.879 1 88.38 127 SER B C 1
ATOM 3352 O O . SER B 1 127 ? -2.619 -1.245 -4.125 1 88.38 127 SER B O 1
ATOM 3354 N N . GLN B 1 128 ? -1.261 -1.717 -5.727 1 76.88 128 GLN B N 1
ATOM 3355 C CA . GLN B 1 128 ? -0.979 -0.309 -5.988 1 76.88 128 GLN B CA 1
ATOM 3356 C C . GLN B 1 128 ? -1.706 0.175 -7.238 1 76.88 128 GLN B C 1
ATOM 3358 O O . GLN B 1 128 ? -1.092 0.764 -8.133 1 76.88 128 GLN B O 1
ATOM 3363 N N . PHE B 1 129 ? -2.973 -0.303 -7.348 1 60.53 129 PHE B N 1
ATOM 3364 C CA . PHE B 1 129 ? -3.771 -0.055 -8.539 1 60.53 129 PHE B CA 1
ATOM 3365 C C . PHE B 1 129 ? -4.625 1.195 -8.367 1 60.53 129 PHE B C 1
ATOM 3367 O O . PHE B 1 129 ? -5.09 1.49 -7.266 1 60.53 129 PHE B O 1
ATOM 3374 N N . HIS B 1 130 ? -4.457 2.152 -9.398 1 53.06 130 HIS B N 1
ATOM 3375 C CA . HIS B 1 130 ? -5.41 3.258 -9.398 1 53.06 130 HIS B CA 1
ATOM 3376 C C . HIS B 1 130 ? -6.562 2.99 -10.359 1 53.06 130 HIS B C 1
ATOM 3378 O O . HIS B 1 130 ? -6.355 2.463 -11.453 1 53.06 130 HIS B O 1
ATOM 3384 N N . HIS B 1 131 ? -7.84 2.867 -9.867 1 49.25 131 HIS B N 1
ATOM 3385 C CA . HIS B 1 131 ? -9.094 2.543 -10.539 1 49.25 131 HIS B CA 1
ATOM 3386 C C . HIS B 1 131 ? -9.07 2.998 -11.992 1 49.25 131 HIS B C 1
ATOM 3388 O O . HIS B 1 131 ? -9.555 2.287 -12.883 1 49.25 131 HIS B O 1
ATOM 3394 N N . GLY B 1 132 ? -8.461 4.207 -12.195 1 48.09 132 GLY B N 1
ATOM 3395 C CA . GLY B 1 132 ? -8.602 4.707 -13.547 1 48.09 132 GLY B CA 1
ATOM 3396 C C . GLY B 1 132 ? -7.77 3.936 -14.555 1 48.09 132 GLY B C 1
ATOM 3397 O O . GLY B 1 132 ? -7.953 4.086 -15.766 1 48.09 132 GLY B O 1
ATOM 3398 N N . GLU B 1 133 ? -6.891 3.283 -14.117 1 47.84 133 GLU B N 1
ATOM 3399 C CA . GLU B 1 133 ? -6.012 2.623 -15.078 1 47.84 133 GLU B CA 1
ATOM 3400 C C . GLU B 1 133 ? -6.395 1.157 -15.258 1 47.84 133 GLU B C 1
ATOM 3402 O O . GLU B 1 133 ? -5.598 0.359 -15.758 1 47.84 133 GLU B O 1
ATOM 3407 N N . TYR B 1 134 ? -7.59 0.829 -14.922 1 48.66 134 TYR B N 1
ATOM 3408 C CA . TYR B 1 134 ? -7.934 -0.588 -14.883 1 48.66 134 TYR B CA 1
ATOM 3409 C C . TYR B 1 134 ? -7.625 -1.262 -16.219 1 48.66 134 TYR B C 1
ATOM 3411 O O . TYR B 1 134 ? -8.508 -1.407 -17.062 1 48.66 134 TYR B O 1
ATOM 3419 N N . THR B 1 135 ? -6.48 -0.887 -16.766 1 52.72 135 THR B N 1
ATOM 3420 C CA . THR B 1 135 ? -6.18 -1.666 -17.969 1 52.72 135 THR B CA 1
ATOM 3421 C C . THR B 1 135 ? -5.695 -3.064 -17.594 1 52.72 135 THR B C 1
ATOM 3423 O O . THR B 1 135 ? -5.38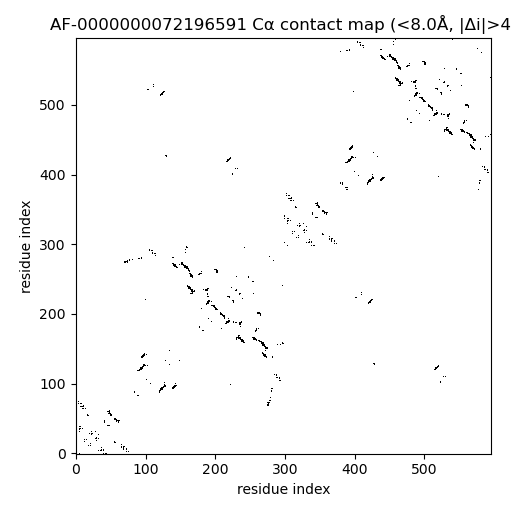7 -3.873 -18.469 1 52.72 135 THR B O 1
ATOM 3426 N N . ILE B 1 136 ? -5.652 -3.314 -16.297 1 56.78 136 ILE B N 1
ATOM 3427 C CA . ILE B 1 136 ? -5.141 -4.652 -16.016 1 56.78 136 ILE B CA 1
ATOM 3428 C C . ILE B 1 136 ? -6.281 -5.664 -16.078 1 56.78 136 ILE B C 1
ATOM 3430 O O . ILE B 1 136 ? -7.332 -5.461 -15.469 1 56.78 136 ILE B O 1
ATOM 3434 N N . ASP B 1 137 ? -6.227 -6.555 -16.969 1 70.44 137 ASP B N 1
ATOM 3435 C CA . ASP B 1 137 ? -7.102 -7.719 -17.047 1 70.44 137 ASP B CA 1
ATOM 3436 C C . ASP B 1 137 ? -6.898 -8.641 -15.844 1 70.44 137 ASP B C 1
ATOM 3438 O O . ASP B 1 137 ? -6.074 -9.555 -15.891 1 70.44 137 ASP B O 1
ATOM 3442 N N . ALA B 1 138 ? -7.598 -8.367 -14.82 1 86.12 138 ALA B N 1
ATOM 3443 C CA . ALA B 1 138 ? -7.496 -9.164 -13.602 1 86.12 138 ALA B CA 1
ATOM 3444 C C . ALA B 1 138 ? -8.508 -10.312 -13.609 1 86.12 138 ALA B C 1
ATOM 3446 O O . ALA B 1 138 ? -9.625 -10.156 -14.102 1 86.12 138 ALA B O 1
ATOM 3447 N N . ASP B 1 139 ? -7.98 -11.445 -13.102 1 91.44 139 ASP B N 1
ATOM 3448 C CA . ASP B 1 139 ? -8.898 -12.562 -12.914 1 91.44 139 ASP B CA 1
ATOM 3449 C C . ASP B 1 139 ? -9.867 -12.297 -11.766 1 91.44 139 ASP B C 1
ATOM 3451 O O . ASP B 1 139 ? -10.984 -12.805 -11.75 1 91.44 139 ASP B O 1
ATOM 3455 N N . LEU B 1 140 ? -9.391 -11.531 -10.859 1 94.62 140 LEU B N 1
ATOM 3456 C CA . LEU B 1 140 ? -10.164 -11.258 -9.656 1 94.62 140 LEU B CA 1
ATOM 3457 C C . LEU B 1 140 ? -9.789 -9.898 -9.07 1 94.62 140 LEU B C 1
ATOM 3459 O O . LEU B 1 140 ? -8.609 -9.562 -8.961 1 94.62 140 LEU B O 1
ATOM 3463 N N . ILE B 1 141 ? -10.812 -9.125 -8.75 1 93.19 141 ILE B N 1
ATOM 3464 C CA . ILE B 1 141 ? -10.648 -7.859 -8.055 1 93.19 141 ILE B CA 1
ATOM 3465 C C . ILE B 1 141 ? -11.312 -7.934 -6.68 1 93.19 141 ILE B C 1
ATOM 3467 O O . ILE B 1 141 ? -12.453 -8.383 -6.562 1 93.19 141 ILE B O 1
ATOM 3471 N N . VAL B 1 142 ? -10.578 -7.633 -5.645 1 95.56 142 VAL B N 1
ATOM 3472 C CA . VAL B 1 142 ? -11.133 -7.508 -4.305 1 95.56 142 VAL B CA 1
ATOM 3473 C C . VAL B 1 142 ? -11.023 -6.059 -3.83 1 95.56 142 VAL B C 1
ATOM 3475 O O . VAL B 1 142 ? -9.914 -5.531 -3.686 1 95.56 142 VAL B O 1
ATOM 3478 N N . TRP B 1 143 ? -12.195 -5.508 -3.572 1 93.06 143 TRP B N 1
ATOM 3479 C CA . TRP B 1 143 ? -12.195 -4.059 -3.408 1 93.06 143 TRP B CA 1
ATOM 3480 C C . TRP B 1 143 ? -13.133 -3.641 -2.283 1 93.06 143 TRP B C 1
ATOM 3482 O O . TRP B 1 143 ? -14.172 -4.273 -2.064 1 93.06 143 TRP B O 1
ATOM 3492 N N . VAL B 1 144 ? -12.695 -2.613 -1.659 1 91.88 144 VAL B N 1
ATOM 3493 C CA . VAL B 1 144 ? -13.539 -1.962 -0.665 1 91.88 144 VAL B CA 1
ATOM 3494 C C . VAL B 1 144 ? -14.172 -0.709 -1.265 1 91.88 144 VAL B C 1
ATOM 3496 O O . VAL B 1 144 ? -13.477 0.15 -1.805 1 91.88 144 VAL B O 1
ATOM 3499 N N . GLY B 1 145 ? -15.438 -0.604 -1.095 1 88.56 145 GLY B N 1
ATOM 3500 C CA . GLY B 1 145 ? -16.141 0.522 -1.68 1 88.56 145 GLY B CA 1
ATOM 3501 C C . GLY B 1 145 ? -16.734 0.211 -3.039 1 88.56 145 GLY B C 1
ATOM 3502 O O . GLY B 1 145 ? -16.844 -0.955 -3.428 1 88.56 145 GLY B O 1
ATOM 3503 N N . GLU B 1 146 ? -17.125 1.266 -3.744 1 82.31 146 GLU B N 1
ATOM 3504 C CA . GLU B 1 146 ? -17.875 1.062 -4.977 1 82.31 146 GLU B CA 1
ATOM 3505 C C . GLU B 1 146 ? -17 1.282 -6.207 1 82.31 146 GLU B C 1
ATOM 3507 O O . GLU B 1 146 ? -16.344 2.316 -6.328 1 82.31 146 GLU B O 1
ATOM 3512 N N . ILE B 1 147 ? -16.875 0.228 -6.949 1 81.06 147 ILE B N 1
ATOM 3513 C CA . ILE B 1 147 ? -16.344 0.31 -8.305 1 81.06 147 ILE B CA 1
ATOM 3514 C C . ILE B 1 147 ? -17.234 -0.469 -9.266 1 81.06 147 ILE B C 1
ATOM 3516 O O . ILE B 1 147 ? -18.062 -1.278 -8.836 1 81.06 147 ILE B O 1
ATOM 3520 N N . THR B 1 148 ? -17.125 -0.111 -10.562 1 78.62 148 THR B N 1
ATOM 3521 C CA . THR B 1 148 ? -17.953 -0.787 -11.555 1 78.62 148 THR B CA 1
ATOM 3522 C C . THR B 1 148 ? -17.125 -1.214 -12.758 1 78.62 148 THR B C 1
ATOM 3524 O O . THR B 1 148 ? -17.266 -0.667 -13.852 1 78.62 148 THR B O 1
ATOM 3527 N N . PRO B 1 149 ? -16.359 -2.221 -12.453 1 75.31 149 PRO B N 1
ATOM 3528 C CA . PRO B 1 149 ? -15.609 -2.701 -13.617 1 75.31 149 PRO B CA 1
ATOM 3529 C C . PRO B 1 149 ? -16.484 -3.391 -14.648 1 75.31 149 PRO B C 1
ATOM 3531 O O . PRO B 1 149 ? -17.359 -4.195 -14.297 1 75.31 149 PRO B O 1
ATOM 3534 N N . MET B 1 150 ? -16.281 -3.074 -15.789 1 74 150 MET B N 1
ATOM 3535 C CA . MET B 1 150 ? -17.094 -3.629 -16.875 1 74 150 MET B CA 1
ATOM 3536 C C . MET B 1 150 ? -16.766 -5.098 -17.109 1 74 150 MET B C 1
ATOM 3538 O O . MET B 1 150 ? -15.594 -5.484 -17.078 1 74 150 MET B O 1
ATOM 3542 N N . GLY B 1 151 ? -17.797 -5.902 -17.375 1 74.62 151 GLY B N 1
ATOM 3543 C CA . GLY B 1 151 ? -17.594 -7.301 -17.734 1 74.62 151 GLY B CA 1
ATOM 3544 C C . GLY B 1 151 ? -17.375 -8.203 -16.531 1 74.62 151 GLY B C 1
ATOM 3545 O O . GLY B 1 151 ? -17.031 -9.375 -16.688 1 74.62 151 GLY B O 1
ATOM 3546 N N . TYR B 1 152 ? -17.531 -7.625 -15.414 1 85.81 152 TYR B N 1
ATOM 3547 C CA . TYR B 1 152 ? -17.297 -8.398 -14.195 1 85.81 152 TYR B CA 1
ATOM 3548 C C . TYR B 1 152 ? -18.594 -8.625 -13.43 1 85.81 152 TYR B C 1
ATOM 3550 O O . TYR B 1 152 ? -19.484 -7.766 -13.438 1 85.81 152 TYR B O 1
ATOM 3558 N N . HIS B 1 153 ? -18.656 -9.789 -12.812 1 89.88 153 HIS B N 1
ATOM 3559 C CA . HIS B 1 153 ? -19.672 -10.07 -11.812 1 89.88 153 HIS B CA 1
ATOM 3560 C C . HIS B 1 153 ? -19.234 -9.578 -10.43 1 89.88 153 HIS B C 1
ATOM 3562 O O . HIS B 1 153 ? -18.078 -9.75 -10.047 1 89.88 153 HIS B O 1
ATOM 3568 N N . LYS B 1 154 ? -20.188 -9.016 -9.766 1 93.81 154 LYS B N 1
ATOM 3569 C CA . LYS B 1 154 ? -19.922 -8.531 -8.414 1 93.81 154 LYS B CA 1
ATOM 3570 C C . LYS B 1 154 ? -20.484 -9.484 -7.363 1 93.81 154 LYS B C 1
ATOM 3572 O O . LYS B 1 154 ? -21.641 -9.906 -7.457 1 93.81 154 LYS B O 1
ATOM 3577 N N . GLU B 1 155 ? -19.688 -9.812 -6.367 1 95.5 155 GLU B N 1
ATOM 3578 C CA . GLU B 1 155 ? -20.125 -10.562 -5.188 1 95.5 155 GLU B CA 1
ATOM 3579 C C . GLU B 1 155 ? -19.703 -9.852 -3.902 1 95.5 155 GLU B C 1
ATOM 3581 O O . GLU B 1 155 ? -18.516 -9.555 -3.709 1 95.5 155 GLU B O 1
ATOM 3586 N N . GLN B 1 156 ? -20.672 -9.609 -3.082 1 96.38 156 GLN B N 1
ATOM 3587 C CA . GLN B 1 156 ? -20.359 -8.992 -1.797 1 96.38 156 GLN B CA 1
ATOM 3588 C C . GLN B 1 156 ? -19.812 -10.031 -0.812 1 96.38 156 GLN B C 1
ATOM 3590 O O . GLN B 1 156 ? -20.469 -11.039 -0.548 1 96.38 156 GLN B O 1
ATOM 3595 N N . LEU B 1 157 ? -18.641 -9.789 -0.285 1 96.75 157 LEU B N 1
ATOM 3596 C CA . LEU B 1 157 ? -18.016 -10.664 0.695 1 96.75 157 LEU B CA 1
ATOM 3597 C C . LEU B 1 157 ? -18.406 -10.273 2.113 1 96.75 157 LEU B C 1
ATOM 3599 O O . LEU B 1 157 ? -18.406 -11.109 3.02 1 96.75 157 LEU B O 1
ATOM 3603 N N . GLY B 1 158 ? -18.688 -8.984 2.326 1 95.81 158 GLY B N 1
ATOM 3604 C CA . GLY B 1 158 ? -19.094 -8.5 3.637 1 95.81 158 GLY B CA 1
ATOM 3605 C C . GLY B 1 158 ? -19.109 -6.984 3.73 1 95.81 158 GLY B C 1
ATOM 3606 O O . GLY B 1 158 ? -19.141 -6.297 2.709 1 95.81 158 GLY B O 1
ATOM 3607 N N . LEU B 1 159 ? -19.234 -6.559 5.031 1 95 159 LEU B N 1
ATOM 3608 C CA . LEU B 1 159 ? -19.328 -5.129 5.305 1 95 159 LEU B CA 1
ATOM 3609 C C . LEU B 1 159 ? -18.297 -4.711 6.352 1 95 159 LEU B C 1
ATOM 3611 O O . LEU B 1 159 ? -18.078 -5.422 7.336 1 95 159 LEU B O 1
ATOM 3615 N N . TRP B 1 160 ? -17.625 -3.562 6.039 1 93.88 160 TRP B N 1
ATOM 3616 C CA . TRP B 1 160 ? -16.781 -2.914 7.039 1 93.88 160 TRP B CA 1
ATOM 3617 C C . TRP B 1 160 ? -17.578 -1.878 7.828 1 93.88 160 TRP B C 1
ATOM 3619 O O . TRP B 1 160 ? -18.016 -0.867 7.273 1 93.88 160 TRP B O 1
ATOM 3629 N N . HIS B 1 161 ? -17.734 -2.184 9.094 1 92 161 HIS B N 1
ATOM 3630 C CA . HIS B 1 161 ? -18.297 -1.176 9.992 1 92 161 HIS B CA 1
ATOM 3631 C C . HIS B 1 161 ? -17.188 -0.335 10.625 1 92 161 HIS B C 1
ATOM 3633 O O . HIS B 1 161 ? -16.109 -0.845 10.922 1 92 161 HIS B O 1
ATOM 3639 N N . TYR B 1 162 ? -17.531 0.945 10.82 1 93.06 162 TYR B N 1
ATOM 3640 C CA . TYR B 1 162 ? -16.547 1.855 11.398 1 93.06 162 TYR B CA 1
ATOM 3641 C C . TYR B 1 162 ? -17.016 2.379 12.75 1 93.06 162 TYR B C 1
ATOM 3643 O O . TYR B 1 162 ? -18.203 2.68 12.93 1 93.06 162 TYR B O 1
ATOM 3651 N N . ALA B 1 163 ? -16.125 2.482 13.648 1 94 163 ALA B N 1
ATOM 3652 C CA . ALA B 1 163 ? -16.359 3.096 14.953 1 94 163 ALA B CA 1
ATOM 3653 C C . ALA B 1 163 ? -15.211 4.035 15.32 1 94 163 ALA B C 1
ATOM 3655 O O . ALA B 1 163 ? -14.141 3.99 14.711 1 94 163 ALA B O 1
ATOM 3656 N N . ALA B 1 164 ? -15.508 4.863 16.234 1 95.25 164 ALA B N 1
ATOM 3657 C CA . ALA B 1 164 ? -14.484 5.793 16.703 1 95.25 164 ALA B CA 1
ATOM 3658 C C . ALA B 1 164 ? -13.57 5.129 17.734 1 95.25 164 ALA B C 1
ATOM 3660 O O . ALA B 1 164 ? -14.039 4.5 18.672 1 95.25 164 ALA B O 1
ATOM 3661 N N . TYR B 1 165 ? -12.258 5.293 17.5 1 96.88 165 TYR B N 1
ATOM 3662 C CA . TYR B 1 165 ? -11.266 4.703 18.391 1 96.88 165 TYR B CA 1
ATOM 3663 C C . TYR B 1 165 ? -10.273 5.758 18.891 1 96.88 165 TYR B C 1
ATOM 3665 O O . TYR B 1 165 ? -10.062 6.773 18.219 1 96.88 165 TYR B O 1
ATOM 3673 N N . ALA B 1 166 ? -9.727 5.512 19.984 1 97.5 166 ALA B N 1
ATOM 3674 C CA . ALA B 1 166 ? -8.641 6.281 20.594 1 97.5 166 ALA B CA 1
ATOM 3675 C C . ALA B 1 166 ? -7.707 5.375 21.391 1 97.5 166 ALA B C 1
ATOM 3677 O O . ALA B 1 166 ? -8.016 4.203 21.625 1 97.5 166 ALA B O 1
ATOM 3678 N N . SER B 1 167 ? -6.559 5.898 21.75 1 97.5 167 SER B N 1
ATOM 3679 C CA . SER B 1 167 ? -5.715 5.184 22.688 1 97.5 167 SER B CA 1
ATOM 3680 C C . SER B 1 167 ? -6.199 5.379 24.125 1 97.5 167 SER B C 1
ATOM 3682 O O . SER B 1 167 ? -6.773 6.422 24.453 1 97.5 167 SER B O 1
ATOM 3684 N N . PRO B 1 168 ? -5.965 4.395 24.969 1 96.62 168 PRO B N 1
ATOM 3685 C CA . PRO B 1 168 ? -6.285 4.594 26.391 1 96.62 168 PRO B CA 1
ATOM 3686 C C . PRO B 1 168 ? -5.594 5.82 26.984 1 96.62 168 PRO B C 1
ATOM 3688 O O . PRO B 1 168 ? -6.191 6.547 27.781 1 96.62 168 PRO B O 1
ATOM 3691 N N . GLU B 1 169 ? -4.457 6.027 26.594 1 94.88 169 GLU B N 1
ATOM 3692 C CA . GLU B 1 169 ? -3.707 7.184 27.094 1 94.88 169 GLU B CA 1
ATOM 3693 C C . GLU B 1 169 ? -4.383 8.492 26.688 1 94.88 169 GLU B C 1
ATOM 3695 O O . GLU B 1 169 ? -4.504 9.406 27.5 1 94.88 169 GLU B O 1
ATOM 3700 N N . TYR B 1 170 ? -4.77 8.578 25.5 1 95.81 170 TYR B N 1
ATOM 3701 C CA . TYR B 1 170 ? -5.465 9.773 25.031 1 95.81 170 TYR B CA 1
ATOM 3702 C C . TYR B 1 170 ? -6.715 10.031 25.859 1 95.81 170 TYR B C 1
ATOM 3704 O O . TYR B 1 170 ? -6.957 11.164 26.297 1 95.81 170 TYR B O 1
ATOM 3712 N N . LEU B 1 171 ? -7.469 9.023 26.062 1 94.62 171 LEU B N 1
ATOM 3713 C CA . LEU B 1 171 ? -8.734 9.156 26.766 1 94.62 171 LEU B CA 1
ATOM 3714 C C . LEU B 1 171 ? -8.508 9.523 28.234 1 94.62 171 LEU B C 1
ATOM 3716 O O . LEU B 1 171 ? -9.328 10.203 28.844 1 94.62 171 LEU B O 1
ATOM 3720 N N . SER B 1 172 ? -7.426 9.039 28.781 1 94.5 172 SER B N 1
ATOM 3721 C CA . SER B 1 172 ? -7.109 9.352 30.172 1 94.5 172 SER B CA 1
ATOM 3722 C C . SER B 1 172 ? -6.793 10.828 30.344 1 94.5 172 SER B C 1
ATOM 3724 O O . SER B 1 172 ? -6.922 11.367 31.453 1 94.5 172 SER B O 1
ATOM 3726 N N . GLN B 1 173 ? -6.438 11.469 29.328 1 93.06 173 GLN B N 1
ATOM 3727 C CA . GLN B 1 173 ? -6.023 12.867 29.375 1 93.06 173 GLN B CA 1
ATOM 3728 C C . GLN B 1 173 ? -7.148 13.789 28.922 1 93.06 173 GLN B C 1
ATOM 3730 O O . GLN B 1 173 ? -7.004 15.016 28.969 1 93.06 173 GLN B O 1
ATOM 3735 N N . HIS B 1 174 ? -8.227 13.18 28.516 1 92.25 174 HIS B N 1
ATOM 3736 C CA . HIS B 1 174 ? -9.336 13.961 27.984 1 92.25 174 HIS B CA 1
ATOM 3737 C C . HIS B 1 174 ? -10.656 13.523 28.594 1 92.25 174 HIS B C 1
ATOM 3739 O O . HIS B 1 174 ? -10.719 12.5 29.281 1 92.25 174 HIS B O 1
ATOM 3745 N N . THR B 1 175 ? -11.648 14.32 28.344 1 85.62 175 THR B N 1
ATOM 3746 C CA . THR B 1 175 ? -12.977 14 28.844 1 85.62 175 THR B CA 1
ATOM 3747 C C . THR B 1 175 ? -13.562 12.797 28.109 1 85.62 175 THR B C 1
ATOM 3749 O O . THR B 1 175 ? -13.406 12.68 26.891 1 85.62 175 THR B O 1
ATOM 3752 N N . VAL B 1 176 ? -14.25 11.961 28.859 1 85.19 176 VAL B N 1
ATOM 3753 C CA . VAL B 1 176 ? -14.898 10.789 28.281 1 85.19 176 VAL B CA 1
ATOM 3754 C C . VAL B 1 176 ? -16.016 11.227 27.328 1 85.19 176 VAL B C 1
ATOM 3756 O O . VAL B 1 176 ? -16.797 12.133 27.656 1 85.19 176 VAL B O 1
ATOM 3759 N N . LEU B 1 177 ? -16.047 10.617 26.234 1 92.31 177 LEU B N 1
ATOM 3760 C CA . LEU B 1 177 ? -17.031 10.938 25.203 1 92.31 177 LEU B CA 1
ATOM 3761 C C . LEU B 1 177 ? -18.312 10.133 25.422 1 92.31 177 LEU B C 1
ATOM 3763 O O . LEU B 1 177 ? -18.25 8.93 25.656 1 92.31 177 LEU B O 1
ATOM 3767 N N . SER B 1 178 ? -19.453 10.781 25.344 1 89.5 178 SER B N 1
ATOM 3768 C CA . SER B 1 178 ? -20.734 10.094 25.469 1 89.5 178 SER B CA 1
ATOM 3769 C C . SER B 1 178 ? -21.547 10.203 24.188 1 89.5 178 SER B C 1
ATOM 3771 O O . SER B 1 178 ? -22.469 9.414 23.953 1 89.5 178 SER B O 1
ATOM 3773 N N . HIS B 1 179 ? -21.188 11.18 23.438 1 94.44 179 HIS B N 1
ATOM 3774 C CA . HIS B 1 179 ? -21.906 11.453 22.203 1 94.44 179 HIS B CA 1
ATOM 3775 C C . HIS B 1 179 ? -20.969 11.953 21.109 1 94.44 179 HIS B C 1
ATOM 3777 O O . HIS B 1 179 ? -20.016 12.688 21.391 1 94.44 179 HIS B O 1
ATOM 3783 N N . PRO B 1 180 ? -21.297 11.641 19.812 1 94.44 180 PRO B N 1
ATOM 3784 C CA . PRO B 1 180 ? -20.422 12.023 18.703 1 94.44 180 PRO B CA 1
ATOM 3785 C C . PRO B 1 180 ? -20.234 13.539 18.594 1 94.44 180 PRO B C 1
ATOM 3787 O O . PRO B 1 180 ? -19.234 14 18.047 1 94.44 180 PRO B O 1
ATOM 3790 N N . LYS B 1 181 ? -21.156 14.297 19.062 1 92.31 181 LYS B N 1
ATOM 3791 C CA . LYS B 1 181 ? -21.047 15.75 19 1 92.31 181 LYS B CA 1
ATOM 3792 C C . LYS B 1 181 ? -19.781 16.234 19.719 1 92.31 181 LYS B C 1
ATOM 3794 O O . LYS B 1 181 ? -19.234 17.281 19.375 1 92.31 181 LYS B O 1
ATOM 3799 N N . GLU B 1 182 ? -19.328 15.469 20.719 1 93.94 182 GLU B N 1
ATOM 3800 C CA . GLU B 1 182 ? -18.172 15.836 21.531 1 93.94 182 GLU B CA 1
ATOM 3801 C C . GLU B 1 182 ? -16.875 15.625 20.766 1 93.94 182 GLU B C 1
ATOM 3803 O O . GLU B 1 182 ? -15.812 16.125 21.172 1 93.94 182 GLU B O 1
ATOM 3808 N N . LEU B 1 183 ? -16.922 14.93 19.594 1 92.62 183 LEU B N 1
ATOM 3809 C CA . LEU B 1 183 ? -15.727 14.68 18.781 1 92.62 183 LEU B CA 1
ATOM 3810 C C . LEU B 1 183 ? -15.148 15.984 18.25 1 92.62 183 LEU B C 1
ATOM 3812 O O . LEU B 1 183 ? -13.953 16.062 17.938 1 92.62 183 LEU B O 1
ATOM 3816 N N . THR B 1 184 ? -15.938 17.016 18.172 1 87.62 184 THR B N 1
ATOM 3817 C CA . THR B 1 184 ? -15.5 18.297 17.641 1 87.62 184 THR B CA 1
ATOM 3818 C C . THR B 1 184 ? -14.453 18.938 18.547 1 87.62 184 THR B C 1
ATOM 3820 O O . THR B 1 184 ? -13.703 19.812 18.125 1 87.62 184 THR B O 1
ATOM 3823 N N . ASN B 1 185 ? -14.391 18.484 19.781 1 89.06 185 ASN B N 1
ATOM 3824 C CA . ASN B 1 185 ? -13.469 19.031 20.766 1 89.06 185 ASN B CA 1
ATOM 3825 C C . ASN B 1 185 ? -12.164 18.25 20.828 1 89.06 185 ASN B C 1
ATOM 3827 O O . ASN B 1 185 ? -11.32 18.5 21.688 1 89.06 185 ASN B O 1
ATOM 3831 N N . HIS B 1 186 ? -12.016 17.312 19.938 1 92.25 186 HIS B N 1
ATOM 3832 C CA . HIS B 1 186 ? -10.867 16.422 19.984 1 92.25 186 HIS B CA 1
ATOM 3833 C C . HIS B 1 186 ? -10.055 16.5 18.688 1 92.25 186 HIS B C 1
ATOM 3835 O O . HIS B 1 186 ? -10.578 16.891 17.641 1 92.25 186 HIS B O 1
ATOM 3841 N N . ALA B 1 187 ? -8.742 16.188 18.844 1 91.69 187 ALA B N 1
ATOM 3842 C CA . ALA B 1 187 ? -7.934 16.016 17.641 1 91.69 187 ALA B CA 1
ATOM 3843 C C . ALA B 1 187 ? -8.469 14.867 16.797 1 91.69 187 ALA B C 1
ATOM 3845 O O . ALA B 1 187 ? -8.781 13.797 17.312 1 91.69 187 ALA B O 1
ATOM 3846 N N . TRP B 1 188 ? -8.539 15.141 15.531 1 92.44 188 TRP B N 1
ATOM 3847 C CA . TRP B 1 188 ? -9.156 14.172 14.633 1 92.44 188 TRP B CA 1
ATOM 3848 C C . TRP B 1 188 ? -8.133 13.617 13.641 1 92.44 188 TRP B C 1
ATOM 3850 O O . TRP B 1 188 ? -7.34 14.375 13.07 1 92.44 188 TRP B O 1
ATOM 3860 N N . ILE B 1 189 ? -8.109 12.344 13.547 1 93.06 189 ILE B N 1
ATOM 3861 C CA . ILE B 1 189 ? -7.301 11.633 12.562 1 93.06 189 ILE B CA 1
ATOM 3862 C C . ILE B 1 189 ? -8.203 11.055 11.477 1 93.06 189 ILE B C 1
ATOM 3864 O O . ILE B 1 189 ? -9.031 10.188 11.75 1 93.06 189 ILE B O 1
ATOM 3868 N N . ASP B 1 190 ? -7.922 11.461 10.234 1 85.81 190 ASP B N 1
ATOM 3869 C CA . ASP B 1 190 ? -8.883 11.18 9.172 1 85.81 190 ASP B CA 1
ATOM 3870 C C . ASP B 1 190 ? -8.305 10.203 8.156 1 85.81 190 ASP B C 1
ATOM 3872 O O . ASP B 1 190 ? -7.09 10.109 7.996 1 85.81 190 ASP B O 1
ATOM 3876 N N . PHE B 1 191 ? -9.266 9.469 7.594 1 73.81 191 PHE B N 1
ATOM 3877 C CA . PHE B 1 191 ? -8.984 8.711 6.383 1 73.81 191 PHE B CA 1
ATOM 3878 C C . PHE B 1 191 ? -9.461 9.461 5.148 1 73.81 191 PHE B C 1
ATOM 3880 O O . PHE B 1 191 ? -10.609 9.898 5.078 1 73.81 191 PHE B O 1
ATOM 3887 N N . ILE B 1 192 ? -8.516 9.797 4.289 1 61.75 192 ILE B N 1
ATOM 3888 C CA . ILE B 1 192 ? -8.742 10.695 3.17 1 61.75 192 ILE B CA 1
ATOM 3889 C C . ILE B 1 192 ? -10.008 10.281 2.422 1 61.75 192 ILE B C 1
ATOM 3891 O O . ILE B 1 192 ? -10.82 11.125 2.045 1 61.75 192 ILE B O 1
ATOM 3895 N N . ALA B 1 193 ? -10.094 9.062 2.066 1 50.78 193 ALA B N 1
ATOM 3896 C CA . ALA B 1 193 ? -11.281 8.641 1.324 1 50.78 193 ALA B CA 1
ATOM 3897 C C . ALA B 1 193 ? -12.555 9.031 2.062 1 50.78 193 ALA B C 1
ATOM 3899 O O . ALA B 1 193 ? -13.617 9.195 1.445 1 50.78 193 ALA B O 1
ATOM 3900 N N . ALA B 1 194 ? -12.531 9.227 3.355 1 46.56 194 ALA B N 1
ATOM 3901 C CA . ALA B 1 194 ? -13.695 9.531 4.191 1 46.56 194 ALA B CA 1
ATOM 3902 C C . ALA B 1 194 ? -13.945 11.031 4.266 1 46.56 194 ALA B C 1
ATOM 3904 O O . ALA B 1 194 ? -15.016 11.477 4.688 1 46.56 194 ALA B O 1
ATOM 3905 N N . ARG B 1 195 ? -12.922 11.93 3.988 1 51.78 195 ARG B N 1
ATOM 3906 C CA . ARG B 1 195 ? -12.891 13.312 4.461 1 51.78 195 ARG B CA 1
ATOM 3907 C C . ARG B 1 195 ? -13.992 14.141 3.801 1 51.78 195 ARG B C 1
ATOM 3909 O O . ARG B 1 195 ? -14.539 15.055 4.418 1 51.78 195 ARG B O 1
ATOM 3916 N N . GLN B 1 196 ? -14.023 14.172 2.438 1 50.53 196 GLN B N 1
ATOM 3917 C CA . GLN B 1 196 ? -14.547 15.461 2.002 1 50.53 196 GLN B CA 1
ATOM 3918 C C . GLN B 1 196 ? -15.984 15.664 2.484 1 50.53 196 GLN B C 1
ATOM 3920 O O . GLN B 1 196 ? -16.484 16.781 2.496 1 50.53 196 GLN B O 1
ATOM 3925 N N . ASP B 1 197 ? -16.547 14.625 3.041 1 57.66 197 ASP B N 1
ATOM 3926 C CA . ASP B 1 197 ? -17.969 14.883 3.275 1 57.66 197 ASP B CA 1
ATOM 3927 C C . ASP B 1 197 ? -18.375 14.469 4.688 1 57.66 197 ASP B C 1
ATOM 3929 O O . ASP B 1 197 ? -17.656 13.734 5.355 1 57.66 197 ASP B O 1
ATOM 3933 N N . ALA B 1 198 ? -19.312 15.125 5.27 1 65.44 198 ALA B N 1
ATOM 3934 C CA . ALA B 1 198 ? -20.016 14.734 6.484 1 65.44 198 ALA B CA 1
ATOM 3935 C C . ALA B 1 198 ? -20.25 13.227 6.52 1 65.44 198 ALA B C 1
ATOM 3937 O O . ALA B 1 198 ? -20.375 12.586 5.473 1 65.44 198 ALA B O 1
ATOM 3938 N N . PHE B 1 199 ? -19.891 12.594 7.82 1 78.44 199 PHE B N 1
ATOM 3939 C CA . PHE B 1 199 ? -20.203 11.188 8.016 1 78.44 199 PHE B CA 1
ATOM 3940 C C . PHE B 1 199 ? -21.406 11.023 8.945 1 78.44 199 PHE B C 1
ATOM 3942 O O . PHE B 1 199 ? -21.578 11.797 9.891 1 78.44 199 PHE B O 1
ATOM 3949 N N . SER B 1 200 ? -22.141 10.109 8.57 1 87.94 200 SER B N 1
ATOM 3950 C CA . SER B 1 200 ? -23.266 9.766 9.438 1 87.94 200 SER B CA 1
ATOM 3951 C C . SER B 1 200 ? -22.891 8.656 10.414 1 87.94 200 SER B C 1
ATOM 3953 O O . SER B 1 200 ? -22.25 7.672 10.023 1 87.94 200 SER B O 1
ATOM 3955 N N . LEU B 1 201 ? -23.156 8.891 11.633 1 92.56 201 LEU B N 1
ATOM 3956 C CA . LEU B 1 201 ? -23.047 7.871 12.664 1 92.56 201 LEU B CA 1
ATOM 3957 C C . LEU B 1 201 ? -24.422 7.43 13.156 1 92.56 201 LEU B C 1
ATOM 3959 O O . LEU B 1 201 ? -25.328 8.258 13.305 1 92.56 201 LEU B O 1
ATOM 3963 N N . HIS B 1 202 ? -24.516 6.148 13.367 1 94.75 202 HIS B N 1
ATOM 3964 C CA . HIS B 1 202 ? -25.797 5.566 13.758 1 94.75 202 HIS B CA 1
ATOM 3965 C C . HIS B 1 202 ? -25.672 4.828 15.086 1 94.75 202 HIS B C 1
ATOM 3967 O O . HIS B 1 202 ? -24.672 4.16 15.344 1 94.75 202 HIS B O 1
ATOM 3973 N N . HIS B 1 203 ? -26.719 5.004 15.875 1 95.56 203 HIS B N 1
ATOM 3974 C CA . HIS B 1 203 ? -26.875 4.309 17.141 1 95.56 203 HIS B CA 1
ATOM 3975 C C . HIS B 1 203 ? -28.25 3.674 17.266 1 95.56 203 HIS B C 1
ATOM 3977 O O . HIS B 1 203 ? -29.266 4.293 16.922 1 95.56 203 HIS B O 1
ATOM 3983 N N . PRO B 1 204 ? -28.234 2.496 17.812 1 93 204 PRO B N 1
ATOM 3984 C CA . PRO B 1 204 ? -29.531 1.819 17.922 1 93 204 PRO B CA 1
ATOM 3985 C C . PRO B 1 204 ? -30.516 2.562 18.812 1 93 204 PRO B C 1
ATOM 3987 O O . PRO B 1 204 ? -31.734 2.518 18.578 1 93 204 PRO B O 1
ATOM 3990 N N . VAL B 1 205 ? -30.094 3.234 19.797 1 93 205 VAL B N 1
ATOM 3991 C CA . VAL B 1 205 ? -30.953 3.875 20.781 1 93 205 VAL B CA 1
ATOM 3992 C C . VAL B 1 205 ? -31.078 5.367 20.484 1 93 205 VAL B C 1
ATOM 3994 O O . VAL B 1 205 ? -32.188 5.922 20.469 1 93 205 VAL B O 1
ATOM 3997 N N . TYR B 1 206 ? -30 6.012 20.109 1 93.88 206 TYR B N 1
ATOM 3998 C CA . TYR B 1 206 ? -29.938 7.465 20.016 1 93.88 206 TYR B CA 1
ATOM 3999 C C . TYR B 1 206 ? -30.188 7.934 18.594 1 93.88 206 TYR B C 1
ATOM 4001 O O . TYR B 1 206 ? -30.25 9.141 18.328 1 93.88 206 TYR B O 1
ATOM 4009 N N . GLY B 1 207 ? -30.266 6.969 17.656 1 94.06 207 GLY B N 1
ATOM 4010 C CA . GLY B 1 207 ? -30.562 7.324 16.266 1 94.06 207 GLY B CA 1
ATOM 4011 C C . GLY B 1 207 ? -29.328 7.746 15.484 1 94.06 207 GLY B C 1
ATOM 4012 O O . GLY B 1 207 ? -28.266 7.148 15.625 1 94.06 207 GLY B O 1
ATOM 4013 N N . ASN B 1 208 ? -29.578 8.789 14.586 1 94.31 208 ASN B N 1
ATOM 4014 C CA . ASN B 1 208 ? -28.516 9.203 13.68 1 94.31 208 ASN B CA 1
ATOM 4015 C C . ASN B 1 208 ? -27.922 10.547 14.078 1 94.31 208 ASN B C 1
ATOM 4017 O O . ASN B 1 208 ? -28.625 11.398 14.641 1 94.31 208 ASN B O 1
ATOM 4021 N N . PHE B 1 209 ? -26.641 10.633 13.812 1 93.19 209 PHE B N 1
ATOM 4022 C CA . PHE B 1 209 ? -25.938 11.898 14 1 93.19 209 PHE B CA 1
ATOM 4023 C C . PHE B 1 209 ? -25.016 12.188 12.82 1 93.19 209 PHE B C 1
ATOM 4025 O O . PHE B 1 209 ? -24.25 11.32 12.406 1 93.19 209 PHE B O 1
ATOM 4032 N N . GLU B 1 210 ? -25.094 13.375 12.328 1 90.31 210 GLU B N 1
ATOM 4033 C CA . GLU B 1 210 ? -24.203 13.797 11.258 1 90.31 210 GLU B CA 1
ATOM 4034 C C . GLU B 1 210 ? -22.953 14.477 11.812 1 90.31 210 GLU B C 1
ATOM 4036 O O . GLU B 1 210 ? -23.031 15.594 12.328 1 90.31 210 GLU B O 1
ATOM 4041 N N . LEU B 1 211 ? -21.953 13.789 11.719 1 86.44 211 LEU B N 1
ATOM 4042 C CA . LEU B 1 211 ? -20.672 14.367 12.133 1 86.44 211 LEU B CA 1
ATOM 4043 C C . LEU B 1 211 ? -20.156 15.344 11.086 1 86.44 211 LEU B C 1
ATOM 4045 O O . LEU B 1 211 ? -19.891 14.953 9.945 1 86.44 211 LEU B O 1
ATOM 4049 N N . PRO B 1 212 ? -20.047 16.531 11.469 1 83.38 212 PRO B N 1
ATOM 4050 C CA . PRO B 1 212 ? -19.5 17.5 10.5 1 83.38 212 PRO B CA 1
ATOM 4051 C C . PRO B 1 212 ? -18.031 17.234 10.164 1 83.38 212 PRO B C 1
ATOM 4053 O O . PRO B 1 212 ? -17.359 16.484 10.875 1 83.38 212 PRO B O 1
ATOM 4056 N N . ALA B 1 213 ? -17.641 17.828 9.109 1 79.25 213 ALA B N 1
ATOM 4057 C CA . ALA B 1 213 ? -16.234 17.703 8.766 1 79.25 213 ALA B CA 1
ATOM 4058 C C . ALA B 1 213 ? -15.352 18.297 9.867 1 79.25 213 ALA B C 1
ATOM 4060 O O . ALA B 1 213 ? -15.531 19.438 10.266 1 79.25 213 ALA B O 1
ATOM 4061 N N . LEU B 1 214 ? -14.539 17.469 10.375 1 82.81 214 LEU B N 1
ATOM 4062 C CA . LEU B 1 214 ? -13.641 17.891 11.438 1 82.81 214 LEU B CA 1
ATOM 4063 C C . LEU B 1 214 ? -12.281 18.297 10.883 1 82.81 214 LEU B C 1
ATOM 4065 O O . LEU B 1 214 ? -11.867 17.797 9.828 1 82.81 214 LEU B O 1
ATOM 4069 N N . GLU B 1 215 ? -11.742 19.219 11.57 1 79.94 215 GLU B N 1
ATOM 4070 C CA . GLU B 1 215 ? -10.359 19.531 11.242 1 79.94 215 GLU B CA 1
ATOM 4071 C C . GLU B 1 215 ? -9.422 18.391 11.648 1 79.94 215 GLU B C 1
ATOM 4073 O O . GLU B 1 215 ? -9.391 18 12.812 1 79.94 215 GLU B O 1
ATOM 4078 N N . SER B 1 216 ? -8.688 17.922 10.664 1 89.25 216 SER B N 1
ATOM 4079 C CA . SER B 1 216 ? -7.875 16.734 10.883 1 89.25 216 SER B CA 1
ATOM 4080 C C . SER B 1 216 ? -6.414 17.094 11.125 1 89.25 216 SER B C 1
ATOM 4082 O O . SER B 1 216 ? -5.848 17.922 10.414 1 89.25 216 SER B O 1
ATOM 4084 N N . ARG B 1 217 ? -5.91 16.484 12.094 1 92.19 217 ARG B N 1
ATOM 4085 C CA . ARG B 1 217 ? -4.477 16.562 12.336 1 92.19 217 ARG B CA 1
ATOM 4086 C C . ARG B 1 217 ? -3.695 15.727 11.336 1 92.19 217 ARG B C 1
ATOM 4088 O O . ARG B 1 217 ? -2.561 16.062 10.984 1 92.19 217 ARG B O 1
ATOM 4095 N N . LEU B 1 218 ? -4.2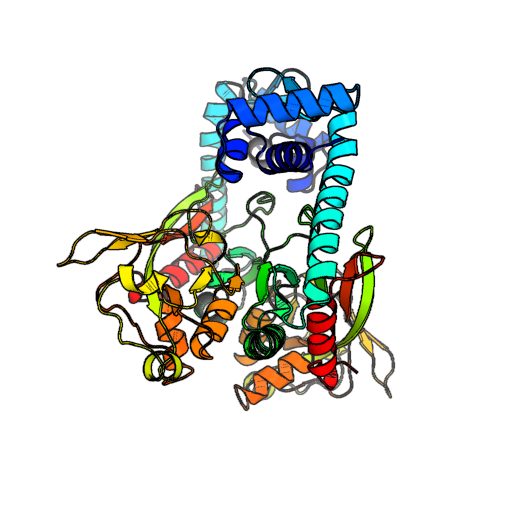7 14.648 10.984 1 94.81 218 LEU B N 1
ATOM 4096 C CA . LEU B 1 218 ? -3.705 13.734 10 1 94.81 218 LEU B CA 1
ATOM 4097 C C . LEU B 1 218 ? -4.781 13.227 9.047 1 94.81 218 LEU B C 1
ATOM 4099 O O . LEU B 1 218 ? -5.844 12.773 9.484 1 94.81 218 LEU B O 1
ATOM 4103 N N . GLN B 1 219 ? -4.508 13.375 7.812 1 91.81 219 GLN B N 1
ATOM 4104 C CA . GLN B 1 219 ? -5.297 12.742 6.762 1 91.81 219 GLN B CA 1
ATOM 4105 C C . GLN B 1 219 ? -4.469 11.703 6.004 1 91.81 219 GLN B C 1
ATOM 4107 O O . GLN B 1 219 ? -3.408 12.023 5.465 1 91.81 219 GLN B O 1
ATOM 4112 N N . SER B 1 220 ? -4.953 10.477 6.027 1 91.69 220 SER B N 1
ATOM 4113 C CA . SER B 1 220 ? -4.203 9.391 5.395 1 91.69 220 SER B CA 1
ATOM 4114 C C . SER B 1 220 ? -5.109 8.523 4.527 1 91.69 220 SER B C 1
ATOM 4116 O O . SER B 1 220 ? -6.285 8.336 4.844 1 91.69 220 SER B O 1
ATOM 4118 N N . ASP B 1 221 ? -4.52 7.961 3.473 1 88.12 221 ASP B N 1
ATOM 4119 C CA . ASP B 1 221 ? -5.246 6.98 2.672 1 88.12 221 ASP B CA 1
ATOM 4120 C C . ASP B 1 221 ? -4.848 5.559 3.053 1 88.12 221 ASP B C 1
ATOM 4122 O O . ASP B 1 221 ? -5.195 4.602 2.354 1 88.12 221 ASP B O 1
ATOM 4126 N N . ASN B 1 222 ? -4.141 5.457 4.055 1 91.44 222 ASN B N 1
ATOM 4127 C CA . ASN B 1 222 ? -3.643 4.191 4.582 1 91.44 222 ASN B CA 1
ATOM 4128 C C . ASN B 1 222 ? -4.152 3.938 6 1 91.44 222 ASN B C 1
ATOM 4130 O O . ASN B 1 222 ? -3.773 4.641 6.938 1 91.44 222 ASN B O 1
ATOM 4134 N N . LEU B 1 223 ? -4.898 2.881 6.148 1 91.94 223 LEU B N 1
ATOM 4135 C CA . LEU B 1 223 ? -5.562 2.607 7.422 1 91.94 223 LEU B CA 1
ATOM 4136 C C . LEU B 1 223 ? -4.551 2.223 8.492 1 91.94 223 LEU B C 1
ATOM 4138 O O . LEU B 1 223 ? -4.746 2.516 9.672 1 91.94 223 LEU B O 1
ATOM 4142 N N . THR B 1 224 ? -3.516 1.605 8.07 1 90.62 224 THR B N 1
ATOM 4143 C CA . THR B 1 224 ? -2.51 1.201 9.047 1 90.62 224 THR B CA 1
ATOM 4144 C C . THR B 1 224 ? -1.824 2.422 9.656 1 90.62 224 THR B C 1
ATOM 4146 O O . THR B 1 224 ? -1.586 2.469 10.867 1 90.62 224 THR B O 1
ATOM 4149 N N . MET B 1 225 ? -1.533 3.336 8.828 1 92.56 225 MET B N 1
ATOM 4150 C CA . MET B 1 225 ? -0.929 4.57 9.328 1 92.56 225 MET B CA 1
ATOM 4151 C C . MET B 1 225 ? -1.896 5.32 10.234 1 92.56 225 MET B C 1
ATOM 4153 O O . MET B 1 225 ? -1.487 5.891 11.25 1 92.56 225 MET B O 1
ATOM 4157 N N . GLN B 1 226 ? -3.092 5.312 9.844 1 94.06 226 GLN B N 1
ATOM 4158 C CA . GLN B 1 226 ? -4.121 5.93 10.68 1 94.06 226 GLN B CA 1
ATOM 4159 C C . GLN B 1 226 ? -4.207 5.25 12.039 1 94.06 226 GLN B C 1
ATOM 4161 O O . GLN B 1 226 ? -4.195 5.922 13.078 1 94.06 226 GLN B O 1
ATOM 4166 N N . ALA B 1 227 ? -4.277 3.969 12.047 1 95.81 227 ALA B N 1
ATOM 4167 C CA . ALA B 1 227 ? -4.379 3.199 13.281 1 95.81 227 ALA B CA 1
ATOM 4168 C C . ALA B 1 227 ? -3.168 3.439 14.18 1 95.81 227 ALA B C 1
ATOM 4170 O O . ALA B 1 227 ? -3.309 3.582 15.398 1 95.81 227 ALA B O 1
ATOM 4171 N N . ASP B 1 228 ? -2.033 3.5 13.594 1 95.31 228 ASP B N 1
ATOM 4172 C CA . ASP B 1 228 ? -0.812 3.746 14.359 1 95.31 228 ASP B CA 1
ATOM 4173 C C . ASP B 1 228 ? -0.869 5.098 15.07 1 95.31 228 ASP B C 1
ATOM 4175 O O . ASP B 1 228 ? -0.54 5.195 16.25 1 95.31 228 ASP B O 1
ATOM 4179 N N . ALA B 1 229 ? -1.284 6.082 14.32 1 96.25 229 ALA B N 1
ATOM 4180 C CA . ALA B 1 229 ? -1.36 7.426 14.891 1 96.25 229 ALA B CA 1
ATOM 4181 C C . ALA B 1 229 ? -2.348 7.469 16.062 1 96.25 229 ALA B C 1
ATOM 4183 O O . ALA B 1 229 ? -2.064 8.062 17.094 1 96.25 229 ALA B O 1
ATOM 4184 N N . ILE B 1 230 ? -3.473 6.816 15.898 1 96.94 230 ILE B N 1
ATOM 4185 C CA . ILE B 1 230 ? -4.496 6.781 16.938 1 96.94 230 ILE B CA 1
ATOM 4186 C C . ILE B 1 230 ? -3.965 6.027 18.156 1 96.94 230 ILE B C 1
ATOM 4188 O O . ILE B 1 230 ? -4.086 6.496 19.297 1 96.94 230 ILE B O 1
ATOM 4192 N N . ALA B 1 231 ? -3.371 4.918 17.922 1 97.06 231 ALA B N 1
ATOM 4193 C CA . ALA B 1 231 ? -2.848 4.074 18.984 1 97.06 231 ALA B CA 1
ATOM 4194 C C . ALA B 1 231 ? -1.767 4.801 19.781 1 97.06 231 ALA B C 1
ATOM 4196 O O . ALA B 1 231 ? -1.601 4.562 20.984 1 97.06 231 ALA B O 1
ATOM 4197 N N . LYS B 1 232 ? -1.091 5.684 19.141 1 96.19 232 LYS B N 1
ATOM 4198 C CA . LYS B 1 232 ? -0.002 6.418 19.797 1 96.19 232 LYS B CA 1
ATOM 4199 C C . LYS B 1 232 ? -0.515 7.688 20.469 1 96.19 232 LYS B C 1
ATOM 4201 O O . LYS B 1 232 ? 0.274 8.516 20.922 1 96.19 232 LYS B O 1
ATOM 4206 N N . GLY B 1 233 ? -1.743 7.898 20.375 1 95.81 233 GLY B N 1
ATOM 4207 C CA . GLY B 1 233 ? -2.361 8.969 21.141 1 95.81 233 GLY B CA 1
ATOM 4208 C C . GLY B 1 233 ? -2.391 10.289 20.406 1 95.81 233 GLY B C 1
ATOM 4209 O O . GLY B 1 233 ? -2.387 11.359 21.031 1 95.81 233 GLY B O 1
ATOM 4210 N N . ARG B 1 234 ? -2.441 10.25 19.094 1 95.75 234 ARG B N 1
ATOM 4211 C CA . ARG B 1 234 ? -2.4 11.5 18.344 1 95.75 234 ARG B CA 1
ATOM 4212 C C . ARG B 1 234 ? -3.805 12.031 18.094 1 95.75 234 ARG B C 1
ATOM 4214 O O . ARG B 1 234 ? -3.973 13.102 17.5 1 95.75 234 ARG B O 1
ATOM 4221 N N . GLY B 1 235 ? -4.777 11.344 18.516 1 95.56 235 GLY B N 1
ATOM 4222 C CA . GLY B 1 235 ? -6.152 11.781 18.344 1 95.56 235 GLY B CA 1
ATOM 4223 C C . GLY B 1 235 ? -7.137 10.633 18.266 1 95.56 235 GLY B C 1
ATOM 4224 O O . GLY B 1 235 ? -6.82 9.5 18.641 1 95.56 235 GLY B O 1
ATOM 4225 N N . ILE B 1 236 ? -8.359 10.969 17.844 1 95.69 236 ILE B N 1
ATOM 4226 C CA . ILE B 1 236 ? -9.461 10.031 17.625 1 95.69 236 ILE B CA 1
ATOM 4227 C C . ILE B 1 236 ? -9.758 9.898 16.141 1 95.69 236 ILE B C 1
ATOM 4229 O O . ILE B 1 236 ? -9.625 10.867 15.391 1 95.69 236 ILE B O 1
ATOM 4233 N N . GLY B 1 237 ? -10.109 8.75 15.719 1 94.94 237 GLY B N 1
ATOM 4234 C CA . GLY B 1 237 ? -10.508 8.547 14.336 1 94.94 237 GLY B CA 1
ATOM 4235 C C . GLY B 1 237 ? -11.375 7.324 14.133 1 94.94 237 GLY B C 1
ATOM 4236 O O . GLY B 1 237 ? -11.523 6.5 15.039 1 94.94 237 GLY B O 1
ATOM 4237 N N . LEU B 1 238 ? -11.984 7.27 12.984 1 93.44 238 LEU B N 1
ATOM 4238 C CA . LEU B 1 238 ? -12.797 6.109 12.633 1 93.44 238 LEU B CA 1
ATOM 4239 C C . LEU B 1 238 ? -11.938 5.008 12.023 1 93.44 238 LEU B C 1
ATOM 4241 O O . LEU B 1 238 ? -11.125 5.266 11.133 1 93.44 238 LEU B O 1
ATOM 4245 N N . LEU B 1 239 ? -12.117 3.814 12.516 1 95.06 239 LEU B N 1
ATOM 4246 C CA . LEU B 1 239 ? -11.469 2.631 11.969 1 95.06 239 LEU B CA 1
ATOM 4247 C C . LEU B 1 239 ? -12.477 1.521 11.711 1 95.06 239 LEU B C 1
ATOM 4249 O O . LEU B 1 239 ? -13.461 1.39 12.445 1 95.06 239 LEU B O 1
ATOM 4253 N N . PRO B 1 240 ? -12.234 0.772 10.633 1 94.38 240 PRO B N 1
ATOM 4254 C CA . PRO B 1 240 ? -13.008 -0.468 10.57 1 94.38 240 PRO B CA 1
ATOM 4255 C C . PRO B 1 240 ? -12.852 -1.321 11.828 1 94.38 240 PRO B C 1
ATOM 4257 O O . PRO B 1 240 ? -11.734 -1.523 12.305 1 94.38 240 PRO B O 1
ATOM 4260 N N . THR B 1 241 ? -13.961 -1.855 12.328 1 93.56 241 THR B N 1
ATOM 4261 C CA . THR B 1 241 ? -13.953 -2.58 13.594 1 93.56 241 THR B CA 1
ATOM 4262 C C . THR B 1 241 ? -13.07 -3.816 13.508 1 93.56 241 THR B C 1
ATOM 4264 O O . THR B 1 241 ? -12.336 -4.129 14.445 1 93.56 241 THR B O 1
ATOM 4267 N N . TRP B 1 242 ? -13.086 -4.496 12.375 1 93 242 TRP B N 1
ATOM 4268 C CA . TRP B 1 242 ? -12.281 -5.699 12.227 1 93 242 TRP B CA 1
ATOM 4269 C C . TRP B 1 242 ? -10.797 -5.371 12.289 1 93 242 TRP B C 1
ATOM 4271 O O . TRP B 1 242 ? -10.008 -6.121 12.875 1 93 242 TRP B O 1
ATOM 4281 N N . LEU B 1 243 ? -10.43 -4.281 11.672 1 93.81 243 LEU B N 1
ATOM 4282 C CA . LEU B 1 243 ? -9.031 -3.861 11.672 1 93.81 243 LEU B CA 1
ATOM 4283 C C . LEU B 1 243 ? -8.586 -3.457 13.078 1 93.81 243 LEU B C 1
ATOM 4285 O O . LEU B 1 243 ? -7.508 -3.852 13.531 1 93.81 243 LEU B O 1
ATOM 4289 N N . ALA B 1 244 ? -9.414 -2.682 13.742 1 95.25 244 ALA B N 1
ATOM 4290 C CA . ALA B 1 244 ? -9.117 -2.262 15.109 1 95.25 244 ALA B CA 1
ATOM 4291 C C . ALA B 1 244 ? -8.977 -3.467 16.031 1 95.25 244 ALA B C 1
ATOM 4293 O O . ALA B 1 244 ? -8.062 -3.518 16.859 1 95.25 244 ALA B O 1
ATOM 4294 N N . ASN B 1 245 ? -9.859 -4.426 15.859 1 93.5 245 ASN B N 1
ATOM 4295 C CA . ASN B 1 245 ? -9.797 -5.637 16.672 1 93.5 245 ASN B CA 1
ATOM 4296 C C . ASN B 1 245 ? -8.516 -6.426 16.406 1 93.5 245 ASN B C 1
ATOM 4298 O O . ASN B 1 245 ? -7.883 -6.918 17.344 1 93.5 245 ASN B O 1
ATOM 4302 N N . GLY B 1 246 ? -8.195 -6.531 15.141 1 91.88 246 GLY B N 1
ATOM 4303 C CA . GLY B 1 246 ? -6.941 -7.18 14.805 1 91.88 246 GLY B CA 1
ATOM 4304 C C . GLY B 1 246 ? -5.73 -6.473 15.383 1 91.88 246 GLY B C 1
ATOM 4305 O O . GLY B 1 246 ? -4.805 -7.121 15.875 1 91.88 246 GLY B O 1
ATOM 4306 N N . PHE B 1 247 ? -5.75 -5.188 15.258 1 93.06 247 PHE B N 1
ATOM 4307 C CA . PHE B 1 247 ? -4.68 -4.367 15.82 1 93.06 247 PHE B CA 1
ATOM 4308 C C . PHE B 1 247 ? -4.551 -4.598 17.312 1 93.06 247 PHE B C 1
ATOM 4310 O O . PHE B 1 247 ? -3.447 -4.797 17.828 1 93.06 247 PHE B O 1
ATOM 4317 N N . GLU B 1 248 ? -5.602 -4.668 18 1 93.81 248 GLU B N 1
ATOM 4318 C CA . GLU B 1 248 ? -5.609 -4.852 19.453 1 93.81 248 GLU B CA 1
ATOM 4319 C C . GLU B 1 248 ? -5.121 -6.242 19.828 1 93.81 248 GLU B C 1
ATOM 4321 O O . GLU B 1 248 ? -4.457 -6.414 20.859 1 93.81 248 GLU B O 1
ATOM 4326 N N . ARG B 1 249 ? -5.473 -7.156 19.078 1 91.19 249 ARG B N 1
ATOM 4327 C CA . ARG B 1 249 ? -4.984 -8.508 19.328 1 91.19 249 ARG B CA 1
ATOM 4328 C C . ARG B 1 249 ? -3.465 -8.57 19.203 1 91.19 249 ARG B C 1
ATOM 4330 O O . ARG B 1 249 ? -2.797 -9.227 20 1 91.19 249 ARG B O 1
ATOM 4337 N N . ALA B 1 250 ? -2.984 -7.879 18.25 1 87.5 250 ALA B N 1
ATOM 4338 C CA . ALA B 1 250 ? -1.544 -7.883 18.016 1 87.5 250 ALA B CA 1
ATOM 4339 C C . ALA B 1 250 ? -0.815 -6.984 19 1 87.5 250 ALA B C 1
ATOM 4341 O O . ALA B 1 250 ? 0.345 -7.234 19.344 1 87.5 250 ALA B O 1
ATOM 4342 N N . HIS B 1 251 ? -1.51 -5.895 19.406 1 91.38 251 HIS B N 1
ATOM 4343 C CA . HIS B 1 251 ? -0.961 -4.918 20.344 1 91.38 251 HIS B CA 1
ATOM 4344 C C . HIS B 1 251 ? -1.965 -4.582 21.438 1 91.38 251 HIS B C 1
ATOM 4346 O O . HIS B 1 251 ? -2.51 -3.477 21.469 1 91.38 251 HIS B O 1
ATOM 4352 N N . PRO B 1 252 ? -1.99 -5.395 22.422 1 94.19 252 PRO B N 1
ATOM 4353 C CA . PRO B 1 252 ? -3.02 -5.207 23.453 1 94.19 252 PRO B CA 1
ATOM 4354 C C . PRO B 1 252 ? -2.877 -3.881 24.188 1 94.19 252 PRO B C 1
ATOM 4356 O O . PRO B 1 252 ? -1.76 -3.465 24.5 1 94.19 252 PRO B O 1
ATOM 4359 N N . GLY B 1 253 ? -3.992 -3.246 24.328 1 95.62 253 GLY B N 1
ATOM 4360 C CA . GLY B 1 253 ? -4.027 -2.002 25.078 1 95.62 253 GLY B CA 1
ATOM 4361 C C . GLY B 1 253 ? -3.684 -0.786 24.234 1 95.62 253 GLY B C 1
ATOM 4362 O O . GLY B 1 253 ? -3.266 0.244 24.781 1 95.62 253 GLY B O 1
ATOM 4363 N N . SER B 1 254 ? -3.854 -0.909 22.984 1 96.19 254 SER B N 1
ATOM 4364 C CA . SER B 1 254 ? -3.432 0.167 22.094 1 96.19 254 SER B CA 1
ATOM 4365 C C . SER B 1 254 ? -4.629 0.976 21.594 1 96.19 254 SER B C 1
ATOM 4367 O O . SER B 1 254 ? -4.516 2.182 21.375 1 96.19 254 SER B O 1
ATOM 4369 N N . LEU B 1 255 ? -5.742 0.323 21.375 1 97.19 255 LEU B N 1
ATOM 4370 C CA . LEU B 1 255 ? -6.934 0.95 20.828 1 97.19 255 LEU B CA 1
ATOM 4371 C C . LEU B 1 255 ? -8.172 0.594 21.641 1 97.19 255 LEU B C 1
ATOM 4373 O O . LEU B 1 255 ? -8.328 -0.554 22.078 1 97.19 255 LEU B O 1
ATOM 4377 N N . VAL B 1 256 ? -9.016 1.546 21.859 1 96.5 256 VAL B N 1
ATOM 4378 C CA . VAL B 1 256 ? -10.289 1.309 22.531 1 96.5 256 VAL B CA 1
ATOM 4379 C C . VAL B 1 256 ? -11.391 2.104 21.828 1 96.5 256 VAL B C 1
ATOM 4381 O O . VAL B 1 256 ? -11.18 3.252 21.422 1 96.5 256 VAL B O 1
ATOM 4384 N N . PRO B 1 257 ? -12.531 1.481 21.625 1 95.69 257 PRO B N 1
ATOM 4385 C CA . PRO B 1 257 ? -13.648 2.279 21.125 1 95.69 257 PRO B CA 1
ATOM 4386 C C . PRO B 1 257 ? -14.07 3.375 22.109 1 95.69 257 PRO B C 1
ATOM 4388 O O . PRO B 1 257 ? -14.086 3.154 23.312 1 95.69 257 PRO B O 1
ATOM 4391 N N . CYS B 1 258 ? -14.367 4.531 21.578 1 94.88 258 CYS B N 1
ATOM 4392 C CA . CYS B 1 258 ? -14.617 5.617 22.531 1 94.88 258 CYS B CA 1
ATOM 4393 C C . CYS B 1 258 ? -16.062 6.094 22.438 1 94.88 258 CYS B C 1
ATOM 4395 O O . CYS B 1 258 ? -16.5 6.926 23.234 1 94.88 258 CYS B O 1
ATOM 4397 N N . LEU B 1 259 ? -16.828 5.645 21.562 1 94.5 259 LEU B N 1
ATOM 4398 C CA . LEU B 1 259 ? -18.25 5.926 21.438 1 94.5 259 LEU B CA 1
ATOM 4399 C C . LEU B 1 259 ? -19.047 4.641 21.234 1 94.5 259 LEU B C 1
ATOM 4401 O O . LEU B 1 259 ? -19.391 4.312 20.094 1 94.5 259 LEU B O 1
ATOM 4405 N N . GLU B 1 260 ? -19.266 4.02 22.312 1 91 260 GLU B N 1
ATOM 4406 C CA . GLU B 1 260 ? -19.891 2.703 22.266 1 91 260 GLU B CA 1
ATOM 4407 C C . GLU B 1 260 ? -21.25 2.762 21.562 1 91 260 GLU B C 1
ATOM 4409 O O . GLU B 1 260 ? -22.062 3.641 21.844 1 91 260 GLU B O 1
ATOM 4414 N N . GLY B 1 261 ? -21.422 1.852 20.641 1 92.94 261 GLY B N 1
ATOM 4415 C CA . GLY B 1 261 ? -22.703 1.694 19.984 1 92.94 261 GLY B CA 1
ATOM 4416 C C . GLY B 1 261 ? -22.812 2.531 18.719 1 92.94 261 GLY B C 1
ATOM 4417 O O . GLY B 1 261 ? -23.719 2.307 17.906 1 92.94 261 GLY B O 1
ATOM 4418 N N . TRP B 1 262 ? -22.047 3.541 18.609 1 94.75 262 TRP B N 1
ATOM 4419 C CA . TRP B 1 262 ? -22.094 4.402 17.422 1 94.75 262 TRP B CA 1
ATOM 4420 C C . TRP B 1 262 ? -21.266 3.822 16.281 1 94.75 262 TRP B C 1
ATOM 4422 O O . TRP B 1 262 ? -20.078 3.545 16.453 1 94.75 262 TRP B O 1
ATOM 4432 N N . LEU B 1 263 ? -21.906 3.652 15.109 1 93.44 263 LEU B N 1
ATOM 4433 C CA . LEU B 1 263 ? -21.234 3.104 13.93 1 93.44 263 LEU B CA 1
ATOM 4434 C C . LEU B 1 263 ? -21.5 3.975 12.703 1 93.44 263 LEU B C 1
ATOM 4436 O O . LEU B 1 263 ? -22.562 4.609 12.609 1 93.44 263 LEU B O 1
ATOM 4440 N N . SER B 1 264 ? -20.516 4.062 11.82 1 88.62 264 SER B N 1
ATOM 4441 C CA . SER B 1 264 ? -20.75 4.719 10.539 1 88.62 264 SER B CA 1
ATOM 4442 C C . SER B 1 264 ? -21.438 3.783 9.555 1 88.62 264 SER B C 1
ATOM 4444 O O . SER B 1 264 ? -21.609 2.594 9.836 1 88.62 264 SER B O 1
ATOM 4446 N N . ASP B 1 265 ? -21.859 4.457 8.414 1 87.31 265 ASP B N 1
ATOM 4447 C CA . ASP B 1 265 ? -22.328 3.604 7.32 1 87.31 265 ASP B CA 1
ATOM 4448 C C . ASP B 1 265 ? -21.234 2.619 6.895 1 87.31 265 ASP B C 1
ATOM 4450 O O . ASP B 1 265 ? -20.062 2.979 6.828 1 87.31 265 ASP B O 1
ATOM 4454 N N . PRO B 1 266 ? -21.719 1.424 6.711 1 90.31 266 PRO B N 1
ATOM 4455 C CA . PRO B 1 266 ? -20.719 0.418 6.355 1 90.31 266 PRO B CA 1
ATOM 4456 C C . PRO B 1 266 ? -20.219 0.564 4.918 1 90.31 266 PRO B C 1
ATOM 4458 O O . PRO B 1 266 ? -20.906 1.146 4.078 1 90.31 266 PRO B O 1
ATOM 4461 N N . ALA B 1 267 ? -19.016 0.228 4.695 1 91.62 267 ALA B N 1
ATOM 4462 C CA . ALA B 1 267 ? -18.484 0.07 3.346 1 91.62 267 ALA B CA 1
ATOM 4463 C C . ALA B 1 267 ? -18.516 -1.39 2.904 1 91.62 267 ALA B C 1
ATOM 4465 O O . ALA B 1 267 ? -18.172 -2.287 3.674 1 91.62 267 ALA B O 1
ATOM 4466 N N . SER B 1 268 ? -18.891 -1.591 1.669 1 94.75 268 SER B N 1
ATOM 4467 C CA . SER B 1 268 ? -18.984 -2.959 1.17 1 94.75 268 SER B CA 1
ATOM 4468 C C . SER B 1 268 ? -17.625 -3.486 0.729 1 94.75 268 SER B C 1
ATOM 4470 O O . SER B 1 268 ? -16.844 -2.758 0.122 1 94.75 268 SER B O 1
ATOM 4472 N N . VAL B 1 269 ? -17.359 -4.656 1.113 1 95.69 269 VAL B N 1
ATOM 4473 C CA . VAL B 1 269 ? -16.234 -5.414 0.59 1 95.69 269 VAL B CA 1
ATOM 4474 C C . VAL B 1 269 ? -16.703 -6.395 -0.475 1 95.69 269 VAL B C 1
ATOM 4476 O O . VAL B 1 269 ? -17.547 -7.262 -0.197 1 95.69 269 VAL B O 1
ATOM 4479 N N . ASN B 1 270 ? -16.109 -6.18 -1.647 1 95.81 270 ASN B N 1
ATOM 4480 C CA . ASN B 1 270 ? -16.609 -6.961 -2.775 1 95.81 270 ASN B CA 1
ATOM 4481 C C . ASN B 1 270 ? -15.477 -7.668 -3.51 1 95.81 270 ASN B C 1
ATOM 4483 O O . ASN B 1 270 ? -14.32 -7.238 -3.436 1 95.81 270 ASN B O 1
ATOM 4487 N N . CYS B 1 271 ? -15.812 -8.719 -4.121 1 96.25 271 CYS B N 1
ATOM 4488 C CA . CYS B 1 271 ? -14.938 -9.273 -5.145 1 96.25 271 CYS B CA 1
ATOM 4489 C C . CYS B 1 271 ? -15.617 -9.258 -6.508 1 96.25 271 CYS B C 1
ATOM 4491 O O . CYS B 1 271 ? -16.844 -9.328 -6.602 1 96.25 271 CYS B O 1
ATOM 4493 N N . PHE B 1 272 ? -14.844 -9.047 -7.566 1 92.81 272 PHE B N 1
ATOM 4494 C CA . PHE B 1 272 ? -15.273 -8.969 -8.953 1 92.81 272 PHE B CA 1
ATOM 4495 C C . PHE B 1 272 ? -14.523 -9.977 -9.812 1 92.81 272 PHE B C 1
ATOM 4497 O O . PHE B 1 272 ? -13.297 -10.055 -9.758 1 92.81 272 PHE B O 1
ATOM 4504 N N . TYR B 1 273 ? -15.219 -10.766 -10.516 1 92.06 273 TYR B N 1
ATOM 4505 C CA . TYR B 1 273 ? -14.609 -11.719 -11.438 1 92.06 273 TYR B CA 1
ATOM 4506 C C . TYR B 1 273 ? -15.383 -11.773 -12.75 1 92.06 273 TYR B C 1
ATOM 4508 O O . TYR B 1 273 ? -16.562 -11.438 -12.797 1 92.06 273 TYR B O 1
ATOM 4516 N N . PRO B 1 274 ? -14.672 -12.039 -13.773 1 84.31 274 PRO B N 1
ATOM 4517 C CA . PRO B 1 274 ? -15.289 -11.977 -15.102 1 84.31 274 PRO B CA 1
ATOM 4518 C C . PRO B 1 274 ? -16.578 -12.789 -15.203 1 84.31 274 PRO B C 1
ATOM 4520 O O . PRO B 1 274 ? -16.688 -13.844 -14.562 1 84.31 274 PRO B O 1
ATOM 4523 N N . MET B 1 275 ? -17.422 -12.242 -16.062 1 81.25 275 MET B N 1
ATOM 4524 C CA . MET B 1 275 ? -18.672 -12.945 -16.312 1 81.25 275 MET B CA 1
ATOM 4525 C C . MET B 1 275 ? -18.438 -14.203 -17.141 1 81.25 275 MET B C 1
ATOM 4527 O O . MET B 1 275 ? -17.453 -14.281 -17.875 1 81.25 275 MET B O 1
ATOM 4531 N N . GLY B 1 276 ? -19.281 -15.195 -16.906 1 77.62 276 GLY B N 1
ATOM 4532 C CA . GLY B 1 276 ? -19.203 -16.422 -17.688 1 77.62 276 GLY B CA 1
ATOM 4533 C C . GLY B 1 276 ? -18.516 -17.547 -16.953 1 77.62 276 GLY B C 1
ATOM 4534 O O . GLY B 1 276 ? -18.625 -17.656 -15.727 1 77.62 276 GLY B O 1
ATOM 4535 N N . ARG B 1 277 ? -18 -18.516 -17.688 1 73.5 277 ARG B N 1
ATOM 4536 C CA . ARG B 1 277 ? -17.344 -19.672 -17.078 1 73.5 277 ARG B CA 1
ATOM 4537 C C . ARG B 1 277 ? -15.977 -19.297 -16.531 1 73.5 277 ARG B C 1
ATOM 4539 O O . ARG B 1 277 ? -15.227 -18.547 -17.172 1 73.5 277 ARG B O 1
ATOM 4546 N N . HIS B 1 278 ? -15.758 -19.844 -15.32 1 80.88 278 HIS B N 1
ATOM 4547 C CA . HIS B 1 278 ? -14.516 -19.547 -14.609 1 80.88 278 HIS B CA 1
ATOM 4548 C C . HIS B 1 278 ? -13.586 -20.766 -14.609 1 80.88 278 HIS B C 1
ATOM 4550 O O . HIS B 1 278 ? -14.031 -21.891 -14.391 1 80.88 278 HIS B O 1
ATOM 4556 N N . PRO B 1 279 ? -12.32 -20.453 -14.805 1 82.31 279 PRO B N 1
ATOM 4557 C CA . PRO B 1 279 ? -11.391 -21.562 -14.57 1 82.31 279 PRO B CA 1
ATOM 4558 C C . PRO B 1 279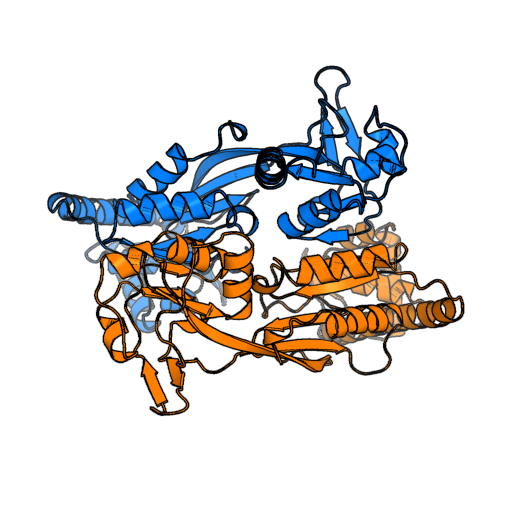 ? -11.414 -22.062 -13.133 1 82.31 279 PRO B C 1
ATOM 4560 O O . PRO B 1 279 ? -11.75 -21.312 -12.219 1 82.31 279 PRO B O 1
ATOM 4563 N N . LEU B 1 280 ? -11.078 -23.25 -12.938 1 84.38 280 LEU B N 1
ATOM 4564 C CA . LEU B 1 280 ? -11.117 -23.875 -11.617 1 84.38 280 LEU B CA 1
ATOM 4565 C C . LEU B 1 280 ? -10.242 -23.125 -10.625 1 84.38 280 LEU B C 1
ATOM 4567 O O . LEU B 1 280 ? -10.602 -22.969 -9.461 1 84.38 280 LEU B O 1
ATOM 4571 N N . ARG B 1 281 ? -9.055 -22.703 -11.047 1 90.81 281 ARG B N 1
ATOM 4572 C CA . ARG B 1 281 ? -8.133 -22 -10.164 1 90.81 281 ARG B CA 1
ATOM 4573 C C . ARG B 1 281 ? -8.797 -20.766 -9.57 1 90.81 281 ARG B C 1
ATOM 4575 O O . ARG B 1 281 ? -8.57 -20.422 -8.406 1 90.81 281 ARG B O 1
ATOM 4582 N N . LEU B 1 282 ? -9.594 -20.094 -10.336 1 93.94 282 LEU B N 1
ATOM 4583 C CA . LEU B 1 282 ? -10.305 -18.906 -9.852 1 93.94 282 LEU B CA 1
ATOM 4584 C C . LEU B 1 282 ? -11.383 -19.312 -8.852 1 93.94 282 LEU B C 1
ATOM 4586 O O . LEU B 1 282 ? -11.531 -18.672 -7.809 1 93.94 282 LEU B O 1
ATOM 4590 N N . LYS B 1 283 ? -12.133 -20.328 -9.203 1 91.75 283 LYS B N 1
ATOM 4591 C CA . LYS B 1 283 ? -13.156 -20.812 -8.289 1 91.75 283 LYS B CA 1
ATOM 4592 C C . LYS B 1 283 ? -12.562 -21.203 -6.938 1 91.75 283 LYS B C 1
ATOM 4594 O O . LYS B 1 283 ? -13.125 -20.875 -5.891 1 91.75 283 LYS B O 1
ATOM 4599 N N . LEU B 1 284 ? -11.469 -21.875 -7.02 1 93.06 284 LEU B N 1
ATOM 4600 C CA . LEU B 1 284 ? -10.797 -22.297 -5.797 1 93.06 284 LEU B CA 1
ATOM 4601 C C . LEU B 1 284 ? -10.352 -21.094 -4.973 1 93.06 284 LEU B C 1
ATOM 4603 O O . LEU B 1 284 ? -10.461 -21.109 -3.742 1 93.06 284 LEU B O 1
ATOM 4607 N N . PHE B 1 285 ? -9.852 -20.078 -5.621 1 97 285 PHE B N 1
ATOM 4608 C CA . PHE B 1 285 ? -9.43 -18.875 -4.895 1 97 285 PHE B CA 1
ATOM 4609 C C . PHE B 1 285 ? -10.625 -18.188 -4.25 1 97 285 PHE B C 1
ATOM 4611 O O . PHE B 1 285 ? -10.562 -17.781 -3.09 1 97 285 PHE B O 1
ATOM 4618 N N . ILE B 1 286 ? -11.688 -18.047 -4.988 1 96.44 286 ILE B N 1
ATOM 4619 C CA . ILE B 1 286 ? -12.898 -17.406 -4.48 1 96.44 286 ILE B CA 1
ATOM 4620 C C . ILE B 1 286 ? -13.43 -18.188 -3.277 1 96.44 286 ILE B C 1
ATOM 4622 O O . ILE B 1 286 ? -13.906 -17.594 -2.311 1 96.44 286 ILE B O 1
ATOM 4626 N N . ASP B 1 287 ? -13.312 -19.484 -3.318 1 95.56 287 ASP B N 1
ATOM 4627 C CA . ASP B 1 287 ? -13.727 -20.312 -2.189 1 95.56 287 ASP B CA 1
ATOM 4628 C C . ASP B 1 287 ? -12.914 -19.984 -0.939 1 95.56 287 ASP B C 1
ATOM 4630 O O . ASP B 1 287 ? -13.469 -19.891 0.161 1 95.56 287 ASP B O 1
ATOM 4634 N N . VAL B 1 288 ? -11.656 -19.812 -1.057 1 97 288 VAL B N 1
ATOM 4635 C CA . VAL B 1 288 ? -10.812 -19.469 0.081 1 97 288 VAL B CA 1
ATOM 4636 C C . VAL B 1 288 ? -11.219 -18.094 0.63 1 97 288 VAL B C 1
ATOM 4638 O O . VAL B 1 288 ? -11.25 -17.891 1.846 1 97 288 VAL B O 1
ATOM 4641 N N . LEU B 1 289 ? -11.516 -17.141 -0.28 1 97.19 289 LEU B N 1
ATOM 4642 C CA . LEU B 1 289 ? -11.992 -15.836 0.159 1 97.19 289 LEU B CA 1
ATOM 4643 C C . LEU B 1 289 ? -13.219 -15.977 1.056 1 97.19 289 LEU B C 1
ATOM 4645 O O . LEU B 1 289 ? -13.258 -15.406 2.148 1 97.19 289 LEU B O 1
ATOM 4649 N N . ARG B 1 290 ? -14.102 -16.766 0.579 1 95.56 290 ARG B N 1
ATOM 4650 C CA . ARG B 1 290 ? -15.367 -16.953 1.28 1 95.56 290 ARG B CA 1
ATOM 4651 C C . ARG B 1 290 ? -15.148 -17.594 2.646 1 95.56 290 ARG B C 1
ATOM 4653 O O . ARG B 1 290 ? -15.742 -17.172 3.641 1 95.56 290 ARG B O 1
ATOM 4660 N N . GLU B 1 291 ? -14.281 -18.484 2.697 1 94.94 291 GLU B N 1
ATOM 4661 C CA . GLU B 1 291 ? -14.055 -19.266 3.902 1 94.94 291 GLU B CA 1
ATOM 4662 C C . GLU B 1 291 ? -13.312 -18.469 4.961 1 94.94 291 GLU B C 1
ATOM 4664 O O . GLU B 1 291 ? -13.453 -18.719 6.16 1 94.94 291 GLU B O 1
ATOM 4669 N N . THR B 1 292 ? -12.516 -17.531 4.543 1 95 292 THR B N 1
ATOM 4670 C CA . THR B 1 292 ? -11.609 -16.859 5.469 1 95 292 THR B CA 1
ATOM 4671 C C . THR B 1 292 ? -12.164 -15.492 5.875 1 95 292 THR B C 1
ATOM 4673 O O . THR B 1 292 ? -11.586 -14.805 6.715 1 95 292 THR B O 1
ATOM 4676 N N . ARG B 1 293 ? -13.25 -15.07 5.289 1 93.75 293 ARG B N 1
ATOM 4677 C CA . ARG B 1 293 ? -13.812 -13.773 5.641 1 93.75 293 ARG B CA 1
ATOM 4678 C C . ARG B 1 293 ? -13.992 -13.648 7.152 1 93.75 293 ARG B C 1
ATOM 4680 O O . ARG B 1 293 ? -14.477 -14.578 7.805 1 93.75 293 ARG B O 1
ATOM 4687 N N . PRO B 1 294 ? -13.547 -12.508 7.695 1 91.94 294 PRO B N 1
ATOM 4688 C CA . PRO B 1 294 ? -13.75 -12.32 9.133 1 91.94 294 PRO B CA 1
ATOM 4689 C C . PRO B 1 294 ? -15.227 -12.328 9.531 1 91.94 294 PRO B C 1
ATOM 4691 O O . PRO B 1 294 ? -16.078 -11.844 8.781 1 91.94 294 PRO B O 1
ATOM 4694 N N . ALA B 1 295 ? -15.492 -12.852 10.711 1 89 295 ALA B N 1
ATOM 4695 C CA . ALA B 1 295 ? -16.859 -12.906 11.227 1 89 295 ALA B CA 1
ATOM 4696 C C . ALA B 1 295 ? -17.438 -11.508 11.375 1 89 295 ALA B C 1
ATOM 4698 O O . ALA B 1 295 ? -18.641 -11.312 11.195 1 89 295 ALA B O 1
ATOM 4699 N N . GLU B 1 296 ? -16.625 -10.547 11.586 1 88.5 296 GLU B N 1
ATOM 4700 C CA . GLU B 1 296 ? -17.031 -9.172 11.828 1 88.5 296 GLU B CA 1
ATOM 4701 C C . GLU B 1 296 ? -17.625 -8.539 10.57 1 88.5 296 GLU B C 1
ATOM 4703 O O . GLU B 1 296 ? -18.25 -7.48 10.641 1 88.5 296 GLU B O 1
ATOM 4708 N N . TRP B 1 297 ? -17.344 -9.164 9.461 1 92.25 297 TRP B N 1
ATOM 4709 C CA . TRP B 1 297 ? -17.828 -8.602 8.203 1 92.25 297 TRP B CA 1
ATOM 4710 C C . TRP B 1 297 ? -19.281 -8.992 7.953 1 92.25 297 TRP B C 1
ATOM 4712 O O . TRP B 1 297 ? -19.938 -8.445 7.059 1 92.25 297 TRP B O 1
ATOM 4722 N N . LYS B 1 298 ? -19.812 -9.945 8.656 1 82.94 298 LYS B N 1
ATOM 4723 C CA . LYS B 1 298 ? -21.156 -10.492 8.438 1 82.94 298 LYS B CA 1
ATOM 4724 C C . LYS B 1 298 ? -22.203 -9.703 9.203 1 82.94 298 LYS B C 1
ATOM 4726 O O . LYS B 1 298 ? -21.938 -9.227 10.312 1 82.94 298 LYS B O 1
#

Secondary structure (DSSP, 8-state):
---HHHHHHHHHHHHHSSHHHHHHHHTS-HHHHHHHHHHHHHHHTS--EEEETTEEEE-HHHHHHHHHHHHHHHHHHHHHHHHHHHT----EEEEEEE-HHHIIIIIHHHHHHHHHH-TTEEEEEE----GGGTTS--SEEEEES----TTEEEEEEEEE-EEEEE-HHHHHTSPPP-SGGGGGGS-EEEEHHHHTS-EEEEETTTEEEEEPPPPEEEEES-HHHHHHHHHTTS-BEEEEHHHHHHHHHHSTTS-EESSTT-EEPPEEEEEEEESS---HHHHHHHHHHHHH--GGG-/---HHHHHHHHHHHHHSSHHHHHHHHTS-HHHHHHHHHHHHHHHTS--EEEETTEEEE-HHHHHHHHHHHHHHHHHHHHHHHHHHHSS---EEEEEEE-HHHIIIIIHHHHHHHHHH-TTEEEEEE-S--GGG--S--SEEEEES----TTEEEEEEEEE-EEEEE-HHHHHTSPPP-SGGGGGGS-EEEEHHHHTS-EEEEETTTEEEEEPPPPEEEEES-HHHHHHHHHTTS-BEEEEHHHHHHHHHHSTTS-EESSTT-EEPPEEEEEEEESS---HHHHHHHHHHHHH--GGG-

Organism: NCBI:txid1219067

Sequence (596 aa):
MQDLSAVRAFHALCQHKSLTAAAKSLGQPKSTLSRRLSQLEEDLGQALVAKQGNRLTLTKAGEVFSVYSEQLLDLAGRGKEALHELNNQVSGEITLIVHPNLTRGWMSRVLDIFMKNHPDIKVRIHSQFHHGEYTIDADLIVWVGEITPMGYHKEQLGLWHYAAYASPEYLSQHTVLSHPKELTNHAWIDFIAARQDAFSLHHPVYGNFELPALESRLQSDNLTMQADAIAKGRGIGLLPTWLANGFERAHPGSLVPCLEGWLSDPASVNCFYPMGRHPLRLKLFIDVLRETRPAEWKMQDLSAVRAFHALCQHKSLTAAAKSLGQPKSTLSRRLSQLEEDLGQALVAKQGNRLTLTKAGEVFSVYSEQLLDLAGRGKEALHELNNQVSGEITLIVHPNLTRGWMSRVLDIFMKNHPDIKVRIHSQFHHGEYTIDADLIVWVGEITPMGYHKEQLGLWHYAAYASPEYLSQHTVLSHPKELTNHAWIDFIAARQDAFSLHHPVYGNFELPALESRLQSDNLTMQADAIAKGRGIGLLPTWLANGFERAHPGSLVPCLEGWLSDPASVNCFYPMGRHPLRLKLFIDVLRETRPAEWK